Protein AF-0000000081141360 (afdb_homodimer)

Sequence (764 aa):
MAEESLHERLSNPARPVFLLGDVPPGEGTPPHKCSEIANKFVSRSRMLAADGYIVYDIQDEPGRTDEKRPFPFRRVMDSSTHAALLANLSGRECLVYKCVADPNFEGWLENNKTIGHTAINLVGRASSEGKYEGPTISEAMNIVEAKEDVHFGCVCIAERHTLEAAQQRGKTYPTEHVNMVRKIKAGAKWFISQAVYDAEPTIRLLKDYATLCKQKCIIPSKVVLTFAPVSRKKTMTFIKWLGVRVPIETEELILSAEKPIEKSIEYLCDVLREILSECAGVGVPLGISCESVSIFKSEIDGVHELFRRLQTIMLDSSGTPWKVQWVEVMPPAGKIGDDGDDEGALVALDPSEKVRTLLLGIMVGTATVSLGVILGGKGKRAMAEESLHERLSNPARPVFLLGDVPPGEGTPPHKCSEIANKFVSRSRMLAADGYIVYDIQDEPGRTDEKRPFPFRRVMDSSTHAALLANLSGRECLVYKCVADPNFEGWLENNKTIGHTAINLVGRASSEGKYEGPTISEAMNIVEAKEDVHFGCVCIAERHTLEAAQQRGKTYPTEHVNMVRKIKAGAKWFISQAVYDAEPTIRLLKDYATLCKQKCIIPSKVVLTFAPVSRKKTMTFIKWLGVRVPIETEELILSAEKPIEKSIEYLCDVLREILSECAGVGVPLGISCESVSIFKSEIDGVHELFRRLQTIMLDSSGTPWKVQWVEVMPPAGKIGDDGDDEGALVALDPSEKVRTLLLGIMVGTATVSLGVILGGKGKRA

Solvent-accessible surface area (backbone atoms only — not comparable to full-atom values): 42851 Å² total; per-residue (Å²): 118,84,80,78,50,56,54,53,44,48,54,34,67,90,47,70,38,38,34,39,45,46,69,46,58,50,54,86,61,51,68,71,56,49,50,50,53,44,47,52,53,40,69,67,46,40,74,44,56,44,63,26,33,34,24,42,52,71,70,81,57,84,61,58,51,97,59,75,71,93,57,83,81,70,60,42,37,60,17,56,61,46,35,49,52,43,23,71,74,46,68,36,50,42,38,28,29,40,54,34,64,27,75,56,44,66,61,50,51,51,51,34,50,72,76,60,51,39,25,33,32,48,35,65,67,71,42,90,85,56,97,64,52,43,48,51,58,71,52,43,39,50,59,45,57,72,39,88,73,43,45,40,26,31,68,42,57,36,70,50,28,27,64,67,46,11,48,75,71,75,34,93,55,48,50,49,42,57,53,49,53,53,40,40,77,53,54,38,39,28,30,40,39,52,58,59,67,47,45,63,30,44,45,49,32,53,50,51,32,33,53,50,24,57,75,68,73,43,83,60,54,23,39,26,45,22,37,58,52,45,52,45,71,70,53,48,52,47,47,43,70,73,63,36,57,64,50,67,67,55,52,51,54,22,62,70,39,97,52,15,48,59,46,24,38,52,49,49,48,48,39,50,52,49,38,53,61,76,46,57,87,53,72,61,26,48,27,40,29,28,28,54,90,58,88,48,63,67,39,44,54,41,26,57,53,40,43,54,52,46,50,50,52,54,48,59,70,69,70,56,53,51,38,26,36,65,46,76,47,74,74,77,79,69,80,77,70,83,76,75,78,87,76,73,83,76,75,76,75,72,84,78,73,72,74,62,75,79,67,61,80,74,68,68,83,72,73,71,89,61,88,74,79,76,88,84,88,82,71,92,80,134,120,83,81,77,50,54,54,54,45,49,54,35,66,90,46,72,39,39,32,39,45,46,69,48,59,51,55,84,59,50,68,72,55,50,50,48,52,43,48,52,51,40,67,68,47,42,75,43,57,44,64,27,34,34,23,42,51,71,70,82,57,84,63,58,52,98,59,76,70,93,56,83,80,69,60,41,38,59,18,56,62,46,35,50,53,42,24,70,75,45,68,38,50,42,39,29,28,40,56,34,64,28,74,57,44,68,61,50,51,51,50,35,50,72,77,60,53,38,26,35,32,48,35,64,67,72,43,91,88,54,96,65,53,44,49,52,58,70,52,43,40,48,58,45,58,71,38,89,73,44,45,42,24,32,69,41,54,36,72,50,28,28,64,68,46,11,48,75,70,75,34,94,56,49,51,48,42,54,51,49,53,53,39,40,77,52,55,38,39,29,30,40,37,52,58,60,66,46,45,61,32,43,46,50,34,53,48,51,32,33,51,50,23,56,76,67,73,43,82,61,52,23,39,26,44,21,38,57,52,43,52,46,72,70,52,47,51,45,46,43,71,74,62,38,57,64,51,67,67,55,53,51,54,23,65,69,39,96,53,15,46,60,45,24,38,53,49,50,48,50,38,50,51,50,36,53,62,75,49,57,88,54,72,59,27,50,29,40,28,29,28,53,90,57,89,48,62,68,39,46,54,41,25,56,54,39,42,54,51,47,51,49,55,54,48,58,69,70,69,56,53,51,37,27,34,65,47,75,48,73,76,77,80,70,80,77,72,85,76,77,78,85,73,79,80,78,78,77,75,71,83,76,72,72,74,62,75,79,66,60,78,75,66,66,86,71,74,68,93,70,75,76,84,94,85,88,77,92,65,77,87,113

pLDDT: mean 82.21, std 25.28, range [14.51, 98.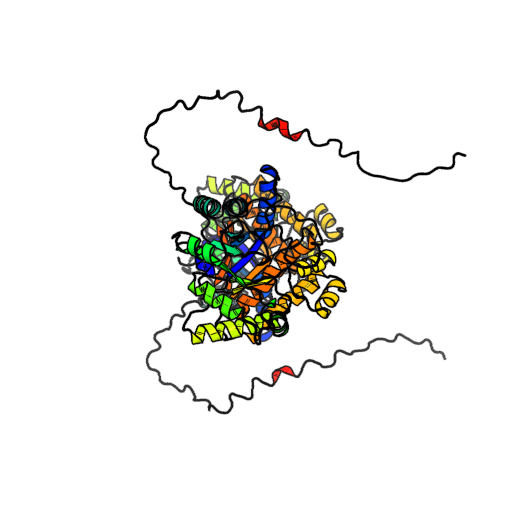81]

Organism: NCBI:txid267567

InterPro domains:
  IPR003171 Methylenetetrahydrofolate reductase-like, catalytic domain [PF02219] (170-255)
  IPR029041 FAD-linked oxidoreductase-like [SSF51730] (27-285)

Structure (mmCIF, N/CA/C/O backbone):
data_AF-0000000081141360-model_v1
#
loop_
_entity.id
_entity.type
_entity.pdbx_description
1 polymer 'Methylenetetrahydrofolate reductase (NAD(P)H)'
#
loop_
_atom_site.group_PDB
_atom_site.id
_atom_site.type_symbol
_atom_site.label_atom_id
_atom_site.label_alt_id
_atom_site.label_comp_id
_atom_site.label_asym_id
_atom_site.label_entity_id
_atom_site.label_seq_id
_atom_site.pdbx_PDB_ins_code
_atom_site.Cartn_x
_atom_site.Cartn_y
_atom_site.Cartn_z
_atom_site.occupancy
_atom_site.B_iso_or_equiv
_atom_site.auth_seq_id
_atom_site.auth_comp_id
_atom_site.auth_asym_id
_atom_site.auth_atom_id
_atom_site.pdbx_PDB_model_num
ATOM 1 N N . MET A 1 1 ? 6.898 -7.035 19.375 1 38.53 1 MET A N 1
ATOM 2 C CA . MET A 1 1 ? 7.121 -5.699 19.922 1 38.53 1 MET A CA 1
ATOM 3 C C . MET A 1 1 ? 5.859 -4.852 19.828 1 38.53 1 MET A C 1
ATOM 5 O O . MET A 1 1 ? 5.066 -5.012 18.891 1 38.53 1 MET A O 1
ATOM 9 N N . ALA A 1 2 ? 5.457 -4.312 20.875 1 50.19 2 ALA A N 1
ATOM 10 C CA . ALA A 1 2 ? 4.223 -3.535 20.969 1 50.19 2 ALA A CA 1
ATOM 11 C C . ALA A 1 2 ? 4.172 -2.463 19.875 1 50.19 2 ALA A C 1
ATOM 13 O O . ALA A 1 2 ? 5.168 -1.789 19.625 1 50.19 2 ALA A O 1
ATOM 14 N N . GLU A 1 3 ? 3.205 -2.506 18.906 1 72.75 3 GLU A N 1
ATOM 15 C CA . GLU A 1 3 ? 3.021 -1.5 17.875 1 72.75 3 GLU A CA 1
ATOM 16 C C . GLU A 1 3 ? 2.998 -0.093 18.469 1 72.75 3 GLU A C 1
ATOM 18 O O . GLU A 1 3 ? 2.328 0.153 19.469 1 72.75 3 GLU A O 1
ATOM 23 N N . GLU A 1 4 ? 3.941 0.771 18.078 1 87.38 4 GLU A N 1
ATOM 24 C CA . GLU A 1 4 ? 4.004 2.168 18.5 1 87.38 4 GLU A CA 1
ATOM 25 C C . GLU A 1 4 ? 2.668 2.873 18.281 1 87.38 4 GLU A C 1
ATOM 27 O O . GLU A 1 4 ? 2.023 2.676 17.25 1 87.38 4 GLU A O 1
ATOM 32 N N . SER A 1 5 ? 2.236 3.561 19.312 1 93.62 5 SER A N 1
ATOM 33 C CA . SER A 1 5 ? 1.01 4.344 19.203 1 93.62 5 SER A CA 1
ATOM 34 C C . SER A 1 5 ? 1.191 5.535 18.266 1 93.62 5 SER A C 1
ATOM 36 O O . SER A 1 5 ? 2.316 5.871 17.891 1 93.62 5 SER A O 1
ATOM 38 N N . LEU A 1 6 ? 0.086 6.105 17.891 1 96.69 6 LEU A N 1
ATOM 39 C CA . LEU A 1 6 ? 0.153 7.227 16.953 1 96.69 6 LEU A CA 1
ATOM 40 C C . LEU A 1 6 ? 0.858 8.422 17.594 1 96.69 6 LEU A C 1
ATOM 42 O O . LEU A 1 6 ? 1.654 9.102 16.938 1 96.69 6 LEU A O 1
ATOM 46 N N . HIS A 1 7 ? 0.558 8.672 18.922 1 97.19 7 HIS A N 1
ATOM 47 C CA . HIS A 1 7 ? 1.205 9.805 19.562 1 97.19 7 HIS A CA 1
ATOM 48 C C . HIS A 1 7 ? 2.711 9.602 19.672 1 97.19 7 HIS A C 1
ATOM 50 O O . HIS A 1 7 ? 3.482 10.555 19.578 1 97.19 7 HIS A O 1
ATOM 56 N N . GLU A 1 8 ? 3.125 8.406 19.797 1 96.56 8 GLU A N 1
ATOM 57 C CA . GLU A 1 8 ? 4.555 8.109 19.828 1 96.56 8 GLU A CA 1
ATOM 58 C C . GLU A 1 8 ? 5.195 8.336 18.469 1 96.56 8 GLU A C 1
ATOM 60 O O . GLU A 1 8 ? 6.301 8.867 18.375 1 96.56 8 GLU A O 1
ATOM 65 N N . ARG A 1 9 ? 4.473 7.953 17.469 1 96.25 9 ARG A N 1
ATOM 66 C CA . ARG A 1 9 ? 4.98 8.172 16.109 1 96.25 9 ARG A CA 1
ATOM 67 C C . ARG A 1 9 ? 5.059 9.656 15.789 1 96.25 9 ARG A C 1
ATOM 69 O O . ARG A 1 9 ? 6.027 10.117 15.18 1 96.25 9 ARG A O 1
ATOM 76 N N . LEU A 1 10 ? 4.094 10.352 16.188 1 98.06 10 LEU A N 1
ATOM 77 C CA . LEU A 1 10 ? 4.035 11.789 15.961 1 98.06 10 LEU A CA 1
ATOM 78 C C . LEU A 1 10 ? 5.141 12.508 16.719 1 98.06 10 LEU A C 1
ATOM 80 O O . LEU A 1 10 ? 5.641 13.539 16.266 1 98.06 10 LEU A O 1
ATOM 84 N N . SER A 1 11 ? 5.566 11.93 17.797 1 96.94 11 SER A N 1
ATOM 85 C CA . SER A 1 11 ? 6.555 12.586 18.656 1 96.94 11 SER A CA 1
ATOM 86 C C . SER A 1 11 ? 7.957 12.047 18.391 1 96.94 11 SER A C 1
ATOM 88 O O . SER A 1 11 ? 8.938 12.555 18.938 1 96.94 11 SER A O 1
ATOM 90 N N . ASN A 1 12 ? 8.047 11.055 17.594 1 95.25 12 ASN A N 1
ATOM 91 C CA . ASN A 1 12 ? 9.336 10.445 17.281 1 95.25 12 ASN A CA 1
ATOM 92 C C . ASN A 1 12 ? 10.039 11.172 16.141 1 95.25 12 ASN A C 1
ATOM 94 O O . ASN A 1 12 ? 9.602 11.102 14.984 1 95.25 12 ASN A O 1
ATOM 98 N N . PRO A 1 13 ? 11.117 11.812 16.438 1 93.94 13 PRO A N 1
ATOM 99 C CA . PRO A 1 13 ? 11.789 12.586 15.398 1 93.94 13 PRO A CA 1
ATOM 100 C C . PRO A 1 13 ? 12.555 11.711 14.406 1 93.94 13 PRO A C 1
ATOM 102 O O . PRO A 1 13 ? 12.977 12.195 13.359 1 93.94 13 PRO A O 1
ATOM 105 N N . ALA A 1 14 ? 12.711 10.492 14.656 1 90.62 14 ALA A N 1
ATOM 106 C CA . ALA A 1 14 ? 13.594 9.625 13.875 1 90.62 14 ALA A CA 1
ATOM 107 C C . ALA A 1 14 ? 12.875 9.094 12.633 1 90.62 14 ALA A C 1
ATOM 109 O O . ALA A 1 14 ? 13.516 8.539 11.734 1 90.62 14 ALA A O 1
ATOM 110 N N . ARG A 1 15 ? 11.586 9.297 12.625 1 91.62 15 ARG A N 1
ATOM 111 C CA . ARG A 1 15 ? 10.852 8.766 11.484 1 91.62 15 ARG A CA 1
ATOM 112 C C . ARG A 1 15 ? 9.75 9.727 11.047 1 91.62 15 ARG A C 1
ATOM 114 O O . ARG A 1 15 ? 9.125 10.383 11.883 1 91.62 15 ARG A O 1
ATOM 121 N N . PRO A 1 16 ? 9.531 9.727 9.742 1 96.69 16 PRO A N 1
ATOM 122 C CA . PRO A 1 16 ? 8.391 10.523 9.297 1 96.69 16 PRO A CA 1
ATOM 123 C C . PRO A 1 16 ? 7.047 9.875 9.641 1 96.69 16 PRO A C 1
ATOM 125 O O . PRO A 1 16 ? 6.996 8.688 9.961 1 96.69 16 PRO A O 1
ATOM 128 N N . VAL A 1 17 ? 6.074 10.68 9.688 1 97.88 17 VAL A N 1
ATOM 129 C CA . VAL A 1 17 ? 4.719 10.203 9.93 1 97.88 17 VAL A CA 1
ATOM 130 C C . VAL A 1 17 ? 3.826 10.547 8.742 1 97.88 17 VAL A C 1
ATOM 132 O O . VAL A 1 17 ? 3.934 11.633 8.172 1 97.88 17 VAL A O 1
ATOM 135 N N . PHE A 1 18 ? 2.951 9.617 8.359 1 98.5 18 PHE A N 1
ATOM 136 C CA . PHE A 1 18 ? 2.045 9.805 7.234 1 98.5 18 PHE A CA 1
ATOM 137 C C . PHE A 1 18 ? 0.594 9.648 7.676 1 98.5 18 PHE A C 1
ATOM 139 O O . PHE A 1 18 ? 0.212 8.602 8.211 1 98.5 18 PHE A O 1
ATOM 146 N N . LEU A 1 19 ? -0.18 10.68 7.422 1 98.69 19 LEU A N 1
ATOM 147 C CA . LEU A 1 19 ? -1.565 10.688 7.879 1 98.69 19 LEU A CA 1
ATOM 148 C C . LEU A 1 19 ? -2.516 10.992 6.727 1 98.69 19 LEU A C 1
ATOM 150 O O . LEU A 1 19 ? -2.123 11.625 5.742 1 98.69 19 LEU A O 1
ATOM 154 N N . LEU A 1 20 ? -3.686 10.469 6.828 1 98.31 20 LEU A N 1
ATOM 155 C CA . LEU A 1 20 ? -4.773 10.766 5.902 1 98.31 20 LEU A CA 1
ATOM 156 C C . LEU A 1 20 ? -5.938 11.438 6.621 1 98.31 20 LEU A C 1
ATOM 158 O O . LEU A 1 20 ? -6.395 10.953 7.66 1 98.31 20 LEU A O 1
ATOM 162 N N . GLY A 1 21 ? -6.406 12.508 6.051 1 97.19 21 GLY A N 1
ATOM 163 C CA . GLY A 1 21 ? -7.434 13.297 6.711 1 97.19 21 GLY A CA 1
ATOM 164 C C . GLY A 1 21 ? -8.836 12.93 6.281 1 97.19 21 GLY A C 1
ATOM 165 O O . GLY A 1 21 ? -9.078 12.617 5.113 1 97.19 21 GLY A O 1
ATOM 166 N N . ASP A 1 22 ? -9.742 13.016 7.281 1 95.12 22 ASP A N 1
ATOM 167 C CA . ASP A 1 22 ? -11.172 12.797 7.066 1 95.12 22 ASP A CA 1
ATOM 168 C C . ASP A 1 22 ? -12 13.812 7.855 1 95.12 22 ASP A C 1
ATOM 170 O O . ASP A 1 22 ? -11.516 14.414 8.812 1 95.12 22 ASP A O 1
ATOM 174 N N . VAL A 1 23 ? -13.203 14.031 7.332 1 92.44 23 VAL A N 1
ATOM 175 C CA . VAL A 1 23 ? -14.156 14.914 7.996 1 92.44 23 VAL A CA 1
ATOM 176 C C . VAL A 1 23 ? -15.406 14.117 8.391 1 92.44 23 VAL A C 1
ATOM 178 O O . VAL A 1 23 ? -15.93 13.344 7.59 1 92.44 23 VAL A O 1
ATOM 181 N N . PRO A 1 24 ? -15.812 14.344 9.57 1 93.94 24 PRO A N 1
ATOM 182 C CA . PRO A 1 24 ? -17.031 13.648 9.984 1 93.94 24 PRO A CA 1
ATOM 183 C C . PRO A 1 24 ? -18.25 14.031 9.141 1 93.94 24 PRO A C 1
ATOM 185 O O . PRO A 1 24 ? -18.281 15.117 8.562 1 93.94 24 PRO A O 1
ATOM 188 N N . PRO A 1 25 ? -19.188 13.078 9.117 1 92.56 25 PRO A N 1
ATOM 189 C CA . PRO A 1 25 ? -20.438 13.438 8.445 1 92.56 25 PRO A CA 1
ATOM 190 C C . PRO A 1 25 ? -21.188 14.547 9.164 1 92.56 25 PRO A C 1
ATOM 192 O O . PRO A 1 25 ? -20.844 14.898 10.297 1 92.56 25 PRO A O 1
ATOM 195 N N . GLY A 1 26 ? -22.188 15.125 8.461 1 89.56 26 GLY A N 1
ATOM 196 C CA . GLY A 1 26 ? -22.984 16.203 9.031 1 89.56 26 GLY A CA 1
ATOM 197 C C . GLY A 1 26 ? -23.703 15.789 10.297 1 89.56 26 GLY A C 1
ATOM 198 O O . GLY A 1 26 ? -24.094 14.625 10.453 1 89.56 26 GLY A O 1
ATOM 199 N N . GLU A 1 27 ? -23.844 16.812 11.078 1 88.19 27 GLU A N 1
ATOM 200 C CA . GLU A 1 27 ? -24.641 16.578 12.273 1 88.19 27 GLU A CA 1
ATOM 201 C C . GLU A 1 27 ? -26.047 16.094 11.914 1 88.19 27 GLU A C 1
ATOM 203 O O . GLU A 1 27 ? -26.656 16.609 10.984 1 88.19 27 GLU A O 1
ATOM 208 N N . GLY A 1 28 ? -26.547 15.102 12.609 1 86.81 28 GLY A N 1
ATOM 209 C CA . GLY A 1 28 ? -27.875 14.578 12.352 1 86.81 28 GLY A CA 1
ATOM 210 C C . GLY A 1 28 ? -27.875 13.367 11.43 1 86.81 28 GLY A C 1
ATOM 211 O O . GLY A 1 28 ? -28.922 12.742 11.219 1 86.81 28 GLY A O 1
ATOM 212 N N . THR A 1 29 ? -26.703 13.086 10.852 1 91.25 29 THR A N 1
ATOM 213 C CA . THR A 1 29 ? -26.609 11.883 10.039 1 91.25 29 THR A CA 1
ATOM 214 C C . THR A 1 29 ? -26.938 10.641 10.875 1 91.25 29 THR A C 1
ATOM 216 O O . THR A 1 29 ? -26.406 10.461 11.969 1 91.25 29 THR A O 1
ATOM 219 N N . PRO A 1 30 ? -27.844 9.844 10.359 1 93.44 30 PRO A N 1
ATOM 220 C CA . PRO A 1 30 ? -28.203 8.641 11.117 1 93.44 30 PRO A CA 1
ATOM 221 C C . PRO A 1 30 ? -27.016 7.688 11.305 1 93.44 30 PRO A C 1
ATOM 223 O O . PRO A 1 30 ? -26.125 7.629 10.453 1 93.44 30 PRO A O 1
ATOM 226 N N . PRO A 1 31 ? -27.078 6.965 12.414 1 90.69 31 PRO A N 1
ATOM 227 C CA . PRO A 1 31 ? -25.953 6.098 12.766 1 90.69 31 PRO A CA 1
ATOM 228 C C . PRO A 1 31 ? -25.578 5.121 11.656 1 90.69 31 PRO A C 1
ATOM 230 O O . PRO A 1 31 ? -24.391 4.898 11.383 1 90.69 31 PRO A O 1
ATOM 233 N N . HIS A 1 32 ? -26.578 4.531 11.031 1 91.94 32 HIS A N 1
ATOM 234 C CA . HIS A 1 32 ? -26.297 3.557 9.984 1 91.94 32 HIS A CA 1
ATOM 235 C C . HIS A 1 32 ? -25.578 4.207 8.812 1 91.94 32 HIS A C 1
ATOM 237 O O . HIS A 1 32 ? -24.688 3.596 8.195 1 91.94 32 HIS A O 1
ATOM 243 N N . LYS A 1 33 ? -25.906 5.43 8.539 1 92.81 33 LYS A N 1
ATOM 244 C CA . LYS A 1 33 ? -25.25 6.16 7.461 1 92.81 33 LYS A CA 1
ATOM 245 C C . LYS A 1 33 ? -23.828 6.574 7.867 1 92.81 33 LYS A C 1
ATOM 247 O O . LYS A 1 33 ? -22.922 6.594 7.035 1 92.81 33 LYS A O 1
ATOM 252 N N . CYS A 1 34 ? -23.688 6.914 9.148 1 92.88 34 CYS A N 1
ATOM 253 C CA . CYS A 1 34 ? -22.359 7.227 9.656 1 92.88 34 CYS A CA 1
ATOM 254 C C . CYS A 1 34 ? -21.422 6.035 9.492 1 92.88 34 CYS A C 1
ATOM 256 O O . CYS A 1 34 ? -20.281 6.195 9.047 1 92.88 34 CYS A O 1
ATOM 258 N N . SER A 1 35 ? -21.938 4.918 9.766 1 93 35 SER A N 1
ATOM 259 C CA . SER A 1 35 ? -21.156 3.691 9.633 1 93 35 SER A CA 1
ATOM 260 C C . SER A 1 35 ? -20.812 3.416 8.172 1 93 35 SER A C 1
ATOM 262 O O . SER A 1 35 ? -19.688 3.002 7.867 1 93 35 SER A O 1
ATOM 264 N N . GLU A 1 36 ? -21.734 3.648 7.359 1 93.88 36 GLU A N 1
ATOM 265 C CA . GLU A 1 36 ? -21.516 3.436 5.934 1 93.88 36 GLU A CA 1
ATOM 266 C C . GLU A 1 36 ? -20.438 4.375 5.395 1 93.88 36 GLU A C 1
ATOM 268 O O . GLU A 1 36 ? -19.562 3.955 4.641 1 93.88 36 GLU A O 1
ATOM 273 N N . ILE A 1 37 ? -20.531 5.59 5.797 1 92.75 37 ILE A N 1
ATOM 274 C CA . ILE A 1 37 ? -19.578 6.602 5.355 1 92.75 37 ILE A CA 1
ATOM 275 C C . ILE A 1 37 ? -18.172 6.254 5.867 1 92.75 37 ILE A C 1
ATOM 277 O O . ILE A 1 37 ? -17.203 6.301 5.109 1 92.75 37 ILE A O 1
ATOM 281 N N . ALA A 1 38 ? -18.125 5.879 7.121 1 93.94 38 ALA A N 1
ATOM 282 C CA . ALA A 1 38 ? -16.859 5.488 7.719 1 93.94 38 ALA A CA 1
ATOM 283 C C . ALA A 1 38 ? -16.266 4.266 7.016 1 93.94 38 ALA A C 1
ATOM 285 O O . ALA A 1 38 ? -15.07 4.215 6.73 1 93.94 38 ALA A O 1
ATOM 286 N N . ASN A 1 39 ? -17.125 3.324 6.691 1 92.31 39 ASN A N 1
ATOM 287 C CA . ASN A 1 39 ? -16.688 2.107 6.008 1 92.31 39 ASN A CA 1
ATOM 288 C C . ASN A 1 39 ? -16.156 2.408 4.609 1 92.31 39 ASN A C 1
ATOM 290 O O . ASN A 1 39 ? -15.18 1.802 4.172 1 92.31 39 ASN A O 1
ATOM 294 N N . LYS A 1 40 ? -16.797 3.252 4 1 91 40 LYS A N 1
ATOM 295 C CA . LYS A 1 40 ? -16.359 3.637 2.664 1 91 40 LYS A CA 1
ATOM 296 C C . LYS A 1 40 ? -14.977 4.293 2.713 1 91 40 LYS A C 1
ATOM 298 O O . LYS A 1 40 ? -14.102 3.973 1.906 1 91 40 LYS A O 1
ATOM 303 N N . PHE A 1 41 ? -14.797 5.148 3.609 1 93.56 41 PHE A N 1
ATOM 304 C CA . PHE A 1 41 ? -13.516 5.812 3.785 1 93.56 41 PHE A CA 1
ATOM 305 C C . PHE A 1 41 ? -12.422 4.797 4.086 1 93.56 41 PHE A C 1
ATOM 307 O O . PHE A 1 41 ? -11.352 4.82 3.465 1 93.56 41 PHE A O 1
ATOM 314 N N . VAL A 1 42 ? -12.719 3.918 4.977 1 92.31 42 VAL A N 1
ATOM 315 C CA . VAL A 1 42 ? -11.734 2.936 5.418 1 92.31 42 VAL A CA 1
ATOM 316 C C . VAL A 1 42 ? -11.43 1.962 4.281 1 92.31 42 VAL A C 1
ATOM 318 O O . VAL A 1 42 ? -10.266 1.627 4.039 1 92.31 42 VAL A O 1
ATOM 321 N N . SER A 1 43 ? -12.43 1.544 3.578 1 88.25 43 SER A N 1
ATOM 322 C CA . SER A 1 43 ? -12.25 0.597 2.48 1 88.25 43 SER A CA 1
ATOM 323 C C . SER A 1 43 ? -11.352 1.174 1.395 1 88.25 43 SER A C 1
ATOM 325 O O . SER A 1 43 ? -10.547 0.453 0.801 1 88.25 43 SER A O 1
ATOM 327 N N . ARG A 1 44 ? -11.438 2.416 1.232 1 87.25 44 ARG A N 1
ATOM 328 C CA . ARG A 1 44 ? -10.648 3.074 0.194 1 87.25 44 ARG A CA 1
ATOM 329 C C . ARG A 1 44 ? -9.227 3.355 0.679 1 87.25 44 ARG A C 1
ATOM 331 O O . ARG A 1 44 ? -8.281 3.334 -0.11 1 87.25 44 ARG A O 1
ATOM 338 N N . SER A 1 45 ? -9.117 3.604 1.915 1 93.19 45 SER A N 1
ATOM 339 C CA . SER A 1 45 ? -7.844 4.098 2.432 1 93.19 45 SER A CA 1
ATOM 340 C C . SER A 1 45 ? -7.004 2.965 3.012 1 93.19 45 SER A C 1
ATOM 342 O O . SER A 1 45 ? -5.812 3.143 3.283 1 93.19 45 SER A O 1
ATOM 344 N N . ARG A 1 46 ? -7.574 1.856 3.189 1 88.56 46 ARG A N 1
ATOM 345 C CA . ARG A 1 46 ? -6.93 0.751 3.891 1 88.56 46 ARG A CA 1
ATOM 346 C C . ARG A 1 46 ? -5.645 0.329 3.184 1 88.56 46 ARG A C 1
ATOM 348 O O . ARG A 1 46 ? -4.707 -0.15 3.822 1 88.56 46 ARG A O 1
ATOM 355 N N . MET A 1 47 ? -5.59 0.53 1.899 1 90.5 47 MET A N 1
ATOM 356 C CA . MET A 1 47 ? -4.441 0.079 1.122 1 90.5 47 MET A CA 1
ATOM 357 C C . MET A 1 47 ? -3.311 1.102 1.181 1 90.5 47 MET A C 1
ATOM 359 O O . MET A 1 47 ? -2.207 0.841 0.699 1 90.5 47 MET A O 1
ATOM 363 N N . LEU A 1 48 ? -3.531 2.248 1.713 1 94.81 48 LEU A N 1
ATOM 364 C CA . LEU A 1 48 ? -2.48 3.24 1.902 1 94.81 48 LEU A CA 1
ATOM 365 C C . LEU A 1 48 ? -1.668 2.941 3.158 1 94.81 48 LEU A C 1
ATOM 367 O O . LEU A 1 48 ? -2.227 2.553 4.188 1 94.81 48 LEU A O 1
ATOM 371 N N . ALA A 1 49 ? -0.399 3.111 3.041 1 96.19 49 ALA A N 1
ATOM 372 C CA . ALA A 1 49 ? 0.478 2.881 4.188 1 96.19 49 ALA A CA 1
ATOM 373 C C . ALA A 1 49 ? 0.494 4.09 5.117 1 96.19 49 ALA A C 1
ATOM 375 O O . ALA A 1 49 ? 1.558 4.641 5.41 1 96.19 49 ALA A O 1
ATOM 376 N N . ALA A 1 50 ? -0.643 4.418 5.621 1 97.12 50 ALA A N 1
ATOM 377 C CA . ALA A 1 50 ? -0.781 5.531 6.559 1 97.12 50 ALA A CA 1
ATOM 378 C C . ALA A 1 50 ? -0.501 5.082 7.988 1 97.12 50 ALA A C 1
ATOM 380 O O . ALA A 1 50 ? -0.797 3.941 8.359 1 97.12 50 ALA A O 1
ATOM 381 N N . ASP A 1 51 ? 0.048 5.973 8.766 1 97.25 51 ASP A N 1
ATOM 382 C CA . ASP A 1 51 ? 0.299 5.703 10.18 1 97.25 51 ASP A CA 1
ATOM 383 C C . ASP A 1 51 ? -0.962 5.918 11.016 1 97.25 51 ASP A C 1
ATOM 385 O O . ASP A 1 51 ? -1.055 5.434 12.141 1 97.25 51 ASP A O 1
ATOM 389 N N . GLY A 1 52 ? -1.87 6.641 10.5 1 97.38 52 GLY A N 1
ATOM 390 C CA . GLY A 1 52 ? -3.127 6.961 11.156 1 97.38 52 GLY A CA 1
ATOM 391 C C . GLY A 1 52 ? -3.982 7.934 10.367 1 97.38 52 GLY A C 1
ATOM 392 O O . GLY A 1 52 ? -3.65 8.281 9.227 1 97.38 52 GLY A O 1
ATOM 393 N N . TYR A 1 53 ? -5.141 8.289 10.977 1 98 53 TYR A N 1
ATOM 394 C CA . TYR A 1 53 ? -6.051 9.234 10.336 1 98 53 TYR A CA 1
ATOM 395 C C . TYR A 1 53 ? -6.16 10.523 11.141 1 98 53 TYR A C 1
ATOM 397 O O . TYR A 1 53 ? -6.062 10.5 12.367 1 98 53 TYR A O 1
ATOM 405 N N . ILE A 1 54 ? -6.285 11.602 10.445 1 98.25 54 ILE A N 1
ATOM 406 C CA . ILE A 1 54 ? -6.715 12.852 11.055 1 98.25 54 ILE A CA 1
ATOM 407 C C . ILE A 1 54 ? -8.227 13 10.922 1 98.25 54 ILE A C 1
ATOM 409 O O . ILE A 1 54 ? -8.781 12.805 9.844 1 98.25 54 ILE A O 1
ATOM 413 N N . VAL A 1 55 ? -8.867 13.312 12.023 1 97.88 55 VAL A N 1
ATOM 414 C CA . VAL A 1 55 ? -10.297 13.625 11.992 1 97.88 55 VAL A CA 1
ATOM 415 C C . VAL A 1 55 ? -10.523 15.078 12.406 1 97.88 55 VAL A C 1
ATOM 417 O O . VAL A 1 55 ? -10.336 15.43 13.578 1 97.88 55 VAL A O 1
ATOM 420 N N . TYR A 1 56 ? -11.008 15.828 11.484 1 94.69 56 TYR A N 1
ATOM 421 C CA . TYR A 1 56 ? -11.062 17.266 11.68 1 94.69 56 TYR A CA 1
ATOM 422 C C . TYR A 1 56 ? -12.32 17.656 12.445 1 94.69 56 TYR A C 1
ATOM 424 O O . TYR A 1 56 ? -13.352 17 12.344 1 94.69 56 TYR A O 1
ATOM 432 N N . ASP A 1 57 ? -12.117 18.734 13.188 1 91.06 57 ASP A N 1
ATOM 433 C CA . ASP A 1 57 ? -13.219 19.438 13.836 1 91.06 57 ASP A CA 1
ATOM 434 C C . ASP A 1 57 ? -13.602 20.703 13.07 1 91.06 57 ASP A C 1
ATOM 436 O O . ASP A 1 57 ? -12.82 21.656 13.016 1 91.06 57 ASP A O 1
ATOM 440 N N . ILE A 1 58 ? -14.68 20.641 12.352 1 76.44 58 ILE A N 1
ATOM 441 C CA . ILE A 1 58 ? -15.062 21.781 11.539 1 76.44 58 ILE A CA 1
ATOM 442 C C . ILE A 1 58 ? -16.078 22.641 12.297 1 76.44 58 ILE A C 1
ATOM 444 O O . ILE A 1 58 ? -17.078 22.141 12.789 1 76.44 58 ILE A O 1
ATOM 448 N N . GLN A 1 59 ? -15.711 23.891 12.555 1 68.38 59 GLN A N 1
ATOM 449 C CA . GLN A 1 59 ? -16.594 24.828 13.227 1 68.38 59 GLN A CA 1
ATOM 450 C C . GLN A 1 59 ? -16.969 26 12.312 1 68.38 59 GLN A C 1
ATOM 452 O O . GLN A 1 59 ? -16.328 26.219 11.281 1 68.38 59 GLN A O 1
ATOM 457 N N . ASP A 1 60 ? -18.109 26.531 12.742 1 63.28 60 ASP A N 1
ATOM 458 C CA . ASP A 1 60 ? -18.516 27.734 12.039 1 63.28 60 ASP A CA 1
ATOM 459 C C . ASP A 1 60 ? -17.547 28.891 12.328 1 63.28 60 ASP A C 1
ATOM 461 O O . ASP A 1 60 ? -17.125 29.078 13.469 1 63.28 60 ASP A O 1
ATOM 465 N N . GLU A 1 61 ? -16.875 29.375 11.227 1 58.72 61 GLU A N 1
ATOM 466 C CA . GLU A 1 61 ? -15.914 30.453 11.461 1 58.72 61 GLU A CA 1
ATOM 467 C C . GLU A 1 61 ? -16.422 31.781 10.898 1 58.72 61 GLU A C 1
ATOM 469 O O . GLU A 1 61 ? -15.875 32.312 9.922 1 58.72 61 GLU A O 1
ATOM 474 N N . PRO A 1 62 ? -17.547 32.312 11.469 1 51.88 62 PRO A N 1
ATOM 475 C CA . PRO A 1 62 ? -18.047 33.562 10.906 1 51.88 62 PRO A CA 1
ATOM 476 C C . PRO A 1 62 ? -16.969 34.656 10.859 1 51.88 62 PRO A C 1
ATOM 478 O O . PRO A 1 62 ? -17.047 35.531 10.016 1 51.88 62 PRO A O 1
ATOM 481 N N . GLY A 1 63 ? -15.93 34.656 11.688 1 51.81 63 GLY A N 1
ATOM 482 C CA . GLY A 1 63 ? -14.984 35.75 11.82 1 51.81 63 GLY A CA 1
ATOM 483 C C . GLY A 1 63 ? -13.672 35.5 11.102 1 51.81 63 GLY A C 1
ATOM 484 O O . GLY A 1 63 ? -12.703 36.25 11.281 1 51.81 63 GLY A O 1
ATOM 485 N N . ARG A 1 64 ? -13.539 34.5 10.234 1 51.31 64 ARG A N 1
ATOM 486 C CA . ARG A 1 64 ? -12.227 34.188 9.672 1 51.31 64 ARG A CA 1
ATOM 487 C C . ARG A 1 64 ? -11.805 35.219 8.641 1 51.31 64 ARG A C 1
ATOM 489 O O . ARG A 1 64 ? -10.656 35.656 8.633 1 51.31 64 ARG A O 1
ATOM 496 N N . THR A 1 65 ? -12.68 35.469 7.574 1 55.06 65 THR A N 1
ATOM 497 C CA . THR A 1 65 ? -12.391 36.438 6.535 1 55.06 65 THR A CA 1
ATOM 498 C C . THR A 1 65 ? -13.578 37.375 6.324 1 55.06 65 THR A C 1
ATOM 500 O O . THR A 1 65 ? -14.695 37.062 6.738 1 55.06 65 THR A O 1
ATOM 503 N N . ASP A 1 66 ? -13.258 38.531 5.918 1 54.47 66 ASP A N 1
ATOM 504 C CA . ASP A 1 66 ? -14.289 39.5 5.504 1 54.47 66 ASP A CA 1
ATOM 505 C C . ASP A 1 66 ? -15.148 38.938 4.383 1 54.47 66 ASP A C 1
ATOM 507 O O . ASP A 1 66 ? -16.234 39.438 4.102 1 54.47 66 ASP A O 1
ATOM 511 N N . GLU A 1 67 ? -14.641 37.781 3.846 1 55.97 67 GLU A N 1
ATOM 512 C CA . GLU A 1 67 ? -15.375 37.219 2.727 1 55.97 67 GLU A CA 1
ATOM 513 C C . GLU A 1 67 ? -16.312 36.094 3.197 1 55.97 67 GLU A C 1
ATOM 515 O O . GLU A 1 67 ? -15.977 35.344 4.113 1 55.97 67 GLU A O 1
ATOM 520 N N . LYS A 1 68 ? -17.5 36.188 2.777 1 58.66 68 LYS A N 1
ATOM 521 C CA . LYS A 1 68 ? -18.531 35.219 3.121 1 58.66 68 LYS A CA 1
ATOM 522 C C . LYS A 1 68 ? -18.109 33.781 2.744 1 58.66 68 LYS A C 1
ATOM 524 O O . LYS A 1 68 ? -17.438 33.594 1.73 1 58.66 68 LYS A O 1
ATOM 529 N N . ARG A 1 69 ? -18.297 32.906 3.582 1 62 69 ARG A N 1
ATOM 530 C CA . ARG A 1 69 ? -18.094 31.5 3.26 1 62 69 ARG A CA 1
ATOM 531 C C . ARG A 1 69 ? -18.797 31.141 1.96 1 62 69 ARG A C 1
ATOM 533 O O . ARG A 1 69 ? -19.969 31.453 1.768 1 62 69 ARG A O 1
ATOM 540 N N . PRO A 1 70 ? -18 30.609 1.007 1 60.53 70 PRO A N 1
ATOM 541 C CA . PRO A 1 70 ? -18.609 30.312 -0.293 1 60.53 70 PRO A CA 1
ATOM 542 C C . PRO A 1 70 ? -19.75 29.312 -0.195 1 60.53 70 PRO A C 1
ATOM 544 O O . PRO A 1 70 ? -20.641 29.281 -1.059 1 60.53 70 PRO A O 1
ATOM 547 N N . PHE A 1 71 ? -19.625 28.438 0.914 1 63.66 71 PHE A N 1
ATOM 548 C CA . PHE A 1 71 ? -20.719 27.484 1.121 1 63.66 71 PHE A CA 1
ATOM 549 C C . PHE A 1 71 ? -21.203 27.531 2.566 1 63.66 71 PHE A C 1
ATOM 551 O O . PHE A 1 71 ? -20.438 27.844 3.475 1 63.66 71 PHE A O 1
ATOM 558 N N . PRO A 1 72 ? -22.484 27.344 2.672 1 62.97 72 PRO A N 1
ATOM 559 C CA . PRO A 1 72 ? -23.016 27.359 4.035 1 62.97 72 PRO A CA 1
ATOM 560 C C . PRO A 1 72 ? -22.312 26.375 4.965 1 62.97 72 PRO A C 1
ATOM 562 O O . PRO A 1 72 ? -21.938 25.281 4.543 1 62.97 72 PRO A O 1
ATOM 565 N N . PHE A 1 73 ? -21.969 26.922 6.125 1 67.56 73 PHE A N 1
ATOM 566 C CA . PHE A 1 73 ? -21.375 26.078 7.156 1 67.56 73 PHE A CA 1
ATOM 567 C C . PHE A 1 73 ? -22.375 25.016 7.621 1 67.56 73 PHE A C 1
ATOM 569 O O . PHE A 1 73 ? -23.531 25.312 7.883 1 67.56 73 PHE A O 1
ATOM 576 N N . ARG A 1 74 ? -21.891 23.766 7.445 1 68.31 74 ARG A N 1
ATOM 577 C CA . ARG A 1 74 ? -22.672 22.672 8.023 1 68.31 74 ARG A CA 1
ATOM 578 C C . ARG A 1 74 ? -21.953 22.031 9.203 1 68.31 74 ARG A C 1
ATOM 580 O O . ARG A 1 74 ? -20.812 21.578 9.07 1 68.31 74 ARG A O 1
ATOM 587 N N . ARG A 1 75 ? -22.719 22.078 10.273 1 78.75 75 ARG A N 1
ATOM 588 C CA . ARG A 1 75 ? -22.141 21.453 11.461 1 78.75 75 ARG A CA 1
ATOM 589 C C . ARG A 1 75 ? -21.922 19.953 11.25 1 78.75 75 ARG A C 1
ATOM 591 O O . ARG A 1 75 ? -22.766 19.281 10.641 1 78.75 75 ARG A O 1
ATOM 598 N N . VAL A 1 76 ? -20.797 19.469 11.711 1 85.62 76 VAL A N 1
ATOM 599 C CA . VAL A 1 76 ? -20.484 18.062 11.539 1 85.62 76 VAL A CA 1
ATOM 600 C C . VAL A 1 76 ? -20.562 17.344 12.891 1 85.62 76 VAL A C 1
ATOM 602 O O . VAL A 1 76 ? -20.656 18 13.938 1 85.62 76 VAL A O 1
ATOM 605 N N . MET A 1 77 ? -20.562 16.047 12.805 1 88.94 77 MET A N 1
ATOM 606 C CA . MET A 1 77 ? -20.547 15.219 14 1 88.94 77 MET A CA 1
ATOM 607 C C . MET A 1 77 ? -19.25 15.43 14.781 1 88.94 77 MET A C 1
ATOM 609 O O . MET A 1 77 ? -18.266 15.938 14.234 1 88.94 77 MET A O 1
ATOM 613 N N . ASP A 1 78 ? -19.328 15.008 16.016 1 92.56 78 ASP A N 1
ATOM 614 C CA . ASP A 1 78 ? -18.172 15.125 16.891 1 92.56 78 ASP A CA 1
ATOM 615 C C . ASP A 1 78 ? -16.984 14.336 16.344 1 92.56 78 ASP A C 1
ATOM 617 O O . ASP A 1 78 ? -17.141 13.195 15.906 1 92.56 78 ASP A O 1
ATOM 621 N N . SER A 1 79 ? -15.883 15 16.344 1 95.31 79 SER A N 1
ATOM 622 C CA . SER A 1 79 ? -14.672 14.414 15.773 1 95.31 79 SER A CA 1
ATOM 623 C C . SER A 1 79 ? -14.25 13.164 16.531 1 95.31 79 SER A C 1
ATOM 625 O O . SER A 1 79 ? -13.836 12.172 15.93 1 95.31 79 SER A O 1
ATOM 627 N N . SER A 1 80 ? -14.375 13.172 17.844 1 96.62 80 SER A N 1
ATOM 628 C CA . SER A 1 80 ? -13.961 12.047 18.672 1 96.62 80 SER A CA 1
ATOM 629 C C . SER A 1 80 ? -14.797 10.805 18.375 1 96.62 80 SER A C 1
ATOM 631 O O . SER A 1 80 ? -14.258 9.703 18.25 1 96.62 80 SER A O 1
ATOM 633 N N . THR A 1 81 ? -16.047 10.961 18.25 1 94.94 81 THR A N 1
ATOM 634 C CA . THR A 1 81 ? -16.953 9.852 17.984 1 94.94 81 THR A CA 1
ATOM 635 C C . THR A 1 81 ? -16.688 9.266 16.609 1 94.94 81 THR A C 1
ATOM 637 O O . THR A 1 81 ? -16.641 8.047 16.438 1 94.94 81 THR A O 1
ATOM 640 N N . HIS A 1 82 ? -16.578 10.109 15.688 1 96.19 82 HIS A N 1
ATOM 641 C CA . HIS A 1 82 ? -16.281 9.648 14.336 1 96.19 82 HIS A CA 1
ATOM 642 C C . HIS A 1 82 ? -14.93 8.938 14.273 1 96.19 82 HIS A C 1
ATOM 644 O O . HIS A 1 82 ? -14.789 7.91 13.609 1 96.19 82 HIS A O 1
ATOM 650 N N . ALA A 1 83 ? -14 9.5 14.977 1 97.62 83 ALA A N 1
ATOM 651 C CA . ALA A 1 83 ? -12.672 8.891 15.047 1 97.62 83 ALA A CA 1
ATOM 652 C C . ALA A 1 83 ? -12.75 7.484 15.633 1 97.62 83 ALA A C 1
ATOM 654 O O . ALA A 1 83 ? -12.023 6.586 15.203 1 97.62 83 ALA A O 1
ATOM 655 N N . ALA A 1 84 ? -13.539 7.328 16.594 1 96.31 84 ALA A N 1
ATOM 656 C CA . ALA A 1 84 ? -13.711 6.016 17.203 1 96.31 84 ALA A CA 1
ATOM 657 C C . ALA A 1 84 ? -14.211 4.996 16.188 1 96.31 84 ALA A C 1
ATOM 659 O O . ALA A 1 84 ? -13.742 3.854 16.156 1 96.31 84 ALA A O 1
ATOM 660 N N . LEU A 1 85 ? -15.156 5.43 15.406 1 94.62 85 LEU A N 1
ATOM 661 C CA . LEU A 1 85 ? -15.68 4.559 14.359 1 94.62 85 LEU A CA 1
ATOM 662 C C . LEU A 1 85 ? -14.586 4.16 13.383 1 94.62 85 LEU A C 1
ATOM 664 O O . LEU A 1 85 ? -14.438 2.979 13.055 1 94.62 85 LEU A O 1
ATOM 668 N N . LEU A 1 86 ? -13.797 5.121 12.938 1 95.5 86 LEU A N 1
ATOM 669 C CA . LEU A 1 86 ? -12.719 4.852 11.992 1 95.5 86 LEU A CA 1
ATOM 670 C C . LEU A 1 86 ? -11.688 3.908 12.594 1 95.5 86 LEU A C 1
ATOM 672 O O . LEU A 1 86 ? -11.227 2.977 11.93 1 95.5 86 LEU A O 1
ATOM 676 N N . ALA A 1 87 ? -11.336 4.188 13.844 1 94.19 87 ALA A N 1
ATOM 677 C CA . ALA A 1 87 ? -10.336 3.373 14.523 1 94.19 87 ALA A CA 1
ATOM 678 C C . ALA A 1 87 ? -10.805 1.927 14.656 1 94.19 87 ALA A C 1
ATOM 680 O O . ALA A 1 87 ? -10.039 0.993 14.414 1 94.19 87 ALA A O 1
ATOM 681 N N . ASN A 1 88 ? -12.023 1.759 14.969 1 90.88 88 ASN A N 1
ATOM 682 C CA . ASN A 1 88 ? -12.586 0.422 15.141 1 90.88 88 ASN A CA 1
ATOM 683 C C . ASN A 1 88 ? -12.609 -0.344 13.82 1 90.88 88 ASN A C 1
ATOM 685 O O . ASN A 1 88 ? -12.32 -1.541 13.789 1 90.88 88 ASN A O 1
ATOM 689 N N . LEU A 1 89 ? -12.938 0.339 12.773 1 89.12 89 LEU A N 1
ATOM 690 C CA . LEU A 1 89 ? -13.086 -0.29 11.469 1 89.12 89 LEU A CA 1
ATOM 691 C C . LEU A 1 89 ? -11.727 -0.59 10.844 1 89.12 89 LEU A C 1
ATOM 693 O O . LEU A 1 89 ? -11.578 -1.571 10.109 1 89.12 89 LEU A O 1
ATOM 697 N N . SER A 1 90 ? -10.75 0.223 11.094 1 90.88 90 SER A N 1
ATOM 698 C CA . SER A 1 90 ? -9.508 0.158 10.336 1 90.88 90 SER A CA 1
ATOM 699 C C . SER A 1 90 ? -8.383 -0.461 11.172 1 90.88 90 SER A C 1
ATOM 701 O O . SER A 1 90 ? -7.379 -0.918 10.625 1 90.88 90 SER A O 1
ATOM 703 N N . GLY A 1 91 ? -8.484 -0.311 12.531 1 88.75 91 GLY A N 1
ATOM 704 C CA . GLY A 1 91 ? -7.379 -0.69 13.398 1 88.75 91 GLY A CA 1
ATOM 705 C C . GLY A 1 91 ? -6.316 0.387 13.516 1 88.75 91 GLY A C 1
ATOM 706 O O . GLY A 1 91 ? -5.293 0.188 14.172 1 88.75 91 GLY A O 1
ATOM 707 N N . ARG A 1 92 ? -6.535 1.534 12.93 1 93.75 92 ARG A N 1
ATOM 708 C CA . ARG A 1 92 ? -5.598 2.648 13 1 93.75 92 ARG A CA 1
ATOM 709 C C . ARG A 1 92 ? -6.055 3.684 14.023 1 93.75 92 ARG A C 1
ATOM 711 O O . ARG A 1 92 ? -7.25 3.977 14.125 1 93.75 92 ARG A O 1
ATOM 718 N N . GLU A 1 93 ? -5.066 4.184 14.719 1 96.06 93 GLU A N 1
ATOM 719 C CA . GLU A 1 93 ? -5.383 5.277 15.633 1 96.06 93 GLU A CA 1
ATOM 720 C C . GLU A 1 93 ? -5.613 6.582 14.867 1 96.06 93 GLU A C 1
ATOM 722 O O . GLU A 1 93 ? -5.191 6.719 13.719 1 96.06 93 GLU A O 1
ATOM 727 N N . CYS A 1 94 ? -6.332 7.477 15.555 1 97.94 94 CYS A N 1
ATOM 728 C CA . CYS A 1 94 ? -6.672 8.742 14.922 1 97.94 94 CYS A CA 1
ATOM 729 C C . CYS A 1 94 ? -6.109 9.922 15.711 1 97.94 94 CYS A C 1
ATOM 731 O O . CYS A 1 94 ? -6 9.859 16.938 1 97.94 94 CYS A O 1
ATOM 733 N N . LEU A 1 95 ? -5.688 10.891 15 1 98.69 95 LEU A N 1
ATOM 734 C CA . LEU A 1 95 ? -5.457 12.227 15.555 1 98.69 95 LEU A CA 1
ATOM 735 C C . LEU A 1 95 ? -6.734 13.055 15.516 1 98.69 95 LEU A C 1
ATOM 737 O O . LEU A 1 95 ? -7.203 13.43 14.438 1 98.69 95 LEU A O 1
ATOM 741 N N . VAL A 1 96 ? -7.219 13.344 16.703 1 98.44 96 VAL A N 1
ATOM 742 C CA . VAL A 1 96 ? -8.539 13.961 16.781 1 98.44 96 VAL A CA 1
ATOM 743 C C . VAL A 1 96 ? -8.398 15.469 16.938 1 98.44 96 VAL A C 1
ATOM 745 O O . VAL A 1 96 ? -7.785 15.945 17.906 1 98.44 96 VAL A O 1
ATOM 748 N N . TYR A 1 97 ? -9.016 16.188 16.047 1 97.81 97 TYR A N 1
ATOM 749 C CA . TYR A 1 97 ? -9.008 17.656 16.109 1 97.81 97 TYR A CA 1
ATOM 750 C C . TYR A 1 97 ? -10.07 18.156 17.078 1 97.81 97 TYR A C 1
ATOM 752 O O . TYR A 1 97 ? -11.188 17.641 17.109 1 97.81 97 TYR A O 1
ATOM 760 N N . LYS A 1 98 ? -9.742 19.203 17.781 1 96.12 98 LYS A N 1
ATOM 761 C CA . LYS A 1 98 ? -10.719 19.844 18.656 1 96.12 98 LYS A CA 1
ATOM 762 C C . LYS A 1 98 ? -10.5 21.344 18.719 1 96.12 98 LYS A C 1
ATOM 764 O O . LYS A 1 98 ? -9.43 21.812 19.109 1 96.12 98 LYS A O 1
ATOM 769 N N . CYS A 1 99 ? -11.492 22.031 18.297 1 92.81 99 CYS A N 1
ATOM 770 C CA . CYS A 1 99 ? -11.5 23.469 18.516 1 92.81 99 CYS A CA 1
ATOM 771 C C . CYS A 1 99 ? -11.703 23.797 19.984 1 92.81 99 CYS A C 1
ATOM 773 O O . CYS A 1 99 ? -12.625 23.281 20.625 1 92.81 99 CYS A O 1
ATOM 775 N N . VAL A 1 100 ? -10.977 24.703 20.5 1 93 100 VAL A N 1
ATOM 776 C CA . VAL A 1 100 ? -10.969 24.969 21.938 1 93 100 VAL A CA 1
ATOM 777 C C . VAL A 1 100 ? -12.172 25.828 22.297 1 93 100 VAL A C 1
ATOM 779 O O . VAL A 1 100 ? -12.547 25.922 23.469 1 93 100 VAL A O 1
ATOM 782 N N . ALA A 1 101 ? -12.719 26.516 21.25 1 87.31 101 ALA A N 1
ATOM 783 C CA . ALA A 1 101 ? -13.883 27.359 21.484 1 87.31 101 ALA A CA 1
ATOM 784 C C . ALA A 1 101 ? -15.133 26.531 21.75 1 87.31 101 ALA A C 1
ATOM 786 O O . ALA A 1 101 ? -16.109 26.609 21 1 87.31 101 ALA A O 1
ATOM 787 N N . ASP A 1 102 ? -15.109 25.75 22.703 1 88.88 102 ASP A N 1
ATOM 788 C CA . ASP A 1 102 ? -16.172 24.875 23.172 1 88.88 102 ASP A CA 1
ATOM 789 C C . ASP A 1 102 ? -16.391 25 24.672 1 88.88 102 ASP A C 1
ATOM 791 O O . ASP A 1 102 ? -15.5 24.641 25.453 1 88.88 102 ASP A O 1
ATOM 795 N N . PRO A 1 103 ? -17.578 25.547 25.031 1 89.56 103 PRO A N 1
ATOM 796 C CA . PRO A 1 103 ? -17.828 25.703 26.469 1 89.56 103 PRO A CA 1
ATOM 797 C C . PRO A 1 103 ? -17.734 24.391 27.234 1 89.56 103 PRO A C 1
ATOM 799 O O . PRO A 1 103 ? -17.453 24.375 28.438 1 89.56 103 PRO A O 1
ATOM 802 N N . ASN A 1 104 ? -17.922 23.312 26.578 1 93.25 104 ASN A N 1
ATOM 803 C CA . ASN A 1 104 ? -17.828 22 27.203 1 93.25 104 ASN A CA 1
ATOM 804 C C . ASN A 1 104 ? -16.516 21.297 26.859 1 93.25 104 ASN A C 1
ATOM 806 O O . ASN A 1 104 ? -16.469 20.078 26.703 1 93.25 104 ASN A O 1
ATOM 810 N N . PHE A 1 105 ? -15.477 22.047 26.734 1 95 105 PHE A N 1
ATOM 811 C CA . PHE A 1 105 ? -14.18 21.516 26.328 1 95 105 PHE A CA 1
ATOM 812 C C . PHE A 1 105 ? -13.711 20.422 27.281 1 95 105 PHE A C 1
ATOM 814 O O . PHE A 1 105 ? -13.289 19.344 26.828 1 95 105 PHE A O 1
ATOM 821 N N . GLU A 1 106 ? -13.82 20.594 28.516 1 95.25 106 GLU A N 1
ATOM 822 C CA . GLU A 1 106 ? -13.352 19.609 29.5 1 95.25 106 GLU A CA 1
ATOM 823 C C . GLU A 1 106 ? -14.188 18.344 29.438 1 95.25 106 GLU A C 1
ATOM 825 O O . GLU A 1 106 ? -13.656 17.234 29.578 1 95.25 106 GLU A O 1
ATOM 830 N N . GLY A 1 107 ? -15.461 18.516 29.344 1 95.75 107 GLY A N 1
ATOM 831 C CA . GLY A 1 107 ? -16.312 17.344 29.156 1 95.75 107 GLY A CA 1
ATOM 832 C C . GLY A 1 107 ? -15.977 16.547 27.922 1 95.75 107 GLY A C 1
ATOM 833 O O . GLY A 1 107 ? -15.961 15.312 27.953 1 95.75 107 GLY A O 1
ATOM 834 N N . TRP A 1 108 ? -15.719 17.25 26.859 1 96 108 TRP A N 1
ATOM 835 C CA . TRP A 1 108 ? -15.312 16.594 25.625 1 96 108 TRP A CA 1
ATOM 836 C C . TRP A 1 108 ? -14.023 15.805 25.828 1 96 108 TRP A C 1
ATOM 838 O O . TRP A 1 108 ? -13.906 14.672 25.359 1 96 108 TRP A O 1
ATOM 848 N N . LEU A 1 109 ? -13.102 16.438 26.531 1 96.62 109 LEU A N 1
ATOM 849 C CA . LEU A 1 109 ? -11.812 15.812 26.797 1 96.62 109 LEU A CA 1
ATOM 850 C C . LEU A 1 109 ? -11.977 14.523 27.594 1 96.62 109 LEU A C 1
ATOM 852 O O . LEU A 1 109 ? -11.312 13.516 27.297 1 96.62 109 LEU A O 1
ATOM 856 N N . GLU A 1 110 ? -12.828 14.523 28.5 1 95.19 110 GLU A N 1
ATOM 857 C CA . GLU A 1 110 ? -13.102 13.336 29.297 1 95.19 110 GLU A CA 1
ATOM 858 C C . GLU A 1 110 ? -13.703 12.227 28.438 1 95.19 110 GLU A C 1
ATOM 860 O O . GLU A 1 110 ? -13.352 11.055 28.594 1 95.19 110 GLU A O 1
ATOM 865 N N . ASN A 1 111 ? -14.609 12.633 27.656 1 95.06 111 ASN A N 1
ATOM 866 C CA . ASN A 1 111 ? -15.203 11.664 26.734 1 95.06 111 ASN A CA 1
ATOM 867 C C . ASN A 1 111 ? -14.164 11.078 25.781 1 95.06 111 ASN A C 1
ATOM 869 O O . ASN A 1 111 ? -14.156 9.875 25.531 1 95.06 111 ASN A O 1
ATOM 873 N N . ASN A 1 112 ? -13.336 11.953 25.234 1 96.12 112 ASN A N 1
ATOM 874 C CA . ASN A 1 112 ? -12.258 11.531 24.359 1 96.12 112 ASN A CA 1
ATOM 875 C C . ASN A 1 112 ? -11.352 10.508 25.031 1 96.12 112 ASN A C 1
ATOM 877 O O . ASN A 1 112 ? -10.961 9.516 24.406 1 96.12 112 ASN A O 1
ATOM 881 N N . LYS A 1 113 ? -11.078 10.742 26.25 1 92.94 113 LYS A N 1
ATOM 882 C CA . LYS A 1 113 ? -10.25 9.828 27.031 1 92.94 113 LYS A CA 1
ATOM 883 C C . LYS A 1 113 ? -10.953 8.492 27.234 1 92.94 113 LYS A C 1
ATOM 885 O O . LYS A 1 113 ? -10.328 7.434 27.125 1 92.94 113 LYS A O 1
ATOM 890 N N . THR A 1 114 ? -12.188 8.516 27.5 1 93.94 114 THR A N 1
ATOM 891 C CA . THR A 1 114 ? -12.977 7.305 27.719 1 93.94 114 THR A CA 1
ATOM 892 C C . THR A 1 114 ? -12.984 6.434 26.453 1 93.94 114 THR A C 1
ATOM 894 O O . THR A 1 114 ? -12.938 5.207 26.547 1 93.94 114 THR A O 1
ATOM 897 N N . ILE A 1 115 ? -13.078 7.078 25.312 1 94.56 115 ILE A N 1
ATOM 898 C CA . ILE A 1 115 ? -13.07 6.363 24.031 1 94.56 115 ILE A CA 1
ATOM 899 C C . ILE A 1 115 ? -11.703 5.73 23.812 1 94.56 115 ILE A C 1
ATOM 901 O O . ILE A 1 115 ? -11.594 4.664 23.203 1 94.56 115 ILE A O 1
ATOM 905 N N . GLY A 1 116 ? -10.633 6.453 24.281 1 93.25 116 GLY A N 1
ATOM 906 C CA . GLY A 1 116 ? -9.297 5.867 24.203 1 93.25 116 GLY A CA 1
ATOM 907 C C . GLY A 1 116 ? -8.383 6.574 23.234 1 93.25 116 GLY A C 1
ATOM 908 O O . GLY A 1 116 ? -7.32 6.055 22.875 1 93.25 116 GLY A O 1
ATOM 909 N N . HIS A 1 117 ? -8.789 7.742 22.719 1 96.31 117 HIS A N 1
ATOM 910 C CA . HIS A 1 117 ? -7.898 8.508 21.844 1 96.31 117 HIS A CA 1
ATOM 911 C C . HIS A 1 117 ? -6.738 9.109 22.625 1 96.31 117 HIS A C 1
ATOM 913 O O . HIS A 1 117 ? -6.949 9.758 23.656 1 96.31 117 HIS A O 1
ATOM 919 N N . THR A 1 118 ? -5.566 8.977 22.141 1 96.19 118 THR A N 1
ATOM 920 C CA . THR A 1 118 ? -4.406 9.43 22.906 1 96.19 118 THR A CA 1
ATOM 921 C C . THR A 1 118 ? -3.771 10.648 22.234 1 96.19 118 THR A C 1
ATOM 923 O O . THR A 1 118 ? -2.936 11.328 22.844 1 96.19 118 THR A O 1
ATOM 926 N N . ALA A 1 119 ? -4.16 10.914 21.047 1 98.06 119 ALA A N 1
ATOM 927 C CA . ALA A 1 119 ? -3.592 12.039 20.297 1 98.06 119 ALA A CA 1
ATOM 928 C C . ALA A 1 119 ? -4.68 13.023 19.875 1 98.06 119 ALA A C 1
ATOM 930 O O . ALA A 1 119 ? -5.617 12.648 19.172 1 98.06 119 ALA A O 1
ATOM 931 N N . ILE A 1 120 ? -4.516 14.281 20.281 1 98.19 120 ILE A N 1
ATOM 932 C CA . ILE A 1 120 ? -5.473 15.297 19.859 1 98.19 120 ILE A CA 1
ATOM 933 C C . ILE A 1 120 ? -4.727 16.5 19.281 1 98.19 120 ILE A C 1
ATOM 935 O O . ILE A 1 120 ? -3.568 16.75 19.641 1 98.19 120 ILE A O 1
ATOM 939 N N . ASN A 1 121 ? -5.32 17.172 18.422 1 98.31 121 ASN A N 1
ATOM 940 C CA . ASN A 1 121 ? -4.797 18.406 17.859 1 98.31 121 ASN A CA 1
ATOM 941 C C . ASN A 1 121 ? -5.691 19.594 18.203 1 98.31 121 ASN A C 1
ATOM 943 O O . ASN A 1 121 ? -6.859 19.625 17.812 1 98.31 121 ASN A O 1
ATOM 947 N N . LEU A 1 122 ? -5.109 20.547 18.922 1 97.25 122 LEU A N 1
ATOM 948 C CA . LEU A 1 122 ? -5.875 21.703 19.375 1 97.25 122 LEU A CA 1
ATOM 949 C C . LEU A 1 122 ? -5.852 22.812 18.328 1 97.25 122 LEU A C 1
ATOM 951 O O . LEU A 1 122 ? -4.797 23.125 17.766 1 97.25 122 LEU A O 1
ATOM 955 N N . VAL A 1 123 ? -7.016 23.344 18.109 1 93.19 123 VAL A N 1
ATOM 956 C CA . VAL A 1 123 ? -7.152 24.438 17.172 1 93.19 123 VAL A CA 1
ATOM 957 C C . VAL A 1 123 ? -7.75 25.656 17.875 1 93.19 123 VAL A C 1
ATOM 959 O O . VAL A 1 123 ? -8.734 25.531 18.609 1 93.19 123 VAL A O 1
ATOM 962 N N . GLY A 1 124 ? -7.121 26.719 17.672 1 86.19 124 GLY A N 1
ATOM 963 C CA . GLY A 1 124 ? -7.602 27.953 18.266 1 86.19 124 GLY A CA 1
ATOM 964 C C . GLY A 1 124 ? -8.812 28.531 17.562 1 86.19 124 GLY A C 1
ATOM 965 O O . GLY A 1 124 ? -9.312 27.938 16.609 1 86.19 124 GLY A O 1
ATOM 966 N N . ARG A 1 125 ? -9.18 29.672 18.078 1 74.06 125 ARG A N 1
ATOM 967 C CA . ARG A 1 125 ? -10.32 30.406 17.531 1 74.06 125 ARG A CA 1
ATOM 968 C C . ARG A 1 125 ? -9.938 31.125 16.234 1 74.06 125 ARG A C 1
ATOM 970 O O . ARG A 1 125 ? -8.773 31.469 16.031 1 74.06 125 ARG A O 1
ATOM 977 N N . ALA A 1 126 ? -10.891 31.188 15.289 1 61.38 126 ALA A N 1
ATOM 978 C CA . ALA A 1 126 ? -10.617 31.891 14.039 1 61.38 126 ALA A CA 1
ATOM 979 C C . ALA A 1 126 ? -10.305 33.344 14.289 1 61.38 126 ALA A C 1
ATOM 981 O O . ALA A 1 126 ? -9.477 33.938 13.594 1 61.38 126 ALA A O 1
ATOM 982 N N . SER A 1 127 ? -11.156 34.062 15.133 1 56.62 127 SER A N 1
ATOM 983 C CA . SER A 1 127 ? -10.93 35.469 15.391 1 56.62 127 SER A CA 1
ATOM 984 C C . SER A 1 127 ? -10.789 35.75 16.891 1 56.62 127 SER A C 1
ATOM 986 O O . SER A 1 127 ? -11.398 35.062 17.703 1 56.62 127 SER A O 1
ATOM 988 N N . SER A 1 128 ? -9.734 36.594 17.281 1 52.44 128 SER A N 1
ATOM 989 C CA . SER A 1 128 ? -9.539 37.031 18.672 1 52.44 128 SER A CA 1
ATOM 990 C C . SER A 1 128 ? -10.68 37.938 19.125 1 52.44 128 SER A C 1
ATOM 992 O O . SER A 1 128 ? -10.859 38.156 20.328 1 52.44 128 SER A O 1
ATOM 994 N N . GLU A 1 129 ? -11.43 38.5 18.188 1 51.47 129 GLU A N 1
ATOM 995 C CA . GLU A 1 129 ? -12.281 39.656 18.516 1 51.47 129 GLU A CA 1
ATOM 996 C C . GLU A 1 129 ? -13.664 39.188 18.953 1 51.47 129 GLU A C 1
ATOM 998 O O . GLU A 1 129 ? -14.414 39.938 19.562 1 51.47 129 GLU A O 1
ATOM 1003 N N . GLY A 1 130 ? -13.906 37.875 19 1 55.31 130 GLY A N 1
ATOM 1004 C CA . GLY A 1 130 ? -15.281 37.531 19.328 1 55.31 130 GLY A CA 1
ATOM 1005 C C . GLY A 1 130 ? -15.422 36.844 20.688 1 55.31 130 GLY A C 1
ATOM 1006 O O . GLY A 1 130 ? -14.422 36.438 21.266 1 55.31 130 GLY A O 1
ATOM 1007 N N . LYS A 1 131 ? -16.609 37.281 21.422 1 59.41 131 LYS A N 1
ATOM 1008 C CA . LYS A 1 131 ? -16.984 36.625 22.688 1 59.41 131 LYS A CA 1
ATOM 1009 C C . LYS A 1 131 ? -17.125 35.125 22.516 1 59.41 131 LYS A C 1
ATOM 1011 O O . LYS A 1 131 ? -18.016 34.656 21.812 1 59.41 131 LYS A O 1
ATOM 1016 N N . TYR A 1 132 ? -15.953 34.344 22.578 1 65 132 TYR A N 1
ATOM 1017 C CA . TYR A 1 132 ? -16.062 32.906 22.453 1 65 132 TYR A CA 1
ATOM 1018 C C . TYR A 1 132 ? -16.25 32.25 23.812 1 65 132 TYR A C 1
ATOM 1020 O O . TYR A 1 132 ? -15.82 32.781 24.828 1 65 132 TYR A O 1
ATOM 1028 N N . GLU A 1 133 ? -17.203 31.391 23.703 1 80 133 GLU A N 1
ATOM 1029 C CA . GLU A 1 133 ? -17.359 30.531 24.875 1 80 133 GLU A CA 1
ATOM 1030 C C . GLU A 1 133 ? -16.328 29.406 24.875 1 80 133 GLU A C 1
ATOM 1032 O O . GLU A 1 133 ? -15.883 28.969 23.812 1 80 133 GLU A O 1
ATOM 1037 N N . GLY A 1 134 ? -15.617 29.188 25.984 1 87.56 134 GLY A N 1
ATOM 1038 C CA . GLY A 1 134 ? -14.609 28.141 26.156 1 87.56 134 GLY A CA 1
ATOM 1039 C C . GLY A 1 134 ? -13.258 28.688 26.547 1 87.56 134 GLY A C 1
ATOM 1040 O O . GLY A 1 134 ? -13.094 29.906 26.719 1 87.56 134 GLY A O 1
ATOM 1041 N N . PRO A 1 135 ? -12.344 27.812 26.656 1 92.94 135 PRO A N 1
ATOM 1042 C CA . PRO A 1 135 ? -11.008 28.25 27.062 1 92.94 135 PRO A CA 1
ATOM 1043 C C . PRO A 1 135 ? -10.211 28.859 25.922 1 92.94 135 PRO A C 1
ATOM 1045 O O . PRO A 1 135 ? -10.547 28.656 24.75 1 92.94 135 PRO A O 1
ATOM 1048 N N . THR A 1 136 ? -9.281 29.688 26.234 1 91.56 136 THR A N 1
ATOM 1049 C CA . THR A 1 136 ? -8.281 30.094 25.266 1 91.56 136 THR A CA 1
ATOM 1050 C C . THR A 1 136 ? -7.359 28.938 24.891 1 91.56 136 THR A C 1
ATOM 1052 O O . THR A 1 136 ? -7.367 27.906 25.562 1 91.56 136 THR A O 1
ATOM 1055 N N . ILE A 1 137 ? -6.605 29.125 23.875 1 93.88 137 ILE A N 1
ATOM 1056 C CA . ILE A 1 137 ? -5.688 28.078 23.453 1 93.88 137 ILE A CA 1
ATOM 1057 C C . ILE A 1 137 ? -4.688 27.781 24.562 1 93.88 137 ILE A C 1
ATOM 1059 O O . ILE A 1 137 ? -4.363 26.609 24.828 1 93.88 137 ILE A O 1
ATOM 1063 N N . SER A 1 138 ? -4.18 28.797 25.25 1 94.56 138 SER A N 1
ATOM 1064 C CA . SER A 1 138 ? -3.242 28.625 26.344 1 94.56 138 SER A CA 1
ATOM 1065 C C . SER A 1 138 ? -3.869 27.828 27.484 1 94.56 138 SER A C 1
ATOM 1067 O O . SER A 1 138 ? -3.244 26.922 28.031 1 94.56 138 SER A O 1
ATOM 1069 N N . GLU A 1 139 ? -5.07 28.172 27.766 1 95.12 139 GLU A N 1
ATOM 1070 C CA . GLU A 1 139 ? -5.785 27.453 28.812 1 95.12 139 GLU A CA 1
ATOM 1071 C C . GLU A 1 139 ? -6.031 26 28.422 1 95.12 139 GLU A C 1
ATOM 1073 O O . GLU A 1 139 ? -5.863 25.094 29.25 1 95.12 139 GLU A O 1
ATOM 1078 N N . ALA A 1 140 ? -6.43 25.844 27.219 1 96.56 140 ALA A N 1
ATOM 1079 C CA . ALA A 1 140 ? -6.707 24.484 26.719 1 96.56 140 ALA A CA 1
ATOM 1080 C C . ALA A 1 140 ? -5.461 23.609 26.781 1 96.56 140 ALA A C 1
ATOM 1082 O O . ALA A 1 140 ? -5.527 22.469 27.219 1 96.56 140 ALA A O 1
ATOM 1083 N N . MET A 1 141 ? -4.352 24.141 26.391 1 97.31 141 MET A N 1
ATOM 1084 C CA . MET A 1 141 ? -3.1 23.406 26.438 1 97.31 141 MET A CA 1
ATOM 1085 C C . MET A 1 141 ? -2.764 23 27.875 1 97.31 141 MET A C 1
ATOM 1087 O O . MET A 1 141 ? -2.348 21.859 28.125 1 97.31 141 MET A O 1
ATOM 1091 N N . ASN A 1 142 ? -3.004 23.875 28.766 1 96.69 142 ASN A N 1
ATOM 1092 C CA . ASN A 1 142 ? -2.748 23.578 30.172 1 96.69 142 ASN A CA 1
ATOM 1093 C C . ASN A 1 142 ? -3.652 22.453 30.688 1 96.69 142 ASN A C 1
ATOM 1095 O O . ASN A 1 142 ? -3.209 21.578 31.438 1 96.69 142 ASN A O 1
ATOM 1099 N N . ILE A 1 143 ? -4.859 22.562 30.281 1 96.56 143 ILE A N 1
ATOM 1100 C CA . ILE A 1 143 ? -5.84 21.562 30.703 1 96.56 143 ILE A CA 1
ATOM 1101 C C . ILE A 1 143 ? -5.426 20.188 30.188 1 96.56 143 ILE A C 1
ATOM 1103 O O . ILE A 1 143 ? -5.445 19.203 30.938 1 96.56 143 ILE A O 1
ATOM 1107 N N . VAL A 1 144 ? -5.051 20.078 28.953 1 97 144 VAL A N 1
ATOM 1108 C CA . VAL A 1 144 ? -4.703 18.797 28.359 1 97 144 VAL A CA 1
ATOM 1109 C C . VAL A 1 144 ? -3.387 18.297 28.953 1 97 144 VAL A C 1
ATOM 1111 O O . VAL A 1 144 ? -3.242 17.109 29.234 1 97 144 VAL A O 1
ATOM 1114 N N . GLU A 1 145 ? -2.418 19.219 29.109 1 95.19 145 GLU A N 1
ATOM 1115 C CA . GLU A 1 145 ? -1.111 18.859 29.656 1 95.19 145 GLU A CA 1
ATOM 1116 C C . GLU A 1 145 ? -1.243 18.25 31.031 1 95.19 145 GLU A C 1
ATOM 1118 O O . GLU A 1 145 ? -0.442 17.391 31.422 1 95.19 145 GLU A O 1
ATOM 1123 N N . ALA A 1 146 ? -2.207 18.625 31.703 1 93.69 146 ALA A N 1
ATOM 1124 C CA . ALA A 1 146 ? -2.428 18.125 33.062 1 93.69 146 ALA A CA 1
ATOM 1125 C C . ALA A 1 146 ? -2.959 16.703 33.031 1 93.69 146 ALA A C 1
ATOM 1127 O O . ALA A 1 146 ? -2.939 16 34.062 1 93.69 146 ALA A O 1
ATOM 1128 N N . LYS A 1 147 ? -3.363 16.328 31.875 1 90.5 147 LYS A N 1
ATOM 1129 C CA . LYS A 1 147 ? -3.875 14.961 31.75 1 90.5 147 LYS A CA 1
ATOM 1130 C C . LYS A 1 147 ? -2.764 13.992 31.359 1 90.5 147 LYS A C 1
ATOM 1132 O O . LYS A 1 147 ? -1.894 14.328 30.547 1 90.5 147 LYS A O 1
ATOM 1137 N N . GLU A 1 148 ? -2.578 12.789 31.906 1 85.12 148 GLU A N 1
ATOM 1138 C CA . GLU A 1 148 ? -1.466 11.867 31.703 1 85.12 148 GLU A CA 1
ATOM 1139 C C . GLU A 1 148 ? -1.688 11 30.469 1 85.12 148 GLU A C 1
ATOM 1141 O O . GLU A 1 148 ? -0.731 10.609 29.797 1 85.12 148 GLU A O 1
ATOM 1146 N N . ASP A 1 149 ? -2.781 10.805 30 1 89.75 149 ASP A N 1
ATOM 1147 C CA . ASP A 1 149 ? -3.002 9.773 29 1 89.75 149 ASP A CA 1
ATOM 1148 C C . ASP A 1 149 ? -3.373 10.383 27.656 1 89.75 149 ASP A C 1
ATOM 1150 O O . ASP A 1 149 ? -3.77 9.672 26.719 1 89.75 149 ASP A O 1
ATOM 1154 N N . VAL A 1 150 ? -3.254 11.711 27.516 1 95.62 150 VAL A N 1
ATOM 1155 C CA . VAL A 1 150 ? -3.594 12.383 26.266 1 95.62 150 VAL A CA 1
ATOM 1156 C C . VAL A 1 150 ? -2.48 13.359 25.891 1 95.62 150 VAL A C 1
ATOM 1158 O O . VAL A 1 150 ? -1.972 14.094 26.75 1 95.62 150 VAL A O 1
ATOM 1161 N N . HIS A 1 151 ? -2.043 13.242 24.688 1 97.69 151 HIS A N 1
ATOM 1162 C CA . HIS A 1 151 ? -1.016 14.117 24.141 1 97.69 151 HIS A CA 1
ATOM 1163 C C . HIS A 1 151 ? -1.581 15.008 23.031 1 97.69 151 HIS A C 1
ATOM 1165 O O . HIS A 1 151 ? -2.514 14.617 22.328 1 97.69 151 HIS A O 1
ATOM 1171 N N . PHE A 1 152 ? -0.977 16.188 22.953 1 98.31 152 PHE A N 1
ATOM 1172 C CA . PHE A 1 152 ? -1.606 17.078 21.984 1 98.31 152 PHE A CA 1
ATOM 1173 C C . PHE A 1 152 ? -0.56 17.75 21.109 1 98.31 152 PHE A C 1
ATOM 1175 O O . PHE A 1 152 ? 0.613 17.828 21.469 1 98.31 152 PHE A O 1
ATOM 1182 N N . GLY A 1 153 ? -0.98 18.047 19.906 1 98.62 153 GLY A N 1
ATOM 1183 C CA . GLY A 1 153 ? -0.302 18.953 18.984 1 98.62 153 GLY A CA 1
ATOM 1184 C C . GLY A 1 153 ? -1.123 20.172 18.641 1 98.62 153 GLY A C 1
ATOM 1185 O O . GLY A 1 153 ? -2.193 20.391 19.219 1 98.62 153 GLY A O 1
ATOM 1186 N N . CYS A 1 154 ? -0.542 20.984 17.891 1 98.12 154 CYS A N 1
ATOM 1187 C CA . CYS A 1 154 ? -1.193 22.219 17.469 1 98.12 154 CYS A CA 1
ATOM 1188 C C . CYS A 1 154 ? -1.022 22.453 15.977 1 98.12 154 CYS A C 1
ATOM 1190 O O . CYS A 1 154 ? -0.425 21.641 15.281 1 98.12 154 CYS A O 1
ATOM 1192 N N . VAL A 1 155 ? -1.662 23.531 15.586 1 96.56 155 VAL A N 1
ATOM 1193 C CA . VAL A 1 155 ? -1.59 23.906 14.18 1 96.56 155 VAL A CA 1
ATOM 1194 C C . VAL A 1 155 ? -0.478 24.922 13.969 1 96.56 155 VAL A C 1
ATOM 1196 O O . VAL A 1 155 ? -0.212 25.75 14.844 1 96.56 155 VAL A O 1
ATOM 1199 N N . CYS A 1 156 ? 0.181 24.844 12.875 1 96.25 156 CYS A N 1
ATOM 1200 C CA . CYS A 1 156 ? 1.067 25.922 12.43 1 96.25 156 CYS A CA 1
ATOM 1201 C C . CYS A 1 156 ? 0.65 26.438 11.062 1 96.25 156 CYS A C 1
ATOM 1203 O O . CYS A 1 156 ? 0.16 25.672 10.227 1 96.25 156 CYS A O 1
ATOM 1205 N N . ILE A 1 157 ? 0.808 27.703 10.883 1 93.62 157 ILE A N 1
ATOM 1206 C CA . ILE A 1 157 ? 0.328 28.359 9.664 1 93.62 157 ILE A CA 1
ATOM 1207 C C . ILE A 1 157 ? 1.476 29.109 8.992 1 93.62 157 ILE A C 1
ATOM 1209 O O . ILE A 1 157 ? 1.761 30.25 9.344 1 93.62 157 ILE A O 1
ATOM 1213 N N . ALA A 1 158 ? 1.99 28.547 7.98 1 94.75 158 ALA A N 1
ATOM 1214 C CA . ALA A 1 158 ? 3.139 29.125 7.281 1 94.75 158 ALA A CA 1
ATOM 1215 C C . ALA A 1 158 ? 2.766 30.438 6.598 1 94.75 158 ALA A C 1
ATOM 1217 O O . ALA A 1 158 ? 3.604 31.328 6.461 1 94.75 158 ALA A O 1
ATOM 1218 N N . GLU A 1 159 ? 1.531 30.578 6.273 1 90.12 159 GLU A N 1
ATOM 1219 C CA . GLU A 1 159 ? 1.046 31.766 5.574 1 90.12 159 GLU A CA 1
ATOM 1220 C C . GLU A 1 159 ? 1.148 33 6.457 1 90.12 159 GLU A C 1
ATOM 1222 O O . GLU A 1 159 ? 1.176 34.125 5.957 1 90.12 159 GLU A O 1
ATOM 1227 N N . ARG A 1 160 ? 1.188 32.781 7.703 1 88.56 160 ARG A N 1
ATOM 1228 C CA . ARG A 1 160 ? 1.334 33.875 8.656 1 88.56 160 ARG A CA 1
ATOM 1229 C C . ARG A 1 160 ? 2.801 34.25 8.844 1 88.56 160 ARG A C 1
ATOM 1231 O O . ARG A 1 160 ? 3.117 35.219 9.5 1 88.56 160 ARG A O 1
ATOM 1238 N N . HIS A 1 161 ? 3.664 33.469 8.234 1 94.25 161 HIS A N 1
ATOM 1239 C CA . HIS A 1 161 ? 5.098 33.656 8.422 1 94.25 161 HIS A CA 1
ATOM 1240 C C . HIS A 1 161 ? 5.742 34.25 7.168 1 94.25 161 HIS A C 1
ATOM 1242 O O . HIS A 1 161 ? 6.766 33.75 6.699 1 94.25 161 HIS A O 1
ATOM 1248 N N . THR A 1 162 ? 5.059 35.188 6.664 1 93.25 162 THR A N 1
ATOM 1249 C CA . THR A 1 162 ? 5.602 35.969 5.555 1 93.25 162 THR A CA 1
ATOM 1250 C C . THR A 1 162 ? 5.867 37.406 5.984 1 93.25 162 THR A C 1
ATOM 1252 O O . THR A 1 162 ? 5.293 37.875 6.965 1 93.25 162 THR A O 1
ATOM 1255 N N . LEU A 1 163 ? 6.738 38.062 5.184 1 92.38 163 LEU A N 1
ATOM 1256 C CA . LEU A 1 163 ? 7.027 39.469 5.469 1 92.38 163 LEU A CA 1
ATOM 1257 C C . LEU A 1 163 ? 5.785 40.344 5.273 1 92.38 163 LEU A C 1
ATOM 1259 O O . LEU A 1 163 ? 5.539 41.25 6.051 1 92.38 163 LEU A O 1
ATOM 1263 N N . GLU A 1 164 ? 5.047 40 4.293 1 90.56 164 GLU A N 1
ATOM 1264 C CA . GLU A 1 164 ? 3.811 40.719 4.012 1 90.56 164 GLU A CA 1
ATOM 1265 C C . GLU A 1 164 ? 2.814 40.562 5.16 1 90.56 164 GLU A C 1
ATOM 1267 O O . GLU A 1 164 ? 2.209 41.562 5.586 1 90.56 164 GLU A O 1
ATOM 1272 N N . ALA A 1 165 ? 2.707 39.344 5.668 1 88.62 165 ALA A N 1
ATOM 1273 C CA . ALA A 1 165 ? 1.786 39.094 6.777 1 88.62 165 ALA A CA 1
ATOM 1274 C C . ALA A 1 165 ? 2.242 39.812 8.039 1 88.62 165 ALA A C 1
ATOM 1276 O O . ALA A 1 165 ? 1.418 40.344 8.797 1 88.62 165 ALA A O 1
ATOM 1277 N N . ALA A 1 166 ? 3.51 39.875 8.25 1 91.81 166 ALA A N 1
ATOM 1278 C CA . ALA A 1 166 ? 4.062 40.562 9.406 1 91.81 166 ALA A CA 1
ATOM 1279 C C . ALA A 1 166 ? 3.762 42.062 9.328 1 91.81 166 ALA A C 1
ATOM 1281 O O . ALA A 1 166 ? 3.299 42.656 10.305 1 91.81 166 ALA A O 1
ATOM 1282 N N . GLN A 1 167 ? 3.926 42.594 8.172 1 91.38 167 GLN A N 1
ATOM 1283 C CA . GLN A 1 167 ? 3.686 44.031 7.965 1 91.38 167 GLN A CA 1
ATOM 1284 C C . GLN A 1 167 ? 2.221 44.375 8.203 1 91.38 167 GLN A C 1
ATOM 1286 O O . GLN A 1 167 ? 1.913 45.406 8.789 1 91.38 167 GLN A O 1
ATOM 1291 N N . GLN A 1 168 ? 1.386 43.562 7.777 1 87.94 168 GLN A N 1
ATOM 1292 C CA . GLN A 1 168 ? -0.049 43.75 7.945 1 87.94 168 GLN A CA 1
ATOM 1293 C C . GLN A 1 168 ? -0.435 43.781 9.422 1 87.94 168 GLN A C 1
ATOM 1295 O O . GLN A 1 168 ? -1.415 44.406 9.805 1 87.94 168 GLN A O 1
ATOM 1300 N N . ARG A 1 169 ? 0.32 43.156 10.234 1 87.25 169 ARG A N 1
ATOM 1301 C CA . ARG A 1 169 ? 0.044 43.062 11.664 1 87.25 169 ARG A CA 1
ATOM 1302 C C . ARG A 1 169 ? 0.906 44.062 12.445 1 87.25 169 ARG A C 1
ATOM 1304 O O . ARG A 1 169 ? 1 43.969 13.672 1 87.25 169 ARG A O 1
ATOM 1311 N N . GLY A 1 170 ? 1.644 44.875 11.688 1 89 170 GLY A N 1
ATOM 1312 C CA . GLY A 1 170 ? 2.461 45.906 12.305 1 89 170 GLY A CA 1
ATOM 1313 C C . GLY A 1 170 ? 3.746 45.344 12.906 1 89 170 GLY A C 1
ATOM 1314 O O . GLY A 1 170 ? 4.285 45.938 13.852 1 89 170 GLY A O 1
ATOM 1315 N N . LYS A 1 171 ? 4.113 44.219 12.422 1 90.62 171 LYS A N 1
ATOM 1316 C CA . LYS A 1 171 ? 5.355 43.625 12.906 1 90.62 171 LYS A CA 1
ATOM 1317 C C . LYS A 1 171 ? 6.465 43.75 11.867 1 90.62 171 LYS A C 1
ATOM 1319 O O . LYS A 1 171 ? 6.195 43.812 10.664 1 90.62 171 LYS A O 1
ATOM 1324 N N . THR A 1 172 ? 7.664 43.781 12.344 1 91.38 172 THR A N 1
ATOM 1325 C CA . THR A 1 172 ? 8.812 43.938 11.453 1 91.38 172 THR A CA 1
ATOM 1326 C C . THR A 1 172 ? 9.203 42.594 10.852 1 91.38 172 THR A C 1
ATOM 1328 O O . THR A 1 172 ? 9.789 42.531 9.766 1 91.38 172 THR A O 1
ATOM 1331 N N . TYR A 1 173 ? 8.922 41.531 11.57 1 93.56 173 TYR A N 1
ATOM 1332 C CA . TYR A 1 173 ? 9.281 40.188 11.117 1 93.56 173 TYR A CA 1
ATOM 1333 C C . TYR A 1 173 ? 8.219 39.188 11.531 1 93.56 173 TYR A C 1
ATOM 1335 O O . TYR A 1 173 ? 7.547 39.344 12.547 1 93.56 173 TYR A O 1
ATOM 1343 N N . PRO A 1 174 ? 8.07 38.125 10.664 1 94.44 174 PRO A N 1
ATOM 1344 C CA . PRO A 1 174 ? 7.078 37.125 11.023 1 94.44 174 PRO A CA 1
ATOM 1345 C C . PRO A 1 174 ? 7.418 36.406 12.328 1 94.44 174 PRO A C 1
ATOM 1347 O O . PRO A 1 174 ? 8.594 36.219 12.656 1 94.44 174 PRO A O 1
ATOM 1350 N N . THR A 1 175 ? 6.32 35.875 13.039 1 94.88 175 THR A N 1
ATOM 1351 C CA . THR A 1 175 ? 6.57 35.406 14.398 1 94.88 175 THR A CA 1
ATOM 1352 C C . THR A 1 175 ? 5.926 34.031 14.609 1 94.88 175 THR A C 1
ATOM 1354 O O . THR A 1 175 ? 5.734 33.594 15.75 1 94.88 175 THR A O 1
ATOM 1357 N N . GLU A 1 176 ? 5.52 33.375 13.547 1 96.31 176 GLU A N 1
ATOM 1358 C CA . GLU A 1 176 ? 4.898 32.062 13.727 1 96.31 176 GLU A CA 1
ATOM 1359 C C . GLU A 1 176 ? 5.852 31.078 14.406 1 96.31 176 GLU A C 1
ATOM 1361 O O . GLU A 1 176 ? 5.426 30.25 15.211 1 96.31 176 GLU A O 1
ATOM 1366 N N . HIS A 1 177 ? 7.16 31.141 14.078 1 97.81 177 HIS A N 1
ATOM 1367 C CA . HIS A 1 177 ? 8.148 30.266 14.711 1 97.81 177 HIS A CA 1
ATOM 1368 C C . HIS A 1 177 ? 8.219 30.531 16.219 1 97.81 177 HIS A C 1
ATOM 1370 O O . HIS A 1 177 ? 8.406 29.594 17 1 97.81 177 HIS A O 1
ATOM 1376 N N . VAL A 1 178 ? 8.008 31.766 16.625 1 97.25 178 VAL A N 1
ATOM 1377 C CA . VAL A 1 178 ? 7.996 32.094 18.047 1 97.25 178 VAL A CA 1
ATOM 1378 C C . VAL A 1 178 ? 6.773 31.5 18.719 1 97.25 178 VAL A C 1
ATOM 1380 O O . VAL A 1 178 ? 6.871 30.953 19.812 1 97.25 178 VAL A O 1
ATOM 1383 N N . ASN A 1 179 ? 5.66 31.594 18 1 96.19 179 ASN A N 1
ATOM 1384 C CA . ASN A 1 179 ? 4.434 30.984 18.5 1 96.19 179 ASN A CA 1
ATOM 1385 C C . ASN A 1 179 ? 4.59 29.469 18.672 1 96.19 179 ASN A C 1
ATOM 1387 O O . ASN A 1 179 ? 4.117 28.906 19.656 1 96.19 179 ASN A O 1
ATOM 1391 N N . MET A 1 180 ? 5.23 28.844 17.781 1 98.06 180 MET A N 1
ATOM 1392 C CA . MET A 1 180 ? 5.449 27.391 17.844 1 98.06 180 MET A CA 1
ATOM 1393 C C . MET A 1 180 ? 6.281 27.016 19.062 1 98.06 180 MET A C 1
ATOM 1395 O O . MET A 1 180 ? 5.926 26.094 19.797 1 98.06 180 MET A O 1
ATOM 1399 N N . VAL A 1 181 ? 7.332 27.75 19.281 1 98.12 181 VAL A N 1
ATOM 1400 C CA . VAL A 1 181 ? 8.203 27.453 20.422 1 98.12 181 VAL A CA 1
ATOM 1401 C C . VAL A 1 181 ? 7.445 27.672 21.719 1 98.12 181 VAL A C 1
ATOM 1403 O O . VAL A 1 181 ? 7.594 26.891 22.672 1 98.12 181 VAL A O 1
ATOM 1406 N N . ARG A 1 182 ? 6.641 28.719 21.781 1 97.31 182 ARG A N 1
ATOM 1407 C CA . ARG A 1 182 ? 5.801 28.953 22.953 1 97.31 182 ARG A CA 1
ATOM 1408 C C . ARG A 1 182 ? 4.883 27.766 23.219 1 97.31 182 ARG A C 1
ATOM 1410 O O . ARG A 1 182 ? 4.719 27.344 24.359 1 97.31 182 ARG A O 1
ATOM 1417 N N . LYS A 1 183 ? 4.332 27.234 22.219 1 97.69 183 LYS A N 1
ATOM 1418 C CA . LYS A 1 183 ? 3.42 26.109 22.344 1 97.69 183 LYS A CA 1
ATOM 1419 C C . LYS A 1 183 ? 4.16 24.859 22.797 1 97.69 183 LYS A C 1
ATOM 1421 O O . LYS A 1 183 ? 3.623 24.047 23.547 1 97.69 183 LYS A O 1
ATOM 1426 N N . ILE A 1 184 ? 5.367 24.641 22.281 1 98.06 184 ILE A N 1
ATOM 1427 C CA . ILE A 1 184 ? 6.18 23.516 22.719 1 98.06 184 ILE A CA 1
ATOM 1428 C C . ILE A 1 184 ? 6.402 23.609 24.234 1 98.06 184 ILE A C 1
ATOM 1430 O O . ILE A 1 184 ? 6.254 22.609 24.938 1 98.06 184 ILE A O 1
ATOM 1434 N N . LYS A 1 185 ? 6.699 24.781 24.688 1 96.88 185 LYS A N 1
ATOM 1435 C CA . LYS A 1 185 ? 6.945 24.984 26.109 1 96.88 185 LYS A CA 1
ATOM 1436 C C . LYS A 1 185 ? 5.684 24.719 26.922 1 96.88 185 LYS A C 1
ATOM 1438 O O . LYS A 1 185 ? 5.77 24.328 28.094 1 96.88 185 LYS A O 1
ATOM 1443 N N . ALA A 1 186 ? 4.559 24.891 26.219 1 96.62 186 ALA A N 1
ATOM 1444 C CA . ALA A 1 186 ? 3.281 24.641 26.891 1 96.62 186 ALA A CA 1
ATOM 1445 C C . ALA A 1 186 ? 2.904 23.172 26.812 1 96.62 186 ALA A C 1
ATOM 1447 O O . ALA A 1 186 ? 1.884 22.75 27.375 1 96.62 186 ALA A O 1
ATOM 1448 N N . GLY A 1 187 ? 3.699 22.344 26.031 1 96.94 187 GLY A N 1
ATOM 1449 C CA . GLY A 1 187 ? 3.471 20.922 26.062 1 96.94 187 GLY A CA 1
ATOM 1450 C C . GLY A 1 187 ? 3.154 20.328 24.703 1 96.94 187 GLY A C 1
ATOM 1451 O O . GLY A 1 187 ? 3 19.109 24.578 1 96.94 187 GLY A O 1
ATOM 1452 N N . ALA A 1 188 ? 3.068 21.109 23.672 1 98.25 188 ALA A N 1
ATOM 1453 C CA . ALA A 1 188 ? 2.732 20.609 22.344 1 98.25 188 ALA A CA 1
ATOM 1454 C C . ALA A 1 188 ? 3.803 19.641 21.828 1 98.25 188 ALA A C 1
ATOM 1456 O O . ALA A 1 188 ? 4.996 19.953 21.891 1 98.25 188 ALA A O 1
ATOM 1457 N N . LYS A 1 189 ? 3.359 18.516 21.234 1 98.12 189 LYS A N 1
ATOM 1458 C CA . LYS A 1 189 ? 4.301 17.453 20.875 1 98.12 189 LYS A CA 1
ATOM 1459 C C . LYS A 1 189 ? 4.543 17.422 19.375 1 98.12 189 LYS A C 1
ATOM 1461 O O . LYS A 1 189 ? 5.52 16.828 18.906 1 98.12 189 LYS A O 1
ATOM 1466 N N . TRP A 1 190 ? 3.67 18 18.609 1 98.75 190 TRP A N 1
ATOM 1467 C CA . TRP A 1 190 ? 3.781 18.062 17.156 1 98.75 190 TRP A CA 1
ATOM 1468 C C . TRP A 1 190 ? 2.994 19.25 16.609 1 98.75 190 TRP A C 1
ATOM 1470 O O . TRP A 1 190 ? 2.264 19.922 17.344 1 98.75 190 TRP A O 1
ATOM 1480 N N . PHE A 1 191 ? 3.242 19.5 15.359 1 98.75 191 PHE A N 1
ATOM 1481 C CA . PHE A 1 191 ? 2.475 20.516 14.656 1 98.75 191 PHE A CA 1
ATOM 1482 C C . PHE A 1 191 ? 1.921 19.969 13.344 1 98.75 191 PHE A C 1
ATOM 1484 O O . PHE A 1 191 ? 2.605 19.219 12.641 1 98.75 191 PHE A O 1
ATOM 1491 N N . ILE A 1 192 ? 0.674 20.281 13.055 1 98.56 192 ILE A N 1
ATOM 1492 C CA . ILE A 1 192 ? 0.067 20.031 11.758 1 98.56 192 ILE A CA 1
ATOM 1493 C C . ILE A 1 192 ? -0.106 21.344 10.992 1 98.56 192 ILE A C 1
ATOM 1495 O O . ILE A 1 192 ? -0.701 22.281 11.508 1 98.56 192 ILE A O 1
ATOM 1499 N N . SER A 1 193 ? 0.381 21.375 9.82 1 97.88 193 SER A N 1
ATOM 1500 C CA . SER A 1 193 ? 0.27 22.609 9.047 1 97.88 193 SER A CA 1
ATOM 1501 C C . SER A 1 193 ? -1.09 22.719 8.367 1 97.88 193 SER A C 1
ATOM 1503 O O . SER A 1 193 ? -1.806 21.719 8.242 1 97.88 193 SER A O 1
ATOM 1505 N N . GLN A 1 194 ? -1.373 23.906 7.969 1 93.62 194 GLN A N 1
ATOM 1506 C CA . GLN A 1 194 ? -2.408 24.062 6.953 1 93.62 194 GLN A CA 1
ATOM 1507 C C . GLN A 1 194 ? -1.943 23.516 5.605 1 93.62 194 GLN A C 1
ATOM 1509 O O . GLN A 1 194 ? -0.787 23.109 5.457 1 93.62 194 GLN A O 1
ATOM 1514 N N . ALA A 1 195 ? -2.92 23.484 4.672 1 96 195 ALA A N 1
ATOM 1515 C CA . ALA A 1 195 ? -2.57 22.984 3.344 1 96 195 ALA A CA 1
ATOM 1516 C C . ALA A 1 195 ? -1.489 23.844 2.699 1 96 195 ALA A C 1
ATOM 1518 O O . ALA A 1 195 ? -1.57 25.078 2.729 1 96 195 ALA A O 1
ATOM 1519 N N . VAL A 1 196 ? -0.511 23.234 2.082 1 97 196 VAL A N 1
ATOM 1520 C CA . VAL A 1 196 ? 0.642 23.938 1.516 1 97 196 VAL A CA 1
ATOM 1521 C C . VAL A 1 196 ? 0.506 24 -0.003 1 97 196 VAL A C 1
ATOM 1523 O O . VAL A 1 196 ? 0.457 22.969 -0.679 1 97 196 VAL A O 1
ATOM 1526 N N . TYR A 1 197 ? 0.52 25.203 -0.521 1 96.25 197 TYR A N 1
ATOM 1527 C CA . TYR A 1 197 ? 0.543 25.422 -1.965 1 96.25 197 TYR A CA 1
ATOM 1528 C C . TYR A 1 197 ? 1.697 26.328 -2.367 1 96.25 197 TYR A C 1
ATOM 1530 O O . TYR A 1 197 ? 2.041 26.422 -3.547 1 96.25 197 TYR A O 1
ATOM 1538 N N . ASP A 1 198 ? 2.189 26.969 -1.43 1 94.69 198 ASP A N 1
ATOM 1539 C CA . ASP A 1 198 ? 3.369 27.812 -1.608 1 94.69 198 ASP A CA 1
ATOM 1540 C C . ASP A 1 198 ? 4.516 27.344 -0.714 1 94.69 198 ASP A C 1
ATOM 1542 O O . ASP A 1 198 ? 4.422 27.422 0.513 1 94.69 198 ASP A O 1
ATOM 1546 N N . ALA A 1 199 ? 5.629 26.984 -1.337 1 96.88 199 ALA A N 1
ATOM 1547 C CA . ALA A 1 199 ? 6.73 26.359 -0.607 1 96.88 199 ALA A CA 1
ATOM 1548 C C . ALA A 1 199 ? 7.477 27.391 0.236 1 96.88 199 ALA A C 1
ATOM 1550 O O . ALA A 1 199 ? 7.996 27.062 1.308 1 96.88 199 ALA A O 1
ATOM 1551 N N . GLU A 1 200 ? 7.516 28.578 -0.219 1 96.06 200 GLU A N 1
ATOM 1552 C CA . GLU A 1 200 ? 8.438 29.578 0.323 1 96.06 200 GLU A CA 1
ATOM 1553 C C . GLU A 1 200 ? 8.102 29.906 1.775 1 96.06 200 GLU A C 1
ATOM 1555 O O . GLU A 1 200 ? 8.984 29.906 2.635 1 96.06 200 GLU A O 1
ATOM 1560 N N . PRO A 1 201 ? 6.859 30.188 2.064 1 96.38 201 PRO A N 1
ATOM 1561 C CA . PRO A 1 201 ? 6.547 30.469 3.469 1 96.38 201 PRO A CA 1
ATOM 1562 C C . PRO A 1 201 ? 6.879 29.297 4.391 1 96.38 201 PRO A C 1
ATOM 1564 O O . PRO A 1 201 ? 7.328 29.5 5.52 1 96.38 201 PRO A O 1
ATOM 1567 N N . THR A 1 202 ? 6.641 28.125 3.9 1 97.81 202 THR A N 1
ATOM 1568 C CA . THR A 1 202 ? 6.926 26.938 4.688 1 97.81 202 THR A CA 1
ATOM 1569 C C . THR A 1 202 ? 8.43 26.781 4.91 1 97.81 202 THR A C 1
ATOM 1571 O O . THR A 1 202 ? 8.867 26.484 6.023 1 97.81 202 THR A O 1
ATOM 1574 N N . ILE A 1 203 ? 9.18 27 3.9 1 98.25 203 ILE A N 1
ATOM 1575 C CA . ILE A 1 203 ? 10.633 26.922 3.98 1 98.25 203 ILE A CA 1
ATOM 1576 C C . ILE A 1 203 ? 11.156 27.938 4.996 1 98.25 203 ILE A C 1
ATOM 1578 O O . ILE A 1 203 ? 11.945 27.594 5.879 1 98.25 203 ILE A O 1
ATOM 1582 N N . ARG A 1 204 ? 10.688 29.141 4.91 1 97.75 204 ARG A N 1
ATOM 1583 C CA . ARG A 1 204 ? 11.109 30.188 5.836 1 97.75 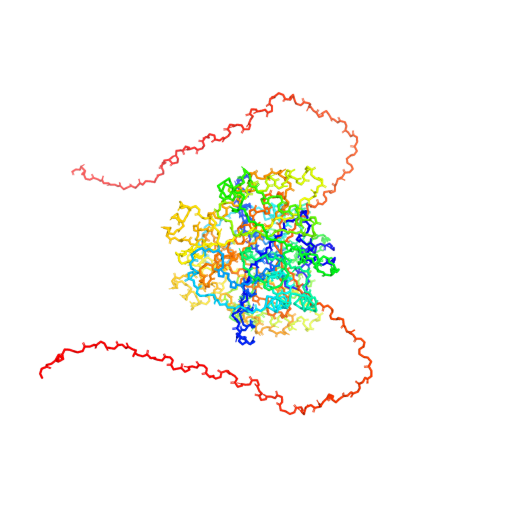204 ARG A CA 1
ATOM 1584 C C . ARG A 1 204 ? 10.742 29.828 7.273 1 97.75 204 ARG A C 1
ATOM 1586 O O . ARG A 1 204 ? 11.555 29.969 8.188 1 97.75 204 ARG A O 1
ATOM 1593 N N . LEU A 1 205 ? 9.547 29.375 7.422 1 98.38 205 LEU A N 1
ATOM 1594 C CA . LEU A 1 205 ? 9.078 29 8.758 1 98.38 205 LEU A CA 1
ATOM 1595 C C . LEU A 1 205 ? 9.945 27.906 9.352 1 98.38 205 LEU A C 1
ATOM 1597 O O . LEU A 1 205 ? 10.375 28 10.5 1 98.38 205 LEU A O 1
ATOM 1601 N N . LEU A 1 206 ? 10.219 26.859 8.594 1 98.56 206 LEU A N 1
ATOM 1602 C CA . LEU A 1 206 ? 10.984 25.719 9.078 1 98.56 206 LEU A CA 1
ATOM 1603 C C . LEU A 1 206 ? 12.398 26.141 9.461 1 98.56 206 LEU A C 1
ATOM 1605 O O . LEU A 1 206 ? 12.922 25.719 10.492 1 98.56 206 LEU A O 1
ATOM 1609 N N . LYS A 1 207 ? 12.992 26.953 8.68 1 98.31 207 LYS A N 1
ATOM 1610 C CA . LYS A 1 207 ? 14.344 27.438 8.953 1 98.31 207 LYS A CA 1
ATOM 1611 C C . LYS A 1 207 ? 14.383 28.297 10.211 1 98.31 207 LYS A C 1
ATOM 1613 O O . LYS A 1 207 ? 15.234 28.109 11.078 1 98.31 207 LYS A O 1
ATOM 1618 N N . ASP A 1 208 ? 13.461 29.234 10.266 1 98.38 208 ASP A N 1
ATOM 1619 C CA . ASP A 1 208 ? 13.383 30.109 11.445 1 98.38 208 ASP A CA 1
ATOM 1620 C C . ASP A 1 208 ? 13.078 29.297 12.703 1 98.38 208 ASP A C 1
ATOM 1622 O O . ASP A 1 208 ? 13.656 29.547 13.758 1 98.38 208 ASP A O 1
ATOM 1626 N N . TYR A 1 209 ? 12.188 28.359 12.578 1 98.56 209 TYR A N 1
ATOM 1627 C CA . TYR A 1 209 ? 11.805 27.484 13.68 1 98.56 209 TYR A CA 1
ATOM 1628 C C . TYR A 1 209 ? 13 26.688 14.18 1 98.56 209 TYR A C 1
ATOM 1630 O O . TYR A 1 209 ? 13.258 26.641 15.383 1 98.56 209 TYR A O 1
ATOM 1638 N N . ALA A 1 210 ? 13.711 26.141 13.305 1 98.31 210 ALA A N 1
ATOM 1639 C CA . ALA A 1 210 ? 14.914 25.375 13.641 1 98.31 210 ALA A CA 1
ATOM 1640 C C . ALA A 1 210 ? 15.945 26.234 14.344 1 98.31 210 ALA A C 1
ATOM 1642 O O . ALA A 1 210 ? 16.516 25.828 15.359 1 98.31 210 ALA A O 1
ATOM 1643 N N . THR A 1 211 ? 16.188 27.406 13.805 1 98.12 211 THR A N 1
ATOM 1644 C CA . THR A 1 211 ? 17.156 28.328 14.359 1 98.12 211 THR A CA 1
ATOM 1645 C C . THR A 1 211 ? 16.781 28.719 15.789 1 98.12 211 THR A C 1
ATOM 1647 O O . THR A 1 211 ? 17.641 28.703 16.672 1 98.12 211 THR A O 1
ATOM 1650 N N . LEU A 1 212 ? 15.547 29.016 15.945 1 98.25 212 LEU A N 1
ATOM 1651 C CA . LEU A 1 212 ? 15.102 29.422 17.266 1 98.25 212 LEU A CA 1
ATOM 1652 C C . LEU A 1 212 ? 15.219 28.266 18.266 1 98.25 212 LEU A C 1
ATOM 1654 O O . LEU A 1 212 ? 15.625 28.469 19.406 1 98.25 212 LEU A O 1
ATOM 1658 N N . CYS A 1 213 ? 14.82 27.094 17.859 1 98 213 CYS A N 1
ATOM 1659 C CA . CYS A 1 213 ? 14.945 25.922 18.719 1 98 213 CYS A CA 1
ATOM 1660 C C . CYS A 1 213 ? 16.391 25.703 19.125 1 98 213 CYS A C 1
ATOM 1662 O O . CYS A 1 213 ? 16.672 25.422 20.297 1 98 213 CYS A O 1
ATOM 1664 N N . LYS A 1 214 ? 17.234 25.859 18.188 1 97.12 214 LYS A N 1
ATOM 1665 C CA . LYS A 1 214 ? 18.656 25.719 18.484 1 97.12 214 LYS A CA 1
ATOM 1666 C C . LYS A 1 214 ? 19.109 26.766 19.5 1 97.12 214 LYS A C 1
ATOM 1668 O O . LYS A 1 214 ? 19.812 26.438 20.469 1 97.12 214 LYS A O 1
ATOM 1673 N N . GLN A 1 215 ? 18.719 27.953 19.328 1 97.69 215 GLN A N 1
ATOM 1674 C CA . GLN A 1 215 ? 19.078 29.047 20.219 1 97.69 215 GLN A CA 1
ATOM 1675 C C . GLN A 1 215 ? 18.578 28.781 21.641 1 97.69 215 GLN A C 1
ATOM 1677 O O . GLN A 1 215 ? 19.25 29.125 22.609 1 97.69 215 GLN A O 1
ATOM 1682 N N . LYS A 1 216 ? 17.469 28.141 21.703 1 97.38 216 LYS A N 1
ATOM 1683 C CA . LYS A 1 216 ? 16.844 27.922 23 1 97.38 216 LYS A CA 1
ATOM 1684 C C . LYS A 1 216 ? 17.156 26.516 23.531 1 97.38 216 LYS A C 1
ATOM 1686 O O . LYS A 1 216 ? 16.656 26.125 24.578 1 97.38 216 LYS A O 1
ATOM 1691 N N . CYS A 1 217 ? 17.828 25.719 22.797 1 96.75 217 CYS A N 1
ATOM 1692 C CA . CYS A 1 217 ? 18.234 24.359 23.156 1 96.75 217 CYS A CA 1
ATOM 1693 C C . CYS A 1 217 ? 17.016 23.453 23.328 1 96.75 217 CYS A C 1
ATOM 1695 O O . CYS A 1 217 ? 16.906 22.734 24.328 1 96.75 217 CYS A O 1
ATOM 1697 N N . ILE A 1 218 ? 16.125 23.641 22.453 1 96.31 218 ILE A N 1
ATOM 1698 C CA . ILE A 1 218 ? 14.93 22.797 22.391 1 96.31 218 ILE A CA 1
ATOM 1699 C C . ILE A 1 218 ? 14.977 21.906 21.156 1 96.31 218 ILE A C 1
ATOM 1701 O O . ILE A 1 218 ? 15.398 22.344 20.078 1 96.31 218 ILE A O 1
ATOM 1705 N N . ILE A 1 219 ? 14.602 20.688 21.297 1 95.38 219 ILE A N 1
ATOM 1706 C CA . ILE A 1 219 ? 14.461 19.797 20.156 1 95.38 219 ILE A CA 1
ATOM 1707 C C . ILE A 1 219 ? 13.18 20.141 19.391 1 95.38 219 ILE A C 1
ATOM 1709 O O . ILE A 1 219 ? 12.094 20.156 19.969 1 95.38 219 ILE A O 1
ATOM 1713 N N . PRO A 1 220 ? 13.312 20.469 18.172 1 97.94 220 PRO A N 1
ATOM 1714 C CA . PRO A 1 220 ? 12.102 20.797 17.422 1 97.94 220 PRO A CA 1
ATOM 1715 C C . PRO A 1 220 ? 11.102 19.656 17.359 1 97.94 220 PRO A C 1
ATOM 1717 O O . PRO A 1 220 ? 11.484 18.516 17.094 1 97.94 220 PRO A O 1
ATOM 1720 N N . SER A 1 221 ? 9.828 19.953 17.641 1 98.44 221 SER A N 1
ATOM 1721 C CA . SER A 1 221 ? 8.75 19 17.438 1 98.44 221 SER A CA 1
ATOM 1722 C C . SER A 1 221 ? 8.453 18.828 15.945 1 98.44 221 SER A C 1
ATOM 1724 O O . SER A 1 221 ? 8.648 19.75 15.156 1 98.44 221 SER A O 1
ATOM 1726 N N . LYS A 1 222 ? 7.961 17.719 15.625 1 98.69 222 LYS A N 1
ATOM 1727 C CA . LYS A 1 222 ? 7.672 17.359 14.242 1 98.69 222 LYS A CA 1
ATOM 1728 C C . LYS A 1 222 ? 6.629 18.297 13.641 1 98.69 222 LYS A C 1
ATOM 1730 O O . LYS A 1 222 ? 5.652 18.656 14.305 1 98.69 222 LYS A O 1
ATOM 1735 N N . VAL A 1 223 ? 6.895 18.609 12.398 1 98.81 223 VAL A N 1
ATOM 1736 C CA . VAL A 1 223 ? 5.91 19.344 11.617 1 98.81 223 VAL A CA 1
ATOM 1737 C C . VAL A 1 223 ? 5.344 18.453 10.516 1 98.81 223 VAL A C 1
ATOM 1739 O O . VAL A 1 223 ? 6.074 18.016 9.625 1 98.81 223 VAL A O 1
ATOM 1742 N N . VAL A 1 224 ? 4.07 18.188 10.578 1 98.81 224 VAL A N 1
ATOM 1743 C CA . VAL A 1 224 ? 3.387 17.422 9.547 1 98.81 224 VAL A CA 1
ATOM 1744 C C . VAL A 1 224 ? 2.799 18.375 8.5 1 98.81 224 VAL A C 1
ATOM 1746 O O . VAL A 1 224 ? 1.886 19.141 8.797 1 98.81 224 VAL A O 1
ATOM 1749 N N . LEU A 1 225 ? 3.355 18.312 7.312 1 98.75 225 LEU A N 1
ATOM 1750 C CA . LEU A 1 225 ? 2.902 19.156 6.219 1 98.75 225 LEU A CA 1
ATOM 1751 C C . LEU A 1 225 ? 1.63 18.609 5.586 1 98.75 225 LEU A C 1
ATOM 1753 O O . LEU A 1 225 ? 1.576 17.438 5.211 1 98.75 225 LEU A O 1
ATOM 1757 N N . THR A 1 226 ? 0.632 19.438 5.422 1 98.56 226 THR A N 1
ATOM 1758 C CA . THR A 1 226 ? -0.654 19.016 4.887 1 98.56 226 THR A CA 1
ATOM 1759 C C . THR A 1 226 ? -0.774 19.375 3.41 1 98.56 226 THR A C 1
ATOM 1761 O O . THR A 1 226 ? -0.421 20.484 3.008 1 98.56 226 THR A O 1
ATOM 1764 N N . PHE A 1 227 ? -1.245 18.406 2.629 1 98.56 227 PHE A N 1
ATOM 1765 C CA . PHE A 1 227 ? -1.466 18.625 1.205 1 98.56 227 PHE A CA 1
ATOM 1766 C C . PHE A 1 227 ? -2.881 18.219 0.808 1 98.56 227 PHE A C 1
ATOM 1768 O O . PHE A 1 227 ? -3.4 17.219 1.292 1 98.56 227 PHE A O 1
ATOM 1775 N N . ALA A 1 228 ? -3.508 19.031 -0.043 1 97.5 228 ALA A N 1
ATOM 1776 C CA . ALA A 1 228 ? -4.852 18.781 -0.562 1 97.5 228 ALA A CA 1
ATOM 1777 C C . ALA A 1 228 ? -4.938 19.141 -2.043 1 97.5 228 ALA A C 1
ATOM 1779 O O . ALA A 1 228 ? -4.91 20.312 -2.406 1 97.5 228 ALA A O 1
ATOM 1780 N N . PRO A 1 229 ? -5.141 18.156 -2.91 1 97.56 229 PRO A N 1
ATOM 1781 C CA . PRO A 1 229 ? -5.207 18.469 -4.34 1 97.56 229 PRO A CA 1
ATOM 1782 C C . PRO A 1 229 ? -6.539 19.094 -4.742 1 97.56 229 PRO A C 1
ATOM 1784 O O . PRO A 1 229 ? -7.574 18.781 -4.148 1 97.56 229 PRO A O 1
ATOM 1787 N N . VAL A 1 230 ? -6.465 19.922 -5.742 1 96.25 230 VAL A N 1
ATOM 1788 C CA . VAL A 1 230 ? -7.648 20.625 -6.238 1 96.25 230 VAL A CA 1
ATOM 1789 C C . VAL A 1 230 ? -7.746 20.469 -7.754 1 96.25 230 VAL A C 1
ATOM 1791 O O . VAL A 1 230 ? -6.73 20.453 -8.453 1 96.25 230 VAL A O 1
ATOM 1794 N N . SER A 1 231 ? -8.984 20.328 -8.234 1 95.81 231 SER A N 1
ATOM 1795 C CA . SER A 1 231 ? -9.156 20.203 -9.68 1 95.81 231 SER A CA 1
ATOM 1796 C C . SER A 1 231 ? -10.258 21.125 -10.195 1 95.81 231 SER A C 1
ATOM 1798 O O . SER A 1 231 ? -10.391 21.328 -11.406 1 95.81 231 SER A O 1
ATOM 1800 N N . ARG A 1 232 ? -11.062 21.672 -9.305 1 95 232 ARG A N 1
ATOM 1801 C CA . ARG A 1 232 ? -12.195 22.5 -9.711 1 95 232 ARG A CA 1
ATOM 1802 C C . ARG A 1 232 ? -12.078 23.922 -9.156 1 95 232 ARG A C 1
ATOM 1804 O O . ARG A 1 232 ? -11.477 24.125 -8.102 1 95 232 ARG A O 1
ATOM 1811 N N . LYS A 1 233 ? -12.758 24.828 -9.867 1 94.56 233 LYS A N 1
ATOM 1812 C CA . LYS A 1 233 ? -12.75 26.219 -9.453 1 94.56 233 LYS A CA 1
ATOM 1813 C C . LYS A 1 233 ? -13.406 26.391 -8.086 1 94.56 233 LYS A C 1
ATOM 1815 O O . LYS A 1 233 ? -12.922 27.156 -7.246 1 94.56 233 LYS A O 1
ATOM 1820 N N . LYS A 1 234 ? -14.492 25.672 -7.887 1 91.69 234 LYS A N 1
ATOM 1821 C CA . LYS A 1 234 ? -15.203 25.766 -6.617 1 91.69 234 LYS A CA 1
ATOM 1822 C C . LYS A 1 234 ? -14.312 25.328 -5.453 1 91.69 234 LYS A C 1
ATOM 1824 O O . LYS A 1 234 ? -14.281 25.984 -4.41 1 91.69 234 LYS A O 1
ATOM 1829 N N . THR A 1 235 ? -13.57 24.266 -5.629 1 92.94 235 THR A N 1
ATOM 1830 C CA . THR A 1 235 ? -12.672 23.781 -4.59 1 92.94 235 THR A CA 1
ATOM 1831 C C . THR A 1 235 ? -11.523 24.75 -4.355 1 92.94 235 THR A C 1
ATOM 1833 O O . THR A 1 235 ? -11.133 24.984 -3.215 1 92.94 235 THR A O 1
ATOM 1836 N N . MET A 1 236 ? -11.086 25.328 -5.422 1 94.12 236 MET A N 1
ATOM 1837 C CA . MET A 1 236 ? -10.016 26.312 -5.34 1 94.12 236 MET A CA 1
ATOM 1838 C C . MET A 1 236 ? -10.453 27.531 -4.527 1 94.12 236 MET A C 1
ATOM 1840 O O . MET A 1 236 ? -9.719 28 -3.656 1 94.12 236 MET A O 1
ATOM 1844 N N . THR A 1 237 ? -11.617 27.953 -4.781 1 90.94 237 THR A N 1
ATOM 1845 C CA . THR A 1 237 ? -12.18 29.078 -4.043 1 90.94 237 THR A CA 1
ATOM 1846 C C . THR A 1 237 ? -12.305 28.75 -2.559 1 90.94 237 THR A C 1
ATOM 1848 O O . THR A 1 237 ? -12.008 29.578 -1.703 1 90.94 237 THR A O 1
ATOM 1851 N N . PHE A 1 238 ? -12.625 27.578 -2.344 1 88.31 238 PHE A N 1
ATOM 1852 C CA . PHE A 1 238 ? -12.812 27.125 -0.967 1 88.31 238 PHE A CA 1
ATOM 1853 C C . PHE A 1 238 ? -11.477 27.078 -0.23 1 88.31 238 PHE A C 1
ATOM 1855 O O . PHE A 1 238 ? -11.383 27.516 0.92 1 88.31 238 PHE A O 1
ATOM 1862 N N . ILE A 1 239 ? -10.477 26.484 -0.818 1 90 239 ILE A N 1
ATOM 1863 C CA . ILE A 1 239 ? -9.195 26.359 -0.135 1 90 239 ILE A CA 1
ATOM 1864 C C . ILE A 1 239 ? -8.617 27.75 0.149 1 90 239 ILE A C 1
ATOM 1866 O O . ILE A 1 239 ? -7.988 27.969 1.188 1 90 239 ILE A O 1
ATOM 1870 N N . LYS A 1 240 ? -8.867 28.688 -0.736 1 88 240 LYS A N 1
ATOM 1871 C CA . LYS A 1 240 ? -8.422 30.062 -0.516 1 88 240 LYS A CA 1
ATOM 1872 C C . LYS A 1 240 ? -9.211 30.719 0.613 1 88 240 LYS A C 1
ATOM 1874 O O . LYS A 1 240 ? -8.648 31.453 1.42 1 88 240 LYS A O 1
ATOM 1879 N N . TRP A 1 241 ? -10.438 30.375 0.648 1 83.75 241 TRP A N 1
ATOM 1880 C CA . TRP A 1 241 ? -11.289 30.875 1.724 1 83.75 241 TRP A CA 1
ATOM 1881 C C . TRP A 1 241 ? -10.812 30.359 3.078 1 83.75 241 TRP A C 1
ATOM 1883 O O . TRP A 1 241 ? -10.906 31.062 4.086 1 83.75 241 TRP A O 1
ATOM 1893 N N . LEU A 1 242 ? -10.281 29.172 3.053 1 81 242 LEU A N 1
ATOM 1894 C CA . LEU A 1 242 ? -9.766 28.547 4.273 1 81 242 LEU A CA 1
ATOM 1895 C C . LEU A 1 242 ? -8.461 29.219 4.707 1 81 242 LEU A C 1
ATOM 1897 O O . LEU A 1 242 ? -7.949 28.938 5.793 1 81 242 LEU A O 1
ATOM 1901 N N . GLY A 1 243 ? -7.906 30.031 3.906 1 81 243 GLY A N 1
ATOM 1902 C CA . GLY A 1 243 ? -6.711 30.781 4.27 1 81 243 GLY A CA 1
ATOM 1903 C C . GLY A 1 243 ? -5.453 30.25 3.605 1 81 243 GLY A C 1
ATOM 1904 O O . GLY A 1 243 ? -4.344 30.672 3.932 1 81 243 GLY A O 1
ATOM 1905 N N . VAL A 1 244 ? -5.641 29.328 2.727 1 89.12 244 VAL A N 1
ATOM 1906 C CA . VAL A 1 244 ? -4.492 28.766 2.025 1 89.12 244 VAL A CA 1
ATOM 1907 C C . VAL A 1 244 ? -4.023 29.719 0.937 1 89.12 244 VAL A C 1
ATOM 1909 O O . VAL A 1 244 ? -4.836 30.25 0.173 1 89.12 244 VAL A O 1
ATOM 1912 N N . ARG A 1 245 ? -2.738 29.969 0.899 1 89.12 245 ARG A N 1
ATOM 1913 C CA . ARG A 1 245 ? -2.156 30.828 -0.122 1 89.12 245 ARG A CA 1
ATOM 1914 C C . ARG A 1 245 ? -1.807 30.031 -1.377 1 89.12 245 ARG A C 1
ATOM 1916 O O . ARG A 1 245 ? -0.892 29.203 -1.36 1 89.12 245 ARG A O 1
ATOM 1923 N N . VAL A 1 246 ? -2.504 30.375 -2.43 1 93.5 246 VAL A N 1
ATOM 1924 C CA . VAL A 1 246 ? -2.227 29.75 -3.721 1 93.5 246 VAL A CA 1
ATOM 1925 C C . VAL A 1 246 ? -1.765 30.812 -4.715 1 93.5 246 VAL A C 1
ATOM 1927 O O . VAL A 1 246 ? -2.539 31.703 -5.094 1 93.5 246 VAL A O 1
ATOM 1930 N N . PRO A 1 247 ? -0.521 30.688 -5.117 1 93.5 247 PRO A N 1
ATOM 1931 C CA . PRO A 1 247 ? -0.076 31.656 -6.133 1 93.5 247 PRO A CA 1
ATOM 1932 C C . PRO A 1 247 ? -0.974 31.656 -7.367 1 93.5 247 PRO A C 1
ATOM 1934 O O . PRO A 1 247 ? -1.455 30.609 -7.797 1 93.5 247 PRO A O 1
ATOM 1937 N N . ILE A 1 248 ? -1.128 32.844 -7.91 1 93.94 248 ILE A N 1
ATOM 1938 C CA . ILE A 1 248 ? -2.043 33.062 -9.031 1 93.94 248 ILE A CA 1
ATOM 1939 C C . ILE A 1 248 ? -1.61 32.188 -10.211 1 93.94 248 ILE A C 1
ATOM 1941 O O . ILE A 1 248 ? -2.447 31.578 -10.875 1 93.94 248 ILE A O 1
ATOM 1945 N N . GLU A 1 249 ? -0.383 32.188 -10.398 1 95.31 249 GLU A N 1
ATOM 1946 C CA . GLU A 1 249 ? 0.146 31.406 -11.516 1 95.31 249 GLU A CA 1
ATOM 1947 C C . GLU A 1 249 ? -0.149 29.922 -11.336 1 95.31 249 GLU A C 1
ATOM 1949 O O . GLU A 1 249 ? -0.434 29.203 -12.305 1 95.31 249 GLU A O 1
ATOM 1954 N N . THR A 1 250 ? -0.09 29.484 -10.133 1 96.06 250 THR A N 1
ATOM 1955 C CA . THR A 1 250 ? -0.354 28.078 -9.812 1 96.06 250 THR A CA 1
ATOM 1956 C C . THR A 1 250 ? -1.825 27.75 -10.039 1 96.06 250 THR A C 1
ATOM 1958 O O . THR A 1 250 ? -2.148 26.703 -10.602 1 96.06 250 THR A O 1
ATOM 1961 N N . GLU A 1 251 ? -2.635 28.609 -9.586 1 96.56 251 GLU A N 1
ATOM 1962 C CA . GLU A 1 251 ? -4.066 28.422 -9.789 1 96.56 251 GLU A CA 1
ATOM 1963 C C . GLU A 1 251 ? -4.402 28.281 -11.266 1 96.56 251 GLU A C 1
ATOM 1965 O O . GLU A 1 251 ? -5.133 27.359 -11.656 1 96.56 251 GLU A O 1
ATOM 1970 N N . GLU A 1 252 ? -3.877 29.172 -12.031 1 96.75 252 GLU A N 1
ATOM 1971 C CA . GLU A 1 252 ? -4.125 29.156 -13.477 1 96.75 252 GLU A CA 1
ATOM 1972 C C . GLU A 1 252 ? -3.57 27.891 -14.109 1 96.75 252 GLU A C 1
ATOM 1974 O O . GLU A 1 252 ? -4.223 27.266 -14.961 1 96.75 252 GLU A O 1
ATOM 1979 N N . LEU A 1 253 ? -2.436 27.562 -13.703 1 96.56 253 LEU A N 1
ATOM 1980 C CA . LEU A 1 253 ? -1.771 26.359 -14.219 1 96.56 253 LEU A CA 1
ATOM 1981 C C . LEU A 1 253 ? -2.621 25.125 -13.984 1 96.56 253 LEU A C 1
ATOM 1983 O O . LEU A 1 253 ? -2.799 24.312 -14.891 1 96.56 253 LEU A O 1
ATOM 1987 N N . ILE A 1 254 ? -3.148 24.922 -12.82 1 97.19 254 ILE A N 1
ATOM 1988 C CA . ILE A 1 254 ? -3.91 23.75 -12.438 1 97.19 254 ILE A CA 1
ATOM 1989 C C . ILE A 1 254 ? -5.262 23.75 -13.148 1 97.19 254 ILE A C 1
ATOM 1991 O O . ILE A 1 254 ? -5.633 22.766 -13.789 1 97.19 254 ILE A O 1
ATOM 1995 N N . LEU A 1 255 ? -5.973 24.891 -13.141 1 96.38 255 LEU A N 1
ATOM 1996 C CA . LEU A 1 255 ? -7.352 24.938 -13.609 1 96.38 255 LEU A CA 1
ATOM 1997 C C . LEU A 1 255 ? -7.414 24.938 -15.133 1 96.38 255 LEU A C 1
ATOM 1999 O O . LEU A 1 255 ? -8.445 24.594 -15.719 1 96.38 255 LEU A O 1
ATOM 2003 N N . SER A 1 256 ? -6.355 25.328 -15.805 1 97.06 256 SER A N 1
ATOM 2004 C CA . SER A 1 256 ? -6.344 25.375 -17.266 1 97.06 256 SER A CA 1
ATOM 2005 C C . SER A 1 256 ? -5.844 24.047 -17.844 1 97.06 256 SER A C 1
ATOM 2007 O O . SER A 1 256 ? -5.902 23.844 -19.062 1 97.06 256 SER A O 1
ATOM 2009 N N . ALA A 1 257 ? -5.398 23.172 -17.031 1 97 257 ALA A N 1
ATOM 2010 C CA . ALA A 1 257 ? -4.832 21.922 -17.516 1 97 257 ALA A CA 1
ATOM 2011 C C . ALA A 1 257 ? -5.914 21.016 -18.078 1 97 257 ALA A C 1
ATOM 2013 O O . ALA A 1 257 ? -7.078 21.094 -17.672 1 97 257 ALA A O 1
ATOM 2014 N N . GLU A 1 258 ? -5.574 20.078 -19 1 96.12 258 GLU A N 1
ATOM 2015 C CA . GLU A 1 258 ? -6.484 19.078 -19.531 1 96.12 258 GLU A CA 1
ATOM 2016 C C . GLU A 1 258 ? -6.973 18.125 -18.438 1 96.12 258 GLU A C 1
ATOM 2018 O O . GLU A 1 258 ? -8.148 17.75 -18.406 1 96.12 258 GLU A O 1
ATOM 2023 N N . LYS A 1 259 ? -6.074 17.766 -17.594 1 95.69 259 LYS A N 1
ATOM 2024 C CA . LYS A 1 259 ? -6.367 16.953 -16.406 1 95.69 259 LYS A CA 1
ATOM 2025 C C . LYS A 1 259 ? -5.977 17.688 -15.133 1 95.69 259 LYS A C 1
ATOM 2027 O O . LYS A 1 259 ? -4.902 17.453 -14.57 1 95.69 259 LYS A O 1
ATOM 2032 N N . PRO A 1 260 ? -6.848 18.469 -14.633 1 97.06 260 PRO A N 1
ATOM 2033 C CA . PRO A 1 260 ? -6.508 19.391 -13.539 1 97.06 260 PRO A CA 1
ATOM 2034 C C . PRO A 1 260 ? -6.039 18.656 -12.281 1 97.06 260 PRO A C 1
ATOM 2036 O O . PRO A 1 260 ? -5.129 19.125 -11.594 1 97.06 260 PRO A O 1
ATOM 2039 N N . ILE A 1 261 ? -6.652 17.531 -11.992 1 97.31 261 ILE A N 1
ATOM 2040 C CA . ILE A 1 261 ? -6.289 16.797 -10.781 1 97.31 261 ILE A CA 1
ATOM 2041 C C . ILE A 1 261 ? -4.848 16.297 -10.891 1 97.31 261 ILE A C 1
ATOM 2043 O O . ILE A 1 261 ? -4.078 16.391 -9.938 1 97.31 261 ILE A O 1
ATOM 2047 N N . GLU A 1 262 ? -4.465 15.812 -12.047 1 96.62 262 GLU A N 1
ATOM 2048 C CA . GLU A 1 262 ? -3.098 15.336 -12.25 1 96.62 262 GLU A CA 1
ATOM 2049 C C . GLU A 1 262 ? -2.094 16.484 -12.133 1 96.62 262 GLU A C 1
ATOM 2051 O O . GLU A 1 262 ? -1.022 16.312 -11.539 1 96.62 262 GLU A O 1
ATOM 2056 N N . LYS A 1 263 ? -2.465 17.562 -12.711 1 97.81 263 LYS A N 1
ATOM 2057 C CA . LYS A 1 263 ? -1.583 18.734 -12.641 1 97.81 263 LYS A CA 1
ATOM 2058 C C . LYS A 1 263 ? -1.424 19.203 -11.195 1 97.81 263 LYS A C 1
ATOM 2060 O O . LYS A 1 263 ? -0.33 19.594 -10.789 1 97.81 263 LYS A O 1
ATOM 2065 N N . SER A 1 264 ? -2.527 19.219 -10.461 1 98.25 264 SER A N 1
ATOM 2066 C CA . SER A 1 264 ? -2.486 19.594 -9.055 1 98.25 264 SER A CA 1
ATOM 2067 C C . SER A 1 264 ? -1.558 18.672 -8.266 1 98.25 264 SER A C 1
ATOM 2069 O O . SER A 1 264 ? -0.723 19.141 -7.492 1 98.25 264 SER A O 1
ATOM 2071 N N . ILE A 1 265 ? -1.645 17.406 -8.5 1 98.25 265 ILE A N 1
ATOM 2072 C CA . ILE A 1 265 ? -0.829 16.406 -7.82 1 98.25 265 ILE A CA 1
ATOM 2073 C C . ILE A 1 265 ? 0.644 16.625 -8.164 1 98.25 265 ILE A C 1
ATOM 2075 O O . ILE A 1 265 ? 1.5 16.625 -7.277 1 98.25 265 ILE A O 1
ATOM 2079 N N . GLU A 1 266 ? 0.899 16.797 -9.406 1 98.06 266 GLU A N 1
ATOM 2080 C CA . GLU A 1 266 ? 2.268 17.047 -9.852 1 98.06 266 GLU A CA 1
ATOM 2081 C C . GLU A 1 266 ? 2.859 18.266 -9.172 1 98.06 266 GLU A C 1
ATOM 2083 O O . GLU A 1 266 ? 4 18.234 -8.703 1 98.06 266 GLU A O 1
ATOM 2088 N N . TYR A 1 267 ? 2.088 19.266 -9.18 1 98.31 267 TYR A N 1
ATOM 2089 C CA . TYR A 1 267 ? 2.541 20.516 -8.578 1 98.31 267 TYR A CA 1
ATOM 2090 C C . TYR A 1 267 ? 2.852 20.328 -7.094 1 98.31 267 TYR A C 1
ATOM 2092 O O . TYR A 1 267 ? 3.898 20.766 -6.609 1 98.31 267 TYR A O 1
ATOM 2100 N N . LEU A 1 268 ? 1.986 19.703 -6.387 1 98.5 268 LEU A N 1
ATOM 2101 C CA . LEU A 1 268 ? 2.162 19.516 -4.949 1 98.5 268 LEU A CA 1
ATOM 2102 C C . LEU A 1 268 ? 3.373 18.625 -4.668 1 98.5 268 LEU A C 1
ATOM 2104 O O . LEU A 1 268 ? 4.066 18.812 -3.668 1 98.5 268 LEU A O 1
ATOM 2108 N N . CYS A 1 269 ? 3.578 17.656 -5.504 1 98.62 269 CYS A N 1
ATOM 2109 C CA . CYS A 1 269 ? 4.801 16.859 -5.395 1 98.62 269 CYS A CA 1
ATOM 2110 C C . CYS A 1 269 ? 6.035 17.75 -5.531 1 98.62 269 CYS A C 1
ATOM 2112 O O . CYS A 1 269 ? 7 17.578 -4.785 1 98.62 269 CYS A O 1
ATOM 2114 N N . ASP A 1 270 ? 5.992 18.641 -6.438 1 98.38 270 ASP A N 1
ATOM 2115 C CA . ASP A 1 270 ? 7.113 19.562 -6.645 1 98.38 270 ASP A CA 1
ATOM 2116 C C . ASP A 1 270 ? 7.309 20.469 -5.43 1 98.38 270 ASP A C 1
ATOM 2118 O O . ASP A 1 270 ? 8.445 20.781 -5.062 1 98.38 270 ASP A O 1
ATOM 2122 N N . VAL A 1 271 ? 6.238 20.891 -4.902 1 98.31 271 VAL A N 1
ATOM 2123 C CA . VAL A 1 271 ? 6.297 21.719 -3.707 1 98.31 271 VAL A CA 1
ATOM 2124 C C . VAL A 1 271 ? 7.027 20.969 -2.592 1 98.31 271 VAL A C 1
ATOM 2126 O O . VAL A 1 271 ? 7.926 21.531 -1.953 1 98.31 271 VAL A O 1
ATOM 2129 N N . LEU A 1 272 ? 6.652 19.734 -2.383 1 98.69 272 LEU A N 1
ATOM 2130 C CA . LEU A 1 272 ? 7.312 18.953 -1.346 1 98.69 272 LEU A CA 1
ATOM 2131 C C . LEU A 1 272 ? 8.797 18.781 -1.649 1 98.69 272 LEU A C 1
ATOM 2133 O O . LEU A 1 272 ? 9.641 18.938 -0.757 1 98.69 272 LEU A O 1
ATOM 2137 N N . ARG A 1 273 ? 9.133 18.484 -2.859 1 98.44 273 ARG A N 1
ATOM 2138 C CA . ARG A 1 273 ? 10.531 18.312 -3.232 1 98.44 273 ARG A CA 1
ATOM 2139 C C . ARG A 1 273 ? 11.336 19.578 -2.939 1 98.44 273 ARG A C 1
ATOM 2141 O O . ARG A 1 273 ? 12.461 19.5 -2.453 1 98.44 273 ARG A O 1
ATOM 2148 N N . GLU A 1 274 ? 10.75 20.656 -3.27 1 98.38 274 GLU A N 1
ATOM 2149 C CA . GLU A 1 274 ? 11.406 21.922 -3.008 1 98.38 274 GLU A CA 1
ATOM 2150 C C . GLU A 1 274 ? 11.633 22.125 -1.514 1 98.38 274 GLU A C 1
ATOM 2152 O O . GLU A 1 274 ? 12.727 22.531 -1.097 1 98.38 274 GLU A O 1
ATOM 2157 N N . ILE A 1 275 ? 10.664 21.875 -0.732 1 98.5 275 ILE A N 1
ATOM 2158 C CA . ILE A 1 275 ? 10.773 22.031 0.713 1 98.5 275 ILE A CA 1
ATOM 2159 C C . ILE A 1 275 ? 11.867 21.109 1.256 1 98.5 275 ILE A C 1
ATOM 2161 O O . ILE A 1 275 ? 12.711 21.547 2.043 1 98.5 275 ILE A O 1
ATOM 2165 N N . LEU A 1 276 ? 11.828 19.844 0.833 1 98.06 276 LEU A N 1
ATOM 2166 C CA . LEU A 1 276 ? 12.805 18.875 1.31 1 98.06 276 LEU A CA 1
ATOM 2167 C C . LEU A 1 276 ? 14.219 19.281 0.915 1 98.06 276 LEU A C 1
ATOM 2169 O O . LEU A 1 276 ? 15.156 19.156 1.711 1 98.06 276 LEU A O 1
ATOM 2173 N N . SER A 1 277 ? 14.367 19.812 -0.255 1 97.75 277 SER A N 1
ATOM 2174 C CA . SER A 1 277 ? 15.68 20.219 -0.743 1 97.75 277 SER A CA 1
ATOM 2175 C C . SER A 1 277 ? 16.188 21.438 0.018 1 97.75 277 SER A C 1
ATOM 2177 O O . SER A 1 277 ? 17.328 21.453 0.489 1 97.75 277 SER A O 1
ATOM 2179 N N . GLU A 1 278 ? 15.383 22.422 0.153 1 97.69 278 GLU A N 1
ATOM 2180 C CA . GLU A 1 278 ? 15.781 23.672 0.775 1 97.69 278 GLU A CA 1
ATOM 2181 C C . GLU A 1 278 ? 15.969 23.516 2.279 1 97.69 278 GLU A C 1
ATOM 2183 O O . GLU A 1 278 ? 16.734 24.266 2.9 1 97.69 278 GLU A O 1
ATOM 2188 N N . CYS A 1 279 ? 15.281 22.578 2.836 1 97.25 279 CYS A N 1
ATOM 2189 C CA . CYS A 1 279 ? 15.344 22.406 4.285 1 97.25 279 CYS A CA 1
ATOM 2190 C C . CYS A 1 279 ? 16.188 21.203 4.664 1 97.25 279 CYS A C 1
ATOM 2192 O O . CYS A 1 279 ? 16.125 20.719 5.797 1 97.25 279 CYS A O 1
ATOM 2194 N N . ALA A 1 280 ? 16.891 20.781 3.676 1 93.38 280 ALA A N 1
ATOM 2195 C CA . ALA A 1 280 ? 17.812 19.688 3.965 1 93.38 280 ALA A CA 1
ATOM 2196 C C . ALA A 1 280 ? 18.828 20.078 5.039 1 93.38 280 ALA A C 1
ATOM 2198 O O . ALA A 1 280 ? 19.453 21.141 4.953 1 93.38 280 ALA A O 1
ATOM 2199 N N . GLY A 1 281 ? 18.938 19.344 6.094 1 92.12 281 GLY A N 1
ATOM 2200 C CA . GLY A 1 281 ? 19.938 19.594 7.121 1 92.12 281 GLY A CA 1
ATOM 2201 C C . GLY A 1 281 ? 19.453 20.562 8.188 1 92.12 281 GLY A C 1
ATOM 2202 O O . GLY A 1 281 ? 20.172 20.844 9.156 1 92.12 281 GLY A O 1
ATOM 2203 N N . VAL A 1 282 ? 18.234 21.125 8.031 1 93.44 282 VAL A N 1
ATOM 2204 C CA . VAL A 1 282 ? 17.688 22.109 8.961 1 93.44 282 VAL A CA 1
ATOM 2205 C C . VAL A 1 282 ? 17.406 21.438 10.312 1 93.44 282 VAL A C 1
ATOM 2207 O O . VAL A 1 282 ? 17.453 22.109 11.352 1 93.44 282 VAL A O 1
ATOM 2210 N N . GLY A 1 283 ? 17.062 20.156 10.328 1 94.44 283 GLY A N 1
ATOM 2211 C CA . GLY A 1 283 ? 16.938 19.406 11.578 1 94.44 283 GLY A CA 1
ATOM 2212 C C . GLY A 1 283 ? 15.523 19.359 12.109 1 94.44 283 GLY A C 1
ATOM 2213 O O . GLY A 1 283 ? 15.289 18.953 13.242 1 94.44 283 GLY A O 1
ATOM 2214 N N . VAL A 1 284 ? 14.562 19.844 11.43 1 97.88 284 VAL A N 1
ATOM 2215 C CA . VAL A 1 284 ? 13.164 19.75 11.828 1 97.88 284 VAL A CA 1
ATOM 2216 C C . VAL A 1 284 ? 12.57 18.438 11.297 1 97.88 284 VAL A C 1
ATOM 2218 O O . VAL A 1 284 ? 12.547 18.203 10.086 1 97.88 284 VAL A O 1
ATOM 2221 N N . PRO A 1 285 ? 12.102 17.562 12.227 1 97.88 285 PRO A N 1
ATOM 2222 C CA . PRO A 1 285 ? 11.43 16.359 11.734 1 97.88 285 PRO A CA 1
ATOM 2223 C C . PRO A 1 285 ? 10.141 16.672 10.984 1 97.88 285 PRO A C 1
ATOM 2225 O O . PRO A 1 285 ? 9.406 17.578 11.367 1 97.88 285 PRO A O 1
ATOM 2228 N N . LEU A 1 286 ? 9.906 15.891 9.914 1 98.12 286 LEU A N 1
ATOM 2229 C CA . LEU A 1 286 ? 8.75 16.203 9.078 1 98.12 286 LEU A CA 1
ATOM 2230 C C . LEU A 1 286 ? 7.832 14.984 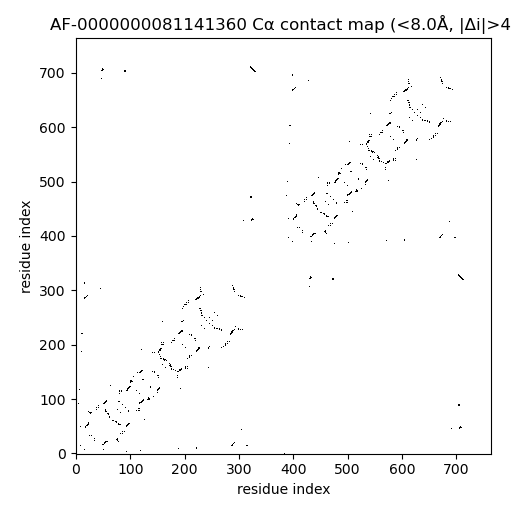8.953 1 98.12 286 LEU A C 1
ATOM 2232 O O . LEU A 1 286 ? 8.25 13.859 9.211 1 98.12 286 LEU A O 1
ATOM 2236 N N . GLY A 1 287 ? 6.605 15.195 8.656 1 98.38 287 GLY A N 1
ATOM 2237 C CA . GLY A 1 287 ? 5.59 14.258 8.219 1 98.38 287 GLY A CA 1
ATOM 2238 C C . GLY A 1 287 ? 4.68 14.82 7.145 1 98.38 287 GLY A C 1
ATOM 2239 O O . GLY A 1 287 ? 4.848 15.961 6.719 1 98.38 287 GLY A O 1
ATOM 2240 N N . ILE A 1 288 ? 3.814 13.945 6.656 1 98.69 288 ILE A N 1
ATOM 2241 C CA . ILE A 1 288 ? 2.906 14.367 5.594 1 98.69 288 ILE A CA 1
ATOM 2242 C C . ILE A 1 288 ? 1.473 13.992 5.965 1 98.69 288 ILE A C 1
ATOM 2244 O O . ILE A 1 288 ? 1.223 12.898 6.48 1 98.69 288 ILE A O 1
ATOM 2248 N N . SER A 1 289 ? 0.599 14.891 5.75 1 98.69 289 SER A N 1
ATOM 2249 C CA . SER A 1 289 ? -0.833 14.609 5.789 1 98.69 289 SER A CA 1
ATOM 2250 C C . SER A 1 289 ? -1.504 14.977 4.469 1 98.69 289 SER A C 1
ATOM 2252 O O . SER A 1 289 ? -1.172 16 3.863 1 98.69 289 SER A O 1
ATOM 2254 N N . CYS A 1 290 ? -2.348 14.109 3.965 1 98.44 290 CYS A N 1
ATOM 2255 C CA . CYS A 1 290 ? -3.141 14.391 2.771 1 98.44 290 CYS A CA 1
ATOM 2256 C C . CYS A 1 290 ? -4.629 14.375 3.092 1 98.44 290 CYS A C 1
ATOM 2258 O O . CYS A 1 290 ? -5.09 13.57 3.904 1 98.44 290 CYS A O 1
ATOM 2260 N N . GLU A 1 291 ? -5.352 15.273 2.461 1 96.06 291 GLU A N 1
ATOM 2261 C CA . GLU A 1 291 ? -6.793 15.328 2.705 1 96.06 291 GLU A CA 1
ATOM 2262 C C . GLU A 1 291 ? -7.539 15.844 1.479 1 96.06 291 GLU A C 1
ATOM 2264 O O . GLU A 1 291 ? -6.949 16.5 0.616 1 96.06 291 GLU A O 1
ATOM 2269 N N . SER A 1 292 ? -8.797 15.461 1.409 1 92.88 292 SER A N 1
ATOM 2270 C CA . SER A 1 292 ? -9.703 16.047 0.427 1 92.88 292 SER A CA 1
ATOM 2271 C C . SER A 1 292 ? -10.578 17.125 1.058 1 92.88 292 SER A C 1
ATOM 2273 O O . SER A 1 292 ? -11.125 16.938 2.146 1 92.88 292 SER A O 1
ATOM 2275 N N . VAL A 1 293 ? -10.688 18.219 0.375 1 87 293 VAL A N 1
ATOM 2276 C CA . VAL A 1 293 ? -11.523 19.297 0.906 1 87 293 VAL A CA 1
ATOM 2277 C C . VAL A 1 293 ? -12.844 19.344 0.143 1 87 293 VAL A C 1
ATOM 2279 O O . VAL A 1 293 ? -13.602 20.312 0.27 1 87 293 VAL A O 1
ATOM 2282 N N . SER A 1 294 ? -13.039 18.328 -0.664 1 86.62 294 SER A N 1
ATOM 2283 C CA . SER A 1 294 ? -14.273 18.266 -1.445 1 86.62 294 SER A CA 1
ATOM 2284 C C . SER A 1 294 ? -14.82 16.844 -1.492 1 86.62 294 SER A C 1
ATOM 2286 O O . SER A 1 294 ? -14.141 15.898 -1.093 1 86.62 294 SER A O 1
ATOM 2288 N N . ILE A 1 295 ? -16.062 16.719 -1.931 1 82.06 295 ILE A N 1
ATOM 2289 C CA . ILE A 1 295 ? -16.719 15.414 -2.037 1 82.06 295 ILE A CA 1
ATOM 2290 C C . ILE A 1 295 ? -16.625 14.914 -3.477 1 82.06 295 ILE A C 1
ATOM 2292 O O . ILE A 1 295 ? -17.203 13.875 -3.816 1 82.06 295 ILE A O 1
ATOM 2296 N N . PHE A 1 296 ? -15.898 15.711 -4.242 1 88.5 296 PHE A N 1
ATOM 2297 C CA . PHE A 1 296 ? -15.797 15.32 -5.641 1 88.5 296 PHE A CA 1
ATOM 2298 C C . PHE A 1 296 ? -14.906 14.086 -5.793 1 88.5 296 PHE A C 1
ATOM 2300 O O . PHE A 1 296 ? -13.781 14.062 -5.293 1 88.5 296 PHE A O 1
ATOM 2307 N N . LYS A 1 297 ? -15.383 13.156 -6.52 1 88.94 297 LYS A N 1
ATOM 2308 C CA . LYS A 1 297 ? -14.758 11.836 -6.609 1 88.94 297 LYS A CA 1
ATOM 2309 C C . LYS A 1 297 ? -13.328 11.945 -7.121 1 88.94 297 LYS A C 1
ATOM 2311 O O . LYS A 1 297 ? -12.422 11.289 -6.594 1 88.94 297 LYS A O 1
ATOM 2316 N N . SER A 1 298 ? -13.109 12.719 -8.148 1 90.62 298 SER A N 1
ATOM 2317 C CA . SER A 1 298 ? -11.781 12.844 -8.742 1 90.62 298 SER A CA 1
ATOM 2318 C C . SER A 1 298 ? -10.781 13.383 -7.727 1 90.62 298 SER A C 1
ATOM 2320 O O . SER A 1 298 ? -9.609 12.977 -7.723 1 90.62 298 SER A O 1
ATOM 2322 N N . GLU A 1 299 ? -11.203 14.32 -6.918 1 93.25 299 GLU A N 1
ATOM 2323 C CA . GLU A 1 299 ? -10.32 14.891 -5.906 1 93.25 299 GLU A CA 1
ATOM 2324 C C . GLU A 1 299 ? -10.086 13.906 -4.762 1 93.25 299 GLU A C 1
ATOM 2326 O O . GLU A 1 299 ? -8.969 13.812 -4.238 1 93.25 299 GLU A O 1
ATOM 2331 N N . ILE A 1 300 ? -11.078 13.156 -4.453 1 91.56 300 ILE A N 1
ATOM 2332 C CA . ILE A 1 300 ? -10.93 12.125 -3.438 1 91.56 300 ILE A CA 1
ATOM 2333 C C . ILE A 1 300 ? -9.938 11.07 -3.92 1 91.56 300 ILE A C 1
ATOM 2335 O O . ILE A 1 300 ? -9.016 10.688 -3.189 1 91.56 300 ILE A O 1
ATOM 2339 N N . ASP A 1 301 ? -10.086 10.648 -5.141 1 91.06 301 ASP A N 1
ATOM 2340 C CA . ASP A 1 301 ? -9.141 9.695 -5.727 1 91.06 301 ASP A CA 1
ATOM 2341 C C . ASP A 1 301 ? -7.742 10.305 -5.828 1 91.06 301 ASP A C 1
ATOM 2343 O O . ASP A 1 301 ? -6.746 9.617 -5.613 1 91.06 301 ASP A O 1
ATOM 2347 N N . GLY A 1 302 ? -7.754 11.547 -6.164 1 95.69 302 GLY A N 1
ATOM 2348 C CA . GLY A 1 302 ? -6.488 12.258 -6.277 1 95.69 302 GLY A CA 1
ATOM 2349 C C . GLY A 1 302 ? -5.711 12.305 -4.977 1 95.69 302 GLY A C 1
ATOM 2350 O O . GLY A 1 302 ? -4.48 12.289 -4.98 1 95.69 302 GLY A O 1
ATOM 2351 N N . VAL A 1 303 ? -6.402 12.312 -3.902 1 97.44 303 VAL A N 1
ATOM 2352 C CA . VAL A 1 303 ? -5.766 12.367 -2.59 1 97.44 303 VAL A CA 1
ATOM 2353 C C . VAL A 1 303 ? -4.977 11.078 -2.352 1 97.44 303 VAL A C 1
ATOM 2355 O O . VAL A 1 303 ? -3.859 11.117 -1.827 1 97.44 303 VAL A O 1
ATOM 2358 N N . HIS A 1 304 ? -5.523 9.992 -2.73 1 95.19 304 HIS A N 1
ATOM 2359 C CA . HIS A 1 304 ? -4.848 8.711 -2.539 1 95.19 304 HIS A CA 1
ATOM 2360 C C . HIS A 1 304 ? -3.588 8.625 -3.391 1 95.19 304 HIS A C 1
ATOM 2362 O O . HIS A 1 304 ? -2.545 8.164 -2.918 1 95.19 304 HIS A O 1
ATOM 2368 N N . GLU A 1 305 ? -3.74 9.055 -4.574 1 94 305 GLU A N 1
ATOM 2369 C CA . GLU A 1 305 ? -2.57 9.102 -5.445 1 94 305 GLU A CA 1
ATOM 2370 C C . GLU A 1 305 ? -1.514 10.062 -4.906 1 94 305 GLU A C 1
ATOM 2372 O O . GLU A 1 305 ? -0.326 9.734 -4.879 1 94 305 GLU A O 1
ATOM 2377 N N . LEU A 1 306 ? -1.964 11.195 -4.516 1 98.06 306 LEU A N 1
ATOM 2378 C CA . LEU A 1 306 ? -1.064 12.18 -3.93 1 98.06 306 LEU A CA 1
ATOM 2379 C C . LEU A 1 306 ? -0.344 11.602 -2.715 1 98.06 306 LEU A C 1
ATOM 2381 O O . LEU A 1 306 ? 0.871 11.766 -2.576 1 98.06 306 LEU A O 1
ATOM 2385 N N . PHE A 1 307 ? -1.084 10.914 -1.879 1 98.12 307 PHE A N 1
ATOM 2386 C CA . PHE A 1 307 ? -0.53 10.297 -0.676 1 98.12 307 PHE A CA 1
ATOM 2387 C C . PHE A 1 307 ? 0.614 9.359 -1.026 1 98.12 307 PHE A C 1
ATOM 2389 O O . PHE A 1 307 ? 1.702 9.453 -0.454 1 98.12 307 PHE A O 1
ATOM 2396 N N . ARG A 1 308 ? 0.375 8.508 -1.964 1 94.88 308 ARG A N 1
ATOM 2397 C CA . ARG A 1 308 ? 1.388 7.539 -2.363 1 94.88 308 ARG A CA 1
ATOM 2398 C C . ARG A 1 308 ? 2.631 8.234 -2.906 1 94.88 308 ARG A C 1
ATOM 2400 O O . ARG A 1 308 ? 3.756 7.867 -2.561 1 94.88 308 ARG A O 1
ATOM 2407 N N . ARG A 1 309 ? 2.465 9.211 -3.682 1 96.38 309 ARG A N 1
ATOM 2408 C CA . ARG A 1 309 ? 3.586 9.906 -4.305 1 96.38 309 ARG A CA 1
ATOM 2409 C C . ARG A 1 309 ? 4.387 10.688 -3.271 1 96.38 309 ARG A C 1
ATOM 2411 O O . ARG A 1 309 ? 5.621 10.641 -3.266 1 96.38 309 ARG A O 1
ATOM 2418 N N . LEU A 1 310 ? 3.682 11.383 -2.432 1 98.38 310 LEU A N 1
ATOM 2419 C CA . LEU A 1 310 ? 4.375 12.172 -1.422 1 98.38 310 LEU A CA 1
ATOM 2420 C C . LEU A 1 310 ? 5.121 11.273 -0.443 1 98.38 310 LEU A C 1
ATOM 2422 O O . LEU A 1 310 ? 6.227 11.602 -0.01 1 98.38 310 LEU A O 1
ATOM 2426 N N . GLN A 1 311 ? 4.469 10.211 -0.088 1 97.5 311 GLN A N 1
ATOM 2427 C CA . GLN A 1 311 ? 5.125 9.25 0.797 1 97.5 311 GLN A CA 1
ATOM 2428 C C . GLN A 1 311 ? 6.418 8.727 0.179 1 97.5 311 GLN A C 1
ATOM 2430 O O . GLN A 1 311 ? 7.449 8.656 0.851 1 97.5 311 GLN A O 1
ATOM 2435 N N . THR A 1 312 ? 6.371 8.438 -1.072 1 95.25 312 THR A N 1
ATOM 2436 C CA . THR A 1 312 ? 7.551 7.957 -1.786 1 95.25 312 THR A CA 1
ATOM 2437 C C . THR A 1 312 ? 8.648 9.023 -1.8 1 95.25 312 THR A C 1
ATOM 2439 O O . THR A 1 312 ? 9.805 8.727 -1.507 1 95.25 312 THR A O 1
ATOM 2442 N N . ILE A 1 313 ? 8.258 10.211 -2.098 1 96.75 313 ILE A N 1
ATOM 2443 C CA . ILE A 1 313 ? 9.211 11.312 -2.174 1 96.75 313 ILE A CA 1
ATOM 2444 C C . ILE A 1 313 ? 9.891 11.5 -0.821 1 96.75 313 ILE A C 1
ATOM 2446 O O . ILE A 1 313 ? 11.117 11.602 -0.748 1 96.75 313 ILE A O 1
ATOM 2450 N N . MET A 1 314 ? 9.133 11.492 0.181 1 97 314 MET A N 1
ATOM 2451 C CA . MET A 1 314 ? 9.68 11.742 1.51 1 97 314 MET A CA 1
ATOM 2452 C C . MET A 1 314 ? 10.57 10.586 1.957 1 97 314 MET A C 1
ATOM 2454 O O . MET A 1 314 ? 11.688 10.797 2.432 1 97 314 MET A O 1
ATOM 2458 N N . LEU A 1 315 ? 10.109 9.383 1.803 1 94.56 315 LEU A N 1
ATOM 2459 C CA . LEU A 1 315 ? 10.867 8.219 2.246 1 94.56 315 LEU A CA 1
ATOM 2460 C C . LEU A 1 315 ? 12.148 8.062 1.434 1 94.56 315 LEU A C 1
ATOM 2462 O O . LEU A 1 315 ? 13.188 7.688 1.975 1 94.56 315 LEU A O 1
ATOM 2466 N N . ASP A 1 316 ? 12.086 8.375 0.189 1 91.31 316 ASP A N 1
ATOM 2467 C CA . ASP A 1 316 ? 13.273 8.289 -0.652 1 91.31 316 ASP A CA 1
ATOM 2468 C C . ASP A 1 316 ? 14.297 9.359 -0.268 1 91.31 316 ASP A C 1
ATOM 2470 O O . ASP A 1 316 ? 15.5 9.156 -0.405 1 91.31 316 ASP A O 1
ATOM 2474 N N . SER A 1 317 ? 13.781 10.438 0.16 1 91.81 317 SER A N 1
ATOM 2475 C CA . SER A 1 317 ? 14.672 11.531 0.531 1 91.81 317 SER A CA 1
ATOM 2476 C C . SER A 1 317 ? 15.492 11.188 1.77 1 91.81 317 SER A C 1
ATOM 2478 O O . SER A 1 317 ? 16.562 11.758 1.996 1 91.81 317 SER A O 1
ATOM 2480 N N . SER A 1 318 ? 15.055 10.312 2.6 1 85.88 318 SER A N 1
ATOM 2481 C CA . SER A 1 318 ? 15.758 9.922 3.816 1 85.88 318 SER A CA 1
ATOM 2482 C C . SER A 1 318 ? 16.969 9.039 3.498 1 85.88 318 SER A C 1
ATOM 2484 O O . SER A 1 318 ? 17.891 8.93 4.309 1 85.88 318 SER A O 1
ATOM 2486 N N . GLY A 1 319 ? 16.906 8.359 2.395 1 79.62 319 GLY A N 1
ATOM 2487 C CA . GLY A 1 319 ? 18.031 7.547 1.96 1 79.62 319 GLY A CA 1
ATOM 2488 C C . GLY A 1 319 ? 18.016 6.148 2.545 1 79.62 319 GLY A C 1
ATOM 2489 O O . GLY A 1 319 ? 18.875 5.328 2.23 1 79.62 319 GLY A O 1
ATOM 2490 N N . THR A 1 320 ? 17.172 5.891 3.436 1 82.81 320 THR A N 1
ATOM 2491 C CA . THR A 1 320 ? 17.062 4.566 4.035 1 82.81 320 THR A CA 1
ATOM 2492 C C . THR A 1 320 ? 16.078 3.699 3.256 1 82.81 320 THR A C 1
ATOM 2494 O O . THR A 1 320 ? 14.977 4.148 2.92 1 82.81 320 THR A O 1
ATOM 2497 N N . PRO A 1 321 ? 16.5 2.477 3.014 1 85.88 321 PRO A N 1
ATOM 2498 C CA . PRO A 1 321 ? 15.562 1.602 2.295 1 85.88 321 PRO A CA 1
ATOM 2499 C C . PRO A 1 321 ? 14.273 1.352 3.068 1 85.88 321 PRO A C 1
ATOM 2501 O O . PRO A 1 321 ? 14.297 1.247 4.297 1 85.88 321 PRO A O 1
ATOM 2504 N N . TRP A 1 322 ? 13.242 1.313 2.328 1 91.31 322 TRP A N 1
ATOM 2505 C CA . TRP A 1 322 ? 11.93 1.11 2.936 1 91.31 322 TRP A CA 1
ATOM 2506 C C . TRP A 1 322 ? 11.047 0.234 2.049 1 91.31 322 TRP A C 1
ATOM 2508 O O . TRP A 1 322 ? 11.359 0.024 0.874 1 91.31 322 TRP A O 1
ATOM 2518 N N . LYS A 1 323 ? 10.031 -0.399 2.67 1 90.94 323 LYS A N 1
ATOM 2519 C CA . LYS A 1 323 ? 9.055 -1.186 1.926 1 90.94 323 LYS A CA 1
ATOM 2520 C C . LYS A 1 323 ? 7.668 -1.082 2.561 1 90.94 323 LYS A C 1
ATOM 2522 O O . LYS A 1 323 ? 7.535 -0.649 3.707 1 90.94 323 LYS A O 1
ATOM 2527 N N . VAL A 1 324 ? 6.699 -1.437 1.775 1 94.06 324 VAL A N 1
ATOM 2528 C CA . VAL A 1 324 ? 5.316 -1.508 2.246 1 94.06 324 VAL A CA 1
ATOM 2529 C C . VAL A 1 324 ? 4.922 -2.965 2.465 1 94.06 324 VAL A C 1
ATOM 2531 O O . VAL A 1 324 ? 5.293 -3.842 1.682 1 94.06 324 VAL A O 1
ATOM 2534 N N . GLN A 1 325 ? 4.195 -3.178 3.568 1 93.12 325 GLN A N 1
ATOM 2535 C CA . GLN A 1 325 ? 3.729 -4.523 3.893 1 93.12 325 GLN A CA 1
ATOM 2536 C C . GLN A 1 325 ? 2.322 -4.488 4.484 1 93.12 325 GLN A C 1
ATOM 2538 O O . GLN A 1 325 ? 1.849 -3.438 4.914 1 93.12 325 GLN A O 1
ATOM 2543 N N . TRP A 1 326 ? 1.618 -5.656 4.391 1 92.38 326 TRP A N 1
ATOM 2544 C CA . TRP A 1 326 ? 0.338 -5.805 5.074 1 92.38 326 TRP A CA 1
ATOM 2545 C C . TRP A 1 326 ? 0.501 -6.586 6.375 1 92.38 326 TRP A C 1
ATOM 2547 O O . TRP A 1 326 ? 1.422 -7.398 6.508 1 92.38 326 TRP A O 1
ATOM 2557 N N . VAL A 1 327 ? -0.304 -6.27 7.422 1 90.31 327 VAL A N 1
ATOM 2558 C CA . VAL A 1 327 ? -0.278 -6.973 8.703 1 90.31 327 VAL A CA 1
ATOM 2559 C C . VAL A 1 327 ? -1.705 -7.199 9.195 1 90.31 327 VAL A C 1
ATOM 2561 O O . VAL A 1 327 ? -2.615 -6.441 8.852 1 90.31 327 VAL A O 1
ATOM 2564 N N . GLU A 1 328 ? -1.893 -8.219 9.914 1 88.06 328 GLU A N 1
ATOM 2565 C CA . GLU A 1 328 ? -3.154 -8.43 10.617 1 88.06 328 GLU A CA 1
ATOM 2566 C C . GLU A 1 328 ? -3.258 -7.535 11.852 1 88.06 328 GLU A C 1
ATOM 2568 O O . GLU A 1 328 ? -2.268 -7.324 12.555 1 88.06 328 GLU A O 1
ATOM 2573 N N . VAL A 1 329 ? -4.473 -6.965 11.977 1 81.62 329 VAL A N 1
ATOM 2574 C CA . VAL A 1 329 ? -4.727 -6.105 13.133 1 81.62 329 VAL A CA 1
ATOM 2575 C C . VAL A 1 329 ? -5.34 -6.93 14.266 1 81.62 329 VAL A C 1
ATOM 2577 O O . VAL A 1 329 ? -6.332 -7.637 14.062 1 81.62 329 VAL A O 1
ATOM 2580 N N . MET A 1 330 ? -4.602 -7.293 15.281 1 67.31 330 MET A N 1
ATOM 2581 C CA . MET A 1 330 ? -5.152 -8.031 16.422 1 67.31 330 MET A CA 1
ATOM 2582 C C . MET A 1 330 ? -6.105 -7.152 17.219 1 67.31 330 MET A C 1
ATOM 2584 O O . MET A 1 330 ? -5.797 -5.992 17.5 1 67.31 330 MET A O 1
ATOM 2588 N N . PRO A 1 331 ? -7.379 -7.582 17.359 1 57.75 331 PRO A N 1
ATOM 2589 C CA . PRO A 1 331 ? -8.258 -6.766 18.203 1 57.75 331 PRO A CA 1
ATOM 2590 C C . PRO A 1 331 ? -7.656 -6.453 19.562 1 57.75 331 PRO A C 1
ATOM 2592 O O . PRO A 1 331 ? -6.84 -7.23 20.078 1 57.75 331 PRO A O 1
ATOM 2595 N N . PRO A 1 332 ? -7.793 -5.152 20.078 1 43.75 332 PRO A N 1
ATOM 2596 C CA . PRO A 1 332 ? -7.293 -4.902 21.422 1 43.75 332 PRO A CA 1
ATOM 2597 C C . PRO A 1 332 ? -7.754 -5.961 22.438 1 43.75 332 PRO A C 1
ATOM 2599 O O . PRO A 1 332 ? -8.852 -6.496 22.312 1 43.75 332 PRO A O 1
ATOM 2602 N N . ALA A 1 333 ? -6.863 -6.676 23.094 1 37.06 333 ALA A N 1
ATOM 2603 C CA . ALA A 1 333 ? -7.227 -7.555 24.203 1 37.06 333 ALA A CA 1
ATOM 2604 C C . ALA A 1 333 ? -8.258 -6.891 25.109 1 37.06 333 ALA A C 1
ATOM 2606 O O . ALA A 1 333 ? -8 -5.824 25.672 1 37.06 333 ALA A O 1
ATOM 2607 N N . GLY A 1 334 ? -9.469 -6.879 24.922 1 34.94 334 GLY A N 1
ATOM 2608 C CA . GLY A 1 334 ? -10.43 -6.375 25.891 1 34.94 334 GLY A CA 1
ATOM 2609 C C . GLY A 1 334 ? -10.07 -6.73 27.328 1 34.94 334 GLY A C 1
ATOM 2610 O O . GLY A 1 334 ? -9.648 -7.852 27.609 1 34.94 334 GLY A O 1
ATOM 2611 N N . LYS A 1 335 ? -9.805 -5.738 28.172 1 33.91 335 LYS A N 1
ATOM 2612 C CA . LYS A 1 335 ? -9.828 -6.004 29.594 1 33.91 335 LYS A CA 1
ATOM 2613 C C . LYS A 1 335 ? -11.062 -6.816 29.984 1 33.91 335 LYS A C 1
ATOM 2615 O O . LYS A 1 335 ? -12.195 -6.363 29.812 1 33.91 335 LYS A O 1
ATOM 2620 N N . ILE A 1 336 ? -11.18 -8.125 29.922 1 34.53 336 ILE A N 1
ATOM 2621 C CA . ILE A 1 336 ? -12.164 -8.875 30.688 1 34.53 336 ILE A CA 1
ATOM 2622 C C . ILE A 1 336 ? -12.188 -8.359 32.125 1 34.53 336 ILE A C 1
ATOM 2624 O O . ILE A 1 336 ? -11.219 -8.523 32.875 1 34.53 336 ILE A O 1
ATOM 2628 N N . GLY A 1 337 ? -12.734 -7.219 32.406 1 28.75 337 GLY A N 1
ATOM 2629 C CA . GLY A 1 337 ? -13.07 -6.875 33.781 1 28.75 337 GLY A CA 1
ATOM 2630 C C . GLY A 1 337 ? -13.695 -8.023 34.562 1 28.75 337 GLY A C 1
ATOM 2631 O O . GLY A 1 337 ? -14.422 -8.836 33.969 1 28.75 337 GLY A O 1
ATOM 2632 N N . ASP A 1 338 ? -13.148 -8.492 35.656 1 30.25 338 ASP A N 1
ATOM 2633 C CA . ASP A 1 338 ? -13.648 -9.273 36.781 1 30.25 338 ASP A CA 1
ATOM 2634 C C . ASP A 1 338 ? -15.055 -8.836 37.188 1 30.25 338 ASP A C 1
ATOM 2636 O O . ASP A 1 338 ? -15.219 -7.84 37.906 1 30.25 338 ASP A O 1
ATOM 2640 N N . ASP A 1 339 ? -16.094 -8.883 36.312 1 28.36 339 ASP A N 1
ATOM 2641 C CA . ASP A 1 339 ? -17.438 -8.805 36.906 1 28.36 339 ASP A CA 1
ATOM 2642 C C . ASP A 1 339 ? -17.625 -9.844 38 1 28.36 339 ASP A C 1
ATOM 2644 O O . ASP A 1 339 ? -17.453 -11.047 37.75 1 28.36 339 ASP A O 1
ATOM 2648 N N . GLY A 1 340 ? -17.562 -9.586 39.281 1 27.16 340 GLY A N 1
ATOM 2649 C CA . GLY A 1 340 ? -18.234 -10.203 40.406 1 27.16 340 GLY A CA 1
ATOM 2650 C C . GLY A 1 340 ? -19.641 -10.688 40.062 1 27.16 340 GLY A C 1
ATOM 2651 O O . GLY A 1 340 ? -20.172 -10.352 39 1 27.16 340 GLY A O 1
ATOM 2652 N N . ASP A 1 341 ? -20.5 -11.453 40.969 1 27.33 341 ASP A N 1
ATOM 2653 C CA . ASP A 1 341 ? -21.703 -12.281 41.156 1 27.33 341 ASP A CA 1
ATOM 2654 C C . ASP A 1 341 ? -22.953 -11.531 40.719 1 27.33 341 ASP A C 1
ATOM 2656 O O . ASP A 1 341 ? -24.078 -11.977 40.969 1 27.33 341 ASP A O 1
ATOM 2660 N N . ASP A 1 342 ? -23.141 -10.297 40.469 1 24.53 342 ASP A N 1
ATOM 2661 C CA . ASP A 1 342 ? -24.578 -10.062 40.406 1 24.53 342 ASP A CA 1
ATOM 2662 C C . ASP A 1 342 ? -25.188 -10.797 39.188 1 24.53 342 ASP A C 1
ATOM 2664 O O . ASP A 1 342 ? -24.812 -10.555 38.062 1 24.53 342 ASP A O 1
ATOM 2668 N N . GLU A 1 343 ? -25.969 -12.016 39.312 1 26.67 343 GLU A N 1
ATOM 2669 C CA . GLU A 1 343 ? -26.922 -12.93 38.719 1 26.67 343 GLU A CA 1
ATOM 2670 C C . GLU A 1 343 ? -27.969 -12.188 37.906 1 26.67 343 GLU A C 1
ATOM 2672 O O . GLU A 1 343 ? -28.969 -12.766 37.469 1 26.67 343 GLU A O 1
ATOM 2677 N N . GLY A 1 344 ? -28.078 -10.828 37.906 1 22.73 344 GLY A N 1
ATOM 2678 C CA . GLY A 1 344 ? -29.391 -10.477 37.375 1 22.73 344 GLY A CA 1
ATOM 2679 C C . GLY A 1 344 ? -29.672 -11.078 36 1 22.73 344 GLY A C 1
ATOM 2680 O O . GLY A 1 344 ? -28.766 -11.609 35.344 1 22.73 344 GLY A O 1
ATOM 2681 N N . ALA A 1 345 ? -30.875 -10.711 35.344 1 23.09 345 ALA A N 1
ATOM 2682 C CA . ALA A 1 345 ? -31.953 -11.195 34.5 1 23.09 345 ALA A CA 1
ATOM 2683 C C . ALA A 1 345 ? -31.484 -11.305 33.031 1 23.09 345 ALA A C 1
ATOM 2685 O O . ALA A 1 345 ? -31.438 -10.312 32.312 1 23.09 345 ALA A O 1
ATOM 2686 N N . LEU A 1 346 ? -30.406 -11.812 32.688 1 22.33 346 LEU A N 1
ATOM 2687 C CA . LEU A 1 346 ? -30.234 -11.992 31.25 1 22.33 346 LEU A CA 1
ATOM 2688 C C . LEU A 1 346 ? -31.359 -12.859 30.672 1 22.33 346 LEU A C 1
ATOM 2690 O O . LEU A 1 346 ? -31.469 -14.039 31.016 1 22.33 346 LEU A O 1
ATOM 2694 N N . VAL A 1 347 ? -32.594 -12.211 30.359 1 22.88 347 VAL A N 1
ATOM 2695 C CA . VAL A 1 347 ? -33.75 -12.852 29.734 1 22.88 347 VAL A CA 1
ATOM 2696 C C . VAL A 1 347 ? -33.281 -13.766 28.609 1 22.88 347 VAL A C 1
ATOM 2698 O O . VAL A 1 347 ? -32.531 -13.344 27.75 1 22.88 347 VAL A O 1
ATOM 2701 N N . ALA A 1 348 ? -33.5 -15.008 28.781 1 25.81 348 ALA A N 1
ATOM 2702 C CA . ALA A 1 348 ? -33.469 -16.188 27.922 1 25.81 348 ALA A CA 1
ATOM 2703 C C . ALA A 1 348 ? -34.281 -15.977 26.656 1 25.81 348 ALA A C 1
ATOM 2705 O O . ALA A 1 348 ? -35.5 -16.141 26.672 1 25.81 348 ALA A O 1
ATOM 2706 N N . LEU A 1 349 ? -34.062 -14.852 25.797 1 23.83 349 LEU A N 1
ATOM 2707 C CA . LEU A 1 349 ? -35.031 -14.812 24.672 1 23.83 349 LEU A CA 1
ATOM 2708 C C . LEU A 1 349 ? -35 -16.141 23.922 1 23.83 349 LEU A C 1
ATOM 2710 O O . LEU A 1 349 ? -33.969 -16.797 23.812 1 23.83 349 LEU A O 1
ATOM 2714 N N . ASP A 1 350 ? -36.125 -16.797 23.719 1 23.62 350 ASP A N 1
ATOM 2715 C CA . ASP A 1 350 ? -36.531 -18.109 23.188 1 23.62 350 ASP A CA 1
ATOM 2716 C C . ASP A 1 350 ? -35.875 -18.375 21.828 1 23.62 350 ASP A C 1
ATOM 2718 O O . ASP A 1 350 ? -35.625 -17.438 21.062 1 23.62 350 ASP A O 1
ATOM 2722 N N . PRO A 1 351 ? -35.25 -19.469 21.625 1 26.38 351 PRO A N 1
ATOM 2723 C CA . PRO A 1 351 ? -34.469 -20.062 20.547 1 26.38 351 PRO A CA 1
ATOM 2724 C C . PRO A 1 351 ? -35.125 -19.953 19.188 1 26.38 351 PRO A C 1
ATOM 2726 O O . PRO A 1 351 ? -34.469 -20.109 18.156 1 26.38 351 PRO A O 1
ATOM 2729 N N . SER A 1 352 ? -36.5 -20 19.125 1 24.89 352 SER A N 1
ATOM 2730 C CA . SER A 1 352 ? -37.312 -20.188 17.922 1 24.89 352 SER A CA 1
ATOM 2731 C C . SER A 1 352 ? -37.188 -19 16.969 1 24.89 352 SER A C 1
ATOM 2733 O O . SER A 1 352 ? -37.188 -19.172 15.75 1 24.89 352 SER A O 1
ATOM 2735 N N . GLU A 1 353 ? -37.406 -17.719 17.484 1 21.97 353 GLU A N 1
ATOM 2736 C CA . GLU A 1 353 ? -37.719 -16.625 16.562 1 21.97 353 GLU A CA 1
ATOM 2737 C C . GLU A 1 353 ? -36.438 -16.109 15.883 1 21.97 353 GLU A C 1
ATOM 2739 O O . GLU A 1 353 ? -36.438 -15.016 15.32 1 21.97 353 GLU A O 1
ATOM 2744 N N . LYS A 1 354 ? -35.406 -16.688 15.961 1 26.66 354 LYS A N 1
ATOM 2745 C CA . LYS A 1 354 ? -34.062 -16.203 15.547 1 26.66 354 LYS A CA 1
ATOM 2746 C C . LYS A 1 354 ? -34 -16.094 14.023 1 26.66 354 LYS A C 1
ATOM 2748 O O . LYS A 1 354 ? -33.094 -15.445 13.5 1 26.66 354 LYS A O 1
ATOM 2753 N N . VAL A 1 355 ? -34.812 -16.938 13.188 1 24.19 355 VAL A N 1
ATOM 2754 C CA . VAL A 1 355 ? -34.656 -17.219 11.766 1 24.19 355 VAL A CA 1
ATOM 2755 C C . VAL A 1 355 ? -35.25 -16.078 10.945 1 24.19 355 VAL A C 1
ATOM 2757 O O . VAL A 1 355 ? -34.969 -15.953 9.75 1 24.19 355 VAL A O 1
ATOM 2760 N N . ARG A 1 356 ? -36.219 -15.336 11.43 1 21.84 356 ARG A N 1
ATOM 2761 C CA . ARG A 1 356 ? -37.031 -14.469 10.562 1 21.84 356 ARG A CA 1
ATOM 2762 C C . ARG A 1 356 ? -36.219 -13.25 10.125 1 21.84 356 ARG A C 1
ATOM 2764 O O . ARG A 1 356 ? -36.406 -12.734 9.023 1 21.84 356 ARG A O 1
ATOM 2771 N N . THR A 1 357 ? -35.562 -12.547 11.047 1 22.84 357 THR A N 1
ATOM 2772 C CA . THR A 1 357 ? -35.375 -11.133 10.758 1 22.84 357 THR A CA 1
ATOM 2773 C C . THR A 1 357 ? -34.281 -10.945 9.688 1 22.84 357 THR A C 1
ATOM 2775 O O . THR A 1 357 ? -34.031 -9.82 9.242 1 22.84 357 THR A O 1
ATOM 2778 N N . LEU A 1 358 ? -33.5 -11.898 9.359 1 23.58 358 LEU A N 1
ATOM 2779 C CA . LEU A 1 358 ? -32.406 -11.68 8.422 1 23.58 358 LEU A CA 1
ATOM 2780 C C . LEU A 1 358 ? -32.938 -11.414 7.016 1 23.58 358 LEU A C 1
ATOM 2782 O O . LEU A 1 358 ? -32.25 -10.797 6.199 1 23.58 358 LEU A O 1
ATOM 2786 N N . LEU A 1 359 ? -34.156 -11.93 6.629 1 22.69 359 LEU A N 1
ATOM 2787 C CA . LEU A 1 359 ? -34.625 -11.977 5.25 1 22.69 359 LEU A CA 1
ATOM 2788 C C . LEU A 1 359 ? -35.031 -10.594 4.766 1 22.69 359 LEU A C 1
ATOM 2790 O O . LEU A 1 359 ? -35.125 -10.352 3.559 1 22.69 359 LEU A O 1
ATOM 2794 N N . LEU A 1 360 ? -35.625 -9.742 5.59 1 22.58 360 LEU A N 1
ATOM 2795 C CA . LEU A 1 360 ? -36.5 -8.75 5.016 1 22.58 360 LEU A CA 1
ATOM 2796 C C . LEU A 1 360 ? -35.75 -7.711 4.219 1 22.58 360 LEU A C 1
ATOM 2798 O O . LEU A 1 360 ? -36.281 -7.098 3.297 1 22.58 360 LEU A O 1
ATOM 2802 N N . GLY A 1 361 ? -34.594 -7.285 4.621 1 22.16 361 GLY A N 1
ATOM 2803 C CA . GLY A 1 361 ? -34.312 -5.918 4.207 1 22.16 361 GLY A CA 1
ATOM 2804 C C . GLY A 1 361 ? -34 -5.797 2.73 1 22.16 361 GLY A C 1
ATOM 2805 O O . GLY A 1 361 ? -33.562 -4.738 2.271 1 22.16 361 GLY A O 1
ATOM 2806 N N . ILE A 1 362 ? -33.938 -6.891 1.985 1 22.12 362 ILE A N 1
ATOM 2807 C CA . ILE A 1 362 ? -33.469 -6.77 0.611 1 22.12 362 ILE A CA 1
ATOM 2808 C C . ILE A 1 362 ? -34.5 -6.02 -0.228 1 22.12 362 ILE A C 1
ATOM 2810 O O . ILE A 1 362 ? -34.25 -5.629 -1.363 1 22.12 362 ILE A O 1
ATOM 2814 N N . MET A 1 363 ? -35.812 -6.008 0.097 1 20.94 363 MET A N 1
ATOM 2815 C CA . MET A 1 363 ? -36.719 -5.766 -1.013 1 20.94 363 MET A CA 1
ATOM 2816 C C . MET A 1 363 ? -36.625 -4.32 -1.487 1 20.94 363 MET A C 1
ATOM 2818 O O . MET A 1 363 ? -36.969 -4.02 -2.637 1 20.94 363 MET A O 1
ATOM 2822 N N . VAL A 1 364 ? -36.625 -3.352 -0.628 1 20.64 364 VAL A N 1
ATOM 2823 C CA . VAL A 1 364 ? -37.5 -2.234 -0.946 1 20.64 364 VAL A CA 1
ATOM 2824 C C . VAL A 1 364 ? -36.906 -1.409 -2.082 1 20.64 364 VAL A C 1
ATOM 2826 O O . VAL A 1 364 ? -37.625 -0.683 -2.775 1 20.64 364 VAL A O 1
ATOM 2829 N N . GLY A 1 365 ? -35.625 -1.146 -2.297 1 19.66 365 GLY A N 1
ATOM 2830 C CA . GLY A 1 365 ? -35.344 0.2 -2.764 1 19.66 365 GLY A CA 1
ATOM 2831 C C . GLY A 1 365 ? -35.625 0.403 -4.234 1 19.66 365 GLY A C 1
ATOM 2832 O O . GLY A 1 365 ? -35.062 1.294 -4.875 1 19.66 365 GLY A O 1
ATOM 2833 N N . THR A 1 366 ? -36.375 -0.383 -4.98 1 20.17 366 THR A N 1
ATOM 2834 C CA . THR A 1 366 ? -36.469 -0.124 -6.41 1 20.17 366 THR A CA 1
ATOM 2835 C C . THR A 1 366 ? -37.25 1.16 -6.68 1 20.17 366 THR A C 1
ATOM 2837 O O . THR A 1 366 ? -37.5 1.514 -7.832 1 20.17 366 THR A O 1
ATOM 2840 N N . ALA A 1 367 ? -38 1.773 -5.691 1 19.53 367 ALA A N 1
ATOM 2841 C CA . ALA A 1 367 ? -39.094 2.553 -6.254 1 19.5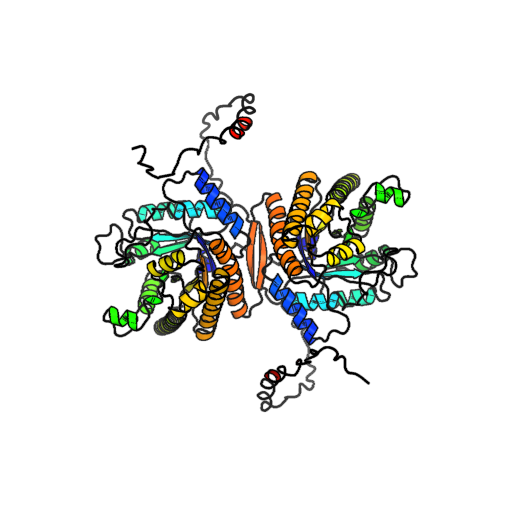3 367 ALA A CA 1
ATOM 2842 C C . ALA A 1 367 ? -38.562 3.549 -7.289 1 19.53 367 ALA A C 1
ATOM 2844 O O . ALA A 1 367 ? -37.375 3.803 -7.379 1 19.53 367 ALA A O 1
ATOM 2845 N N . THR A 1 368 ? -39.219 4.883 -7.305 1 19.47 368 THR A N 1
ATOM 2846 C CA . THR A 1 368 ? -40.062 5.801 -8.062 1 19.47 368 THR A CA 1
ATOM 2847 C C . THR A 1 368 ? -39.219 6.887 -8.727 1 19.47 368 THR A C 1
ATOM 2849 O O . THR A 1 368 ? -39.75 7.758 -9.414 1 19.47 368 THR A O 1
ATOM 2852 N N . VAL A 1 369 ? -37.906 7.016 -8.711 1 18.78 369 VAL A N 1
ATOM 2853 C CA . VAL A 1 369 ? -37.562 8.406 -9.016 1 18.78 369 VAL A CA 1
ATOM 2854 C C . VAL A 1 369 ? -37.938 8.703 -10.477 1 18.78 369 VAL A C 1
ATOM 2856 O O . VAL A 1 369 ? -37.188 8.344 -11.391 1 18.78 369 VAL A O 1
ATOM 2859 N N . SER A 1 370 ? -39.094 8.281 -11.164 1 17.41 370 SER A N 1
ATOM 2860 C CA . SER A 1 370 ? -39.344 8.617 -12.562 1 17.41 370 SER A CA 1
ATOM 2861 C C . SER A 1 370 ? -39.594 10.109 -12.742 1 17.41 370 SER A C 1
ATOM 2863 O O . SER A 1 370 ? -40 10.555 -13.812 1 17.41 370 SER A O 1
ATOM 2865 N N . LEU A 1 371 ? -39.5 11.125 -11.836 1 18.28 371 LEU A N 1
ATOM 2866 C CA . LEU A 1 371 ? -40.188 12.359 -12.234 1 18.28 371 LEU A CA 1
ATOM 2867 C C . LEU A 1 371 ? -39.656 12.844 -13.578 1 18.28 371 LEU A C 1
ATOM 2869 O O . LEU A 1 371 ? -38.469 13.102 -13.734 1 18.28 371 LEU A O 1
ATOM 2873 N N . GLY A 1 372 ? -40.438 12.602 -14.805 1 17.53 372 GLY A N 1
ATOM 2874 C CA . GLY A 1 372 ? -40.562 13 -16.203 1 17.53 372 GLY A CA 1
ATOM 2875 C C . GLY A 1 372 ? -40.625 14.5 -16.391 1 17.53 372 GLY A C 1
ATOM 2876 O O . GLY A 1 372 ? -41.656 15.133 -16.094 1 17.53 372 GLY A O 1
ATOM 2877 N N . VAL A 1 373 ? -39.969 15.438 -15.844 1 17.84 373 VAL A N 1
ATOM 2878 C CA . VAL A 1 373 ? -40.25 16.859 -16.047 1 17.84 373 VAL A CA 1
ATOM 2879 C C . VAL A 1 373 ? -40 17.219 -17.5 1 17.84 373 VAL A C 1
ATOM 2881 O O . VAL A 1 373 ? -39.344 18.219 -17.797 1 17.84 373 VAL A O 1
ATOM 2884 N N . ILE A 1 374 ? -40.344 16.344 -18.609 1 16.88 374 ILE A N 1
ATOM 2885 C CA . ILE A 1 374 ? -39.875 16.906 -19.875 1 16.88 374 ILE A CA 1
ATOM 2886 C C . ILE A 1 374 ? -40.594 18.219 -20.156 1 16.88 374 ILE A C 1
ATOM 2888 O O . ILE A 1 374 ? -39.969 19.219 -20.469 1 16.88 374 ILE A O 1
ATOM 2892 N N . LEU A 1 375 ? -41.875 18.172 -20.844 1 19.59 375 LEU A N 1
ATOM 2893 C CA . LEU A 1 375 ? -42.188 18.75 -22.141 1 19.59 375 LEU A CA 1
ATOM 2894 C C . LEU A 1 375 ? -42.625 20.203 -21.984 1 19.59 375 LEU A C 1
ATOM 2896 O O . LEU A 1 375 ? -43.344 20.547 -21.062 1 19.59 375 LEU A O 1
ATOM 2900 N N . GLY A 1 376 ? -41.875 21.25 -22.547 1 18.22 376 GLY A N 1
ATOM 2901 C CA . GLY A 1 376 ? -42 22.672 -22.859 1 18.22 376 GLY A CA 1
ATOM 2902 C C . GLY A 1 376 ? -43.344 23.047 -23.469 1 18.22 376 GLY A C 1
ATOM 2903 O O . GLY A 1 376 ? -44.094 22.172 -23.922 1 18.22 376 GLY A O 1
ATOM 2904 N N . GLY A 1 377 ? -43.812 24.375 -23.391 1 17.48 377 GLY A N 1
ATOM 2905 C CA . GLY A 1 377 ? -44.781 25.469 -23.562 1 17.48 377 GLY A CA 1
ATOM 2906 C C . GLY A 1 377 ? -45.219 25.641 -25 1 17.48 377 GLY A C 1
ATOM 2907 O O . GLY A 1 377 ? -44.406 25.781 -25.906 1 17.48 377 GLY A O 1
ATOM 2908 N N . LYS A 1 378 ? -46.5 25.188 -25.359 1 18.64 378 LYS A N 1
ATOM 2909 C CA . LYS A 1 378 ? -47.312 25.453 -26.547 1 18.64 378 LYS A CA 1
ATOM 2910 C C . LYS A 1 378 ? -47.625 26.953 -26.688 1 18.64 378 LYS A C 1
ATOM 2912 O O . LYS A 1 378 ? -47.719 27.656 -25.688 1 18.64 378 LYS A O 1
ATOM 2917 N N . GLY A 1 379 ? -47.719 27.641 -27.859 1 18.25 379 GLY A N 1
ATOM 2918 C CA . GLY A 1 379 ? -48.281 28.844 -28.453 1 18.25 379 GLY A CA 1
ATOM 2919 C C . GLY A 1 379 ? -49.812 28.859 -28.469 1 18.25 379 GLY A C 1
ATOM 2920 O O . GLY A 1 379 ? -50.406 29.844 -28.859 1 18.25 379 GLY A O 1
ATOM 2921 N N . LYS A 1 380 ? -50.812 28.234 -28.047 1 17.47 380 LYS A N 1
ATOM 2922 C CA . LYS A 1 380 ? -51.969 28.672 -28.859 1 17.47 380 LYS A CA 1
ATOM 2923 C C . LYS A 1 380 ? -52.156 30.188 -28.75 1 17.47 380 LYS A C 1
ATOM 2925 O O . LYS A 1 380 ? -51.625 30.828 -27.828 1 17.47 380 LYS A O 1
ATOM 2930 N N . ARG A 1 381 ? -53.406 30.594 -29.188 1 18.52 381 ARG A N 1
ATOM 2931 C CA . ARG A 1 381 ? -54.344 31.516 -29.844 1 18.52 381 ARG A CA 1
ATOM 2932 C C . ARG A 1 381 ? -54.938 32.5 -28.844 1 18.52 381 ARG A C 1
ATOM 2934 O O . ARG A 1 381 ? -54.938 32.25 -27.641 1 18.52 381 ARG A O 1
ATOM 2941 N N . ALA A 1 382 ? -56.031 33.344 -29.469 1 17.8 382 ALA A N 1
ATOM 2942 C CA . ALA A 1 382 ? -57.438 33.562 -29.094 1 17.8 382 ALA A CA 1
ATOM 2943 C C . ALA A 1 382 ? -58.156 32.25 -28.906 1 17.8 382 ALA A C 1
ATOM 2945 O O . ALA A 1 382 ? -57.906 31.281 -29.641 1 17.8 382 ALA A O 1
ATOM 2946 N N . MET B 1 1 ? 10.992 -8.758 16.719 1 37.72 1 MET B N 1
ATOM 2947 C CA . MET B 1 1 ? 10.812 -10.125 16.25 1 37.72 1 MET B CA 1
ATOM 2948 C C . MET B 1 1 ? 11.359 -10.305 14.844 1 37.72 1 MET B C 1
ATOM 2950 O O . MET B 1 1 ? 11.328 -9.367 14.039 1 37.72 1 MET B O 1
ATOM 2954 N N . ALA B 1 2 ? 12.148 -11.234 14.633 1 50.5 2 ALA B N 1
ATOM 2955 C CA . ALA B 1 2 ? 12.836 -11.484 13.375 1 50.5 2 ALA B CA 1
ATOM 2956 C C . ALA B 1 2 ? 11.844 -11.578 12.219 1 50.5 2 ALA B C 1
ATOM 2958 O O . ALA B 1 2 ? 10.789 -12.195 12.344 1 50.5 2 ALA B O 1
ATOM 2959 N N . GLU B 1 3 ? 11.891 -10.688 11.172 1 72.94 3 GLU B N 1
ATOM 2960 C CA . GLU B 1 3 ? 11.031 -10.727 9.992 1 72.94 3 GLU B CA 1
ATOM 2961 C C . GLU B 1 3 ? 11.031 -12.109 9.352 1 72.94 3 GLU B C 1
ATOM 2963 O O . GLU B 1 3 ? 12.086 -12.719 9.172 1 72.94 3 GLU B O 1
ATOM 2968 N N . GLU B 1 4 ? 9.875 -12.781 9.281 1 87.38 4 GLU B N 1
ATOM 2969 C CA . GLU B 1 4 ? 9.703 -14.078 8.625 1 87.38 4 GLU B CA 1
ATOM 2970 C C . GLU B 1 4 ? 10.25 -14.055 7.199 1 87.38 4 GLU B C 1
ATOM 2972 O O . GLU B 1 4 ? 10.047 -13.078 6.469 1 87.38 4 GLU B O 1
ATOM 2977 N N . SER B 1 5 ? 11.031 -15.07 6.895 1 93.5 5 SER B N 1
ATOM 2978 C CA . SER B 1 5 ? 11.562 -15.211 5.539 1 93.5 5 SER B CA 1
ATOM 2979 C C . SER B 1 5 ? 10.453 -15.555 4.547 1 93.5 5 SER B C 1
ATOM 2981 O O . SER B 1 5 ? 9.344 -15.898 4.945 1 93.5 5 SER B O 1
ATOM 2983 N N . LEU B 1 6 ? 10.773 -15.398 3.303 1 96.62 6 LEU B N 1
ATOM 2984 C CA . LEU B 1 6 ? 9.766 -15.664 2.279 1 96.62 6 LEU B CA 1
ATOM 2985 C C . LEU B 1 6 ? 9.367 -17.141 2.275 1 96.62 6 LEU B C 1
ATOM 2987 O O . LEU B 1 6 ? 8.188 -17.453 2.131 1 96.62 6 LEU B O 1
ATOM 2991 N N . HIS B 1 7 ? 10.383 -18.047 2.439 1 97.12 7 HIS B N 1
ATOM 2992 C CA . HIS B 1 7 ? 10.039 -19.469 2.432 1 97.12 7 HIS B CA 1
ATOM 2993 C C . HIS B 1 7 ? 9.156 -19.828 3.621 1 97.12 7 HIS B C 1
ATOM 2995 O O . HIS B 1 7 ? 8.289 -20.688 3.514 1 97.12 7 HIS B O 1
ATOM 3001 N N . GLU B 1 8 ? 9.328 -19.156 4.691 1 96.56 8 GLU B N 1
ATOM 3002 C CA . GLU B 1 8 ? 8.469 -19.391 5.855 1 96.56 8 GLU B CA 1
ATOM 3003 C C . GLU B 1 8 ? 7.051 -18.891 5.598 1 96.56 8 GLU B C 1
ATOM 3005 O O . GLU B 1 8 ? 6.082 -19.562 5.98 1 96.56 8 GLU B O 1
ATOM 3010 N N . ARG B 1 9 ? 6.977 -17.781 4.938 1 96.19 9 ARG B N 1
ATOM 3011 C CA . ARG B 1 9 ? 5.66 -17.25 4.602 1 96.19 9 ARG B CA 1
ATOM 3012 C C . ARG B 1 9 ? 4.941 -18.172 3.607 1 96.19 9 ARG B C 1
ATOM 3014 O O . ARG B 1 9 ? 3.74 -18.406 3.732 1 96.19 9 ARG B O 1
ATOM 3021 N N . LEU B 1 10 ? 5.656 -18.625 2.701 1 98.06 10 LEU B N 1
ATOM 3022 C CA . LEU B 1 10 ? 5.109 -19.516 1.681 1 98.06 10 LEU B CA 1
ATOM 3023 C C . LEU B 1 10 ? 4.66 -20.844 2.295 1 98.06 10 LEU B C 1
ATOM 3025 O O . LEU B 1 10 ? 3.709 -21.469 1.812 1 98.06 10 LEU B O 1
ATOM 3029 N N . SER B 1 11 ? 5.273 -21.219 3.363 1 96.94 11 SER B N 1
ATOM 3030 C CA . SER B 1 11 ? 4.988 -22.5 3.971 1 96.94 11 SER B CA 1
ATOM 3031 C C . SER B 1 11 ? 4.02 -22.375 5.141 1 96.94 11 SER B C 1
ATOM 3033 O O . SER B 1 11 ? 3.576 -23.375 5.707 1 96.94 11 SER B O 1
ATOM 3035 N N . ASN B 1 12 ? 3.721 -21.172 5.5 1 95.19 12 ASN B N 1
ATOM 3036 C CA . ASN B 1 12 ? 2.818 -20.922 6.621 1 95.19 12 ASN B CA 1
ATOM 3037 C C . ASN B 1 12 ? 1.357 -20.953 6.184 1 95.19 12 ASN B C 1
ATOM 3039 O O . ASN B 1 12 ? 0.897 -20.062 5.469 1 95.19 12 ASN B O 1
ATOM 3043 N N . PRO B 1 13 ? 0.653 -21.938 6.637 1 93.94 13 PRO B N 1
ATOM 3044 C CA . PRO B 1 13 ? -0.736 -22.062 6.191 1 93.94 13 PRO B CA 1
ATOM 3045 C C . PRO B 1 13 ? -1.661 -21.031 6.848 1 93.94 13 PRO B C 1
ATOM 3047 O O . PRO B 1 13 ? -2.801 -20.859 6.41 1 93.94 13 PRO B O 1
ATOM 3050 N N . ALA B 1 14 ? -1.241 -20.344 7.805 1 90.62 14 ALA B N 1
ATOM 3051 C CA . ALA B 1 14 ? -2.105 -19.484 8.617 1 90.62 14 ALA B CA 1
ATOM 3052 C C . ALA B 1 14 ? -2.305 -18.125 7.957 1 90.62 14 ALA B C 1
ATOM 3054 O O . ALA B 1 14 ? -3.176 -17.344 8.367 1 90.62 14 ALA B O 1
ATOM 3055 N N . ARG B 1 15 ? -1.491 -17.875 6.957 1 91.56 15 ARG B N 1
ATOM 3056 C CA . ARG B 1 15 ? -1.617 -16.578 6.32 1 91.56 15 ARG B CA 1
ATOM 3057 C C . ARG B 1 15 ? -1.452 -16.672 4.809 1 91.56 15 ARG B C 1
ATOM 3059 O O . ARG B 1 15 ? -0.655 -17.484 4.324 1 91.56 15 ARG B O 1
ATOM 3066 N N . PRO B 1 16 ? -2.176 -15.805 4.145 1 96.62 16 PRO B N 1
ATOM 3067 C CA . PRO B 1 16 ? -1.938 -15.781 2.699 1 96.62 16 PRO B CA 1
ATOM 3068 C C . PRO B 1 16 ? -0.609 -15.125 2.332 1 96.62 16 PRO B C 1
ATOM 3070 O O . PRO B 1 16 ? -0.002 -14.445 3.162 1 96.62 16 PRO B O 1
ATOM 3073 N N . VAL B 1 17 ? -0.164 -15.445 1.189 1 97.88 17 VAL B N 1
ATOM 3074 C CA . VAL B 1 17 ? 1.059 -14.844 0.669 1 97.88 17 VAL B CA 1
ATOM 3075 C C . VAL B 1 17 ? 0.755 -14.094 -0.627 1 97.88 17 VAL B C 1
ATOM 3077 O O . VAL B 1 17 ? -0.023 -14.57 -1.458 1 97.88 17 VAL B O 1
ATOM 3080 N N . PHE B 1 18 ? 1.363 -12.93 -0.798 1 98.5 18 PHE B N 1
ATOM 3081 C CA . PHE B 1 18 ? 1.161 -12.102 -1.982 1 98.5 18 PHE B CA 1
ATOM 3082 C C . PHE B 1 18 ? 2.486 -11.836 -2.686 1 98.5 18 PHE B C 1
ATOM 3084 O O . PHE B 1 18 ? 3.416 -11.289 -2.084 1 98.5 18 PHE B O 1
ATOM 3091 N N . LEU B 1 19 ? 2.527 -12.195 -3.951 1 98.69 19 LEU B N 1
ATOM 3092 C CA . LEU B 1 19 ? 3.771 -12.07 -4.707 1 98.69 19 LEU B CA 1
ATOM 3093 C C . LEU B 1 19 ? 3.545 -11.305 -6 1 98.69 19 LEU B C 1
ATOM 3095 O O . LEU B 1 19 ? 2.428 -11.273 -6.523 1 98.69 19 LEU B O 1
ATOM 3099 N N . LEU B 1 20 ? 4.562 -10.633 -6.422 1 98.31 20 LEU B N 1
ATOM 3100 C CA . LEU B 1 20 ? 4.586 -9.945 -7.711 1 98.31 20 LEU B CA 1
ATOM 3101 C C . LEU B 1 20 ? 5.66 -10.539 -8.617 1 98.31 20 LEU B C 1
ATOM 3103 O O . LEU B 1 20 ? 6.812 -10.695 -8.211 1 98.31 20 LEU B O 1
ATOM 3107 N N . GLY B 1 21 ? 5.266 -10.828 -9.82 1 97.25 21 GLY B N 1
ATOM 3108 C CA . GLY B 1 21 ? 6.168 -11.508 -10.742 1 97.25 21 GLY B CA 1
ATOM 3109 C C . GLY B 1 21 ? 6.941 -10.555 -11.633 1 97.25 21 GLY B C 1
ATOM 3110 O O . GLY B 1 21 ? 6.406 -9.539 -12.07 1 97.25 21 GLY B O 1
ATOM 3111 N N . ASP B 1 22 ? 8.195 -10.977 -11.891 1 95.31 22 ASP B N 1
ATOM 3112 C CA . ASP B 1 22 ? 9.078 -10.266 -12.805 1 95.31 22 ASP B CA 1
ATOM 3113 C C . ASP B 1 22 ? 9.875 -11.234 -13.68 1 95.31 22 ASP B C 1
ATOM 3115 O O . ASP B 1 22 ? 10.016 -12.414 -13.328 1 95.31 22 ASP B O 1
ATOM 3119 N N . VAL B 1 23 ? 10.273 -10.719 -14.836 1 92.56 23 VAL B N 1
ATOM 3120 C CA . VAL B 1 23 ? 11.102 -11.484 -15.758 1 92.56 23 VAL B CA 1
ATOM 3121 C C . VAL B 1 23 ? 12.445 -10.781 -15.953 1 92.56 23 VAL B C 1
ATOM 3123 O O . VAL B 1 23 ? 12.492 -9.562 -16.141 1 92.56 23 VAL B O 1
ATOM 3126 N N . PRO B 1 24 ? 13.453 -11.555 -15.891 1 94.19 24 PRO B N 1
ATOM 3127 C CA . PRO B 1 24 ? 14.758 -10.938 -16.125 1 94.19 24 PRO B CA 1
ATOM 3128 C C . PRO B 1 24 ? 14.891 -10.336 -17.516 1 94.19 24 PRO B C 1
ATOM 3130 O O . PRO B 1 24 ? 14.195 -10.758 -18.438 1 94.19 24 PRO B O 1
ATOM 3133 N N . PRO B 1 25 ? 15.805 -9.352 -17.547 1 92.88 25 PRO B N 1
ATOM 3134 C CA . PRO B 1 25 ? 16.094 -8.828 -18.891 1 92.88 25 PRO B CA 1
ATOM 3135 C C . PRO B 1 25 ? 16.75 -9.859 -19.797 1 92.88 25 PRO B C 1
ATOM 3137 O O . PRO B 1 25 ? 17.172 -10.914 -19.328 1 92.88 25 PRO B O 1
ATOM 3140 N N . GLY B 1 26 ? 16.766 -9.539 -21.125 1 89.88 26 GLY B N 1
ATOM 3141 C CA . GLY B 1 26 ? 17.375 -10.438 -22.094 1 89.88 26 GLY B CA 1
ATOM 3142 C C . GLY B 1 26 ? 18.844 -10.703 -21.828 1 89.88 26 GLY B C 1
ATOM 3143 O O . GLY B 1 26 ? 19.562 -9.836 -21.312 1 89.88 26 GLY B O 1
ATOM 3144 N N . GLU B 1 27 ? 19.172 -11.898 -22.234 1 88.44 27 GLU B N 1
ATOM 3145 C CA . GLU B 1 27 ? 20.594 -12.219 -22.141 1 88.44 27 GLU B CA 1
ATOM 3146 C C . GLU B 1 27 ? 21.438 -11.234 -22.938 1 88.44 27 GLU B C 1
ATOM 3148 O O . GLU B 1 27 ? 21.062 -10.852 -24.047 1 88.44 27 GLU B O 1
ATOM 3153 N N . GLY B 1 28 ? 22.531 -10.781 -22.375 1 87.12 28 GLY B N 1
ATOM 3154 C CA . GLY B 1 28 ? 23.406 -9.844 -23.062 1 87.12 28 GLY B CA 1
ATOM 3155 C C . GLY B 1 28 ? 23.141 -8.398 -22.688 1 87.12 28 GLY B C 1
ATOM 3156 O O . GLY B 1 28 ? 23.891 -7.5 -23.094 1 87.12 28 GLY B O 1
ATOM 3157 N N . THR B 1 29 ? 22.047 -8.195 -21.953 1 91.56 29 THR B N 1
ATOM 3158 C CA . THR B 1 29 ? 21.797 -6.84 -21.469 1 91.56 29 THR B CA 1
ATOM 3159 C C . THR B 1 29 ? 22.938 -6.352 -20.594 1 91.56 29 THR B C 1
ATOM 3161 O O . THR B 1 29 ? 23.375 -7.055 -19.672 1 91.56 29 THR B O 1
ATOM 3164 N N . PRO B 1 30 ? 23.438 -5.176 -20.922 1 93.62 30 PRO B N 1
ATOM 3165 C CA . PRO B 1 30 ? 24.547 -4.66 -20.109 1 93.62 30 PRO B CA 1
ATOM 3166 C C . PRO B 1 30 ? 24.156 -4.438 -18.656 1 93.62 30 PRO B C 1
ATOM 3168 O O . PRO B 1 30 ? 23 -4.137 -18.359 1 93.62 30 PRO B O 1
ATOM 3171 N N . PRO B 1 31 ? 25.156 -4.574 -17.797 1 91 31 PRO B N 1
ATOM 3172 C CA . PRO B 1 31 ? 24.906 -4.496 -16.344 1 91 31 PRO B CA 1
ATOM 3173 C C . PRO B 1 31 ? 24.188 -3.207 -15.945 1 91 31 PRO B C 1
ATOM 3175 O O . PRO B 1 31 ? 23.281 -3.234 -15.117 1 91 31 PRO B O 1
ATOM 3178 N N . HIS B 1 32 ? 24.625 -2.098 -16.516 1 92.12 32 HIS B N 1
ATOM 3179 C CA . HIS B 1 32 ? 24.016 -0.83 -16.125 1 92.12 32 HIS B CA 1
ATOM 3180 C C . HIS B 1 32 ? 22.531 -0.792 -16.516 1 92.12 32 HIS B C 1
ATOM 3182 O O . HIS B 1 32 ? 21.719 -0.233 -15.797 1 92.12 32 HIS B O 1
ATOM 3188 N N . LYS B 1 33 ? 22.219 -1.413 -17.609 1 93 33 LYS B N 1
ATOM 3189 C CA . LYS B 1 33 ? 20.828 -1.479 -18.047 1 93 33 LYS B CA 1
ATOM 3190 C C . LYS B 1 33 ? 20.031 -2.449 -17.188 1 93 33 LYS B C 1
ATOM 3192 O O . LYS B 1 33 ? 18.844 -2.221 -16.922 1 93 33 LYS B O 1
ATOM 3197 N N . CYS B 1 34 ? 20.703 -3.533 -16.781 1 93.06 34 CYS B N 1
ATOM 3198 C CA . CYS B 1 34 ? 20.047 -4.469 -15.875 1 93.06 34 CYS B CA 1
ATOM 3199 C C . CYS B 1 34 ? 19.656 -3.779 -14.57 1 93.06 34 CYS B C 1
ATOM 3201 O O . CYS B 1 34 ? 18.531 -3.953 -14.086 1 93.06 34 CYS B O 1
ATOM 3203 N N . SER B 1 35 ? 20.531 -2.98 -14.117 1 93.12 35 SER B N 1
ATOM 3204 C CA . SER B 1 35 ? 20.266 -2.236 -12.883 1 93.12 35 SER B CA 1
ATOM 3205 C C . SER B 1 35 ? 19.125 -1.241 -13.07 1 93.12 35 SER B C 1
ATOM 3207 O O . SER B 1 35 ? 18.281 -1.086 -12.18 1 93.12 35 SER B O 1
ATOM 3209 N N . GLU B 1 36 ? 19.141 -0.635 -14.172 1 94 36 GLU B N 1
ATOM 3210 C CA . GLU B 1 36 ? 18.094 0.333 -14.469 1 94 36 GLU B CA 1
ATOM 3211 C C . GLU B 1 36 ? 16.719 -0.341 -14.539 1 94 36 GLU B C 1
ATOM 3213 O O . GLU B 1 36 ? 15.742 0.17 -13.992 1 94 36 GLU B O 1
ATOM 3218 N N . ILE B 1 37 ? 16.688 -1.446 -15.18 1 92.88 37 ILE B N 1
ATOM 3219 C CA . ILE B 1 37 ? 15.453 -2.197 -15.336 1 92.88 37 ILE B CA 1
ATOM 3220 C C . ILE B 1 37 ? 14.953 -2.672 -13.977 1 92.88 37 ILE B C 1
ATOM 3222 O O . ILE B 1 37 ? 13.773 -2.529 -13.648 1 92.88 37 ILE B O 1
ATOM 3226 N N . ALA B 1 38 ? 15.875 -3.188 -13.211 1 94.06 38 ALA B N 1
ATOM 3227 C CA . ALA B 1 38 ? 15.531 -3.648 -11.867 1 94.06 38 ALA B CA 1
ATOM 3228 C C . ALA B 1 38 ? 15.023 -2.498 -11 1 94.06 38 ALA B C 1
ATOM 3230 O O . ALA B 1 38 ? 14.039 -2.643 -10.273 1 94.06 38 ALA B O 1
ATOM 3231 N N . ASN B 1 39 ? 15.664 -1.354 -11.117 1 92.44 39 ASN B N 1
ATOM 3232 C CA . ASN B 1 39 ? 15.273 -0.177 -10.352 1 92.44 39 ASN B CA 1
ATOM 3233 C C . ASN B 1 39 ? 13.883 0.308 -10.742 1 92.44 39 ASN B C 1
ATOM 3235 O O . ASN B 1 39 ? 13.102 0.726 -9.883 1 92.44 39 ASN B O 1
ATOM 3239 N N . LYS B 1 40 ? 13.648 0.27 -11.945 1 91.12 40 LYS B N 1
ATOM 3240 C CA . LYS B 1 40 ? 12.328 0.679 -12.422 1 91.12 40 LYS B CA 1
ATOM 3241 C C . LYS B 1 40 ? 11.242 -0.238 -11.875 1 91.12 40 LYS B C 1
ATOM 3243 O O . LYS B 1 40 ? 10.195 0.233 -11.414 1 91.12 40 LYS B O 1
ATOM 3248 N N . PHE B 1 41 ? 11.477 -1.468 -11.922 1 93.75 41 PHE B N 1
ATOM 3249 C CA . PHE B 1 41 ? 10.531 -2.441 -11.391 1 93.75 41 PHE B CA 1
ATOM 3250 C C . PHE B 1 41 ? 10.289 -2.215 -9.906 1 93.75 41 PHE B C 1
ATOM 3252 O O . PHE B 1 41 ? 9.148 -2.164 -9.453 1 93.75 41 PHE B O 1
ATOM 3259 N N . VAL B 1 42 ? 11.359 -2.047 -9.203 1 92.5 42 VAL B N 1
ATOM 3260 C CA . VAL B 1 42 ? 11.281 -1.897 -7.758 1 92.5 42 VAL B CA 1
ATOM 3261 C C . VAL B 1 42 ? 10.602 -0.577 -7.406 1 92.5 42 VAL B C 1
ATOM 3263 O O . VAL B 1 42 ? 9.75 -0.527 -6.516 1 92.5 42 VAL B O 1
ATOM 3266 N N . SER B 1 43 ? 10.922 0.468 -8.109 1 88.44 43 SER B N 1
ATOM 3267 C CA . SER B 1 43 ? 10.344 1.782 -7.844 1 88.44 43 SER B CA 1
ATOM 3268 C C . SER B 1 43 ? 8.828 1.768 -8.031 1 88.44 43 SER B C 1
ATOM 3270 O O . SER B 1 43 ? 8.102 2.42 -7.277 1 88.44 43 SER B O 1
ATOM 3272 N N . ARG B 1 44 ? 8.414 0.985 -8.922 1 87.44 44 ARG B N 1
ATOM 3273 C CA . ARG B 1 44 ? 6.984 0.913 -9.211 1 87.44 44 ARG B CA 1
ATOM 3274 C C . ARG B 1 44 ? 6.273 -0.014 -8.234 1 87.44 44 ARG B C 1
ATOM 3276 O O . ARG B 1 44 ? 5.105 0.207 -7.898 1 87.44 44 ARG B O 1
ATOM 3283 N N . SER B 1 45 ? 6.953 -0.986 -7.812 1 93.25 45 SER B N 1
ATOM 3284 C CA . SER B 1 45 ? 6.297 -2.041 -7.051 1 93.25 45 SER B CA 1
ATOM 3285 C C . SER B 1 45 ? 6.461 -1.825 -5.551 1 93.25 45 SER B C 1
ATOM 3287 O O . SER B 1 45 ? 5.793 -2.477 -4.746 1 93.25 45 SER B O 1
ATOM 3289 N N . ARG B 1 46 ? 7.305 -0.963 -5.176 1 88.62 46 ARG B N 1
ATOM 3290 C CA . ARG B 1 46 ? 7.664 -0.78 -3.775 1 88.62 46 ARG B CA 1
ATOM 3291 C C . ARG B 1 46 ? 6.445 -0.416 -2.938 1 88.62 46 ARG B C 1
ATOM 3293 O O . ARG B 1 46 ? 6.383 -0.735 -1.749 1 88.62 46 ARG B O 1
ATOM 3300 N N . MET B 1 47 ? 5.48 0.219 -3.551 1 90.38 47 MET B N 1
ATOM 3301 C CA . MET B 1 47 ? 4.312 0.686 -2.812 1 90.38 47 MET B CA 1
ATOM 3302 C C . MET B 1 47 ? 3.283 -0.43 -2.66 1 90.38 47 MET B C 1
ATOM 3304 O O . MET B 1 47 ? 2.285 -0.268 -1.955 1 90.38 47 MET B O 1
ATOM 3308 N N . LEU B 1 48 ? 3.453 -1.527 -3.297 1 94.81 48 LEU B N 1
ATOM 3309 C CA . LEU B 1 48 ? 2.574 -2.68 -3.125 1 94.81 48 LEU B CA 1
ATOM 3310 C C . LEU B 1 48 ? 2.961 -3.477 -1.883 1 94.81 48 LEU B C 1
ATOM 3312 O O . LEU B 1 48 ? 4.148 -3.664 -1.604 1 94.81 48 LEU B O 1
ATOM 3316 N N . ALA B 1 49 ? 1.964 -3.912 -1.185 1 96.19 49 ALA B N 1
ATOM 3317 C CA . ALA B 1 49 ? 2.211 -4.715 0.009 1 96.19 49 ALA B CA 1
ATOM 3318 C C . ALA B 1 49 ? 2.467 -6.176 -0.355 1 96.19 49 ALA B C 1
ATOM 3320 O O . ALA B 1 49 ? 1.777 -7.074 0.134 1 96.19 49 ALA B O 1
ATOM 3321 N N . ALA B 1 50 ? 3.479 -6.387 -1.117 1 97.12 50 ALA B N 1
ATOM 3322 C CA . ALA B 1 50 ? 3.873 -7.734 -1.52 1 97.12 50 ALA B CA 1
ATOM 3323 C C . ALA B 1 50 ? 4.785 -8.375 -0.476 1 97.12 50 ALA B C 1
ATOM 3325 O O . ALA B 1 50 ? 5.566 -7.684 0.179 1 97.12 50 ALA B O 1
ATOM 3326 N N . ASP B 1 51 ? 4.68 -9.672 -0.34 1 97.25 51 ASP B N 1
ATOM 3327 C CA . ASP B 1 51 ? 5.543 -10.422 0.566 1 97.25 51 ASP B CA 1
ATOM 3328 C C . ASP B 1 51 ? 6.895 -10.711 -0.081 1 97.25 51 ASP B C 1
ATOM 3330 O O . ASP B 1 51 ? 7.867 -11.031 0.611 1 97.25 51 ASP B O 1
ATOM 3334 N N . GLY B 1 52 ? 6.941 -10.656 -1.356 1 97.38 52 GLY B N 1
ATOM 3335 C CA . GLY B 1 52 ? 8.141 -10.922 -2.137 1 97.38 52 GLY B CA 1
ATOM 3336 C C . GLY B 1 52 ? 7.898 -10.883 -3.635 1 97.38 52 GLY B C 1
ATOM 3337 O O . GLY B 1 52 ? 6.805 -10.539 -4.082 1 97.38 52 GLY B O 1
ATOM 3338 N N . TYR B 1 53 ? 8.992 -11.172 -4.375 1 98 53 TYR B N 1
ATOM 3339 C CA . TYR B 1 53 ? 8.891 -11.188 -5.832 1 98 53 TYR B CA 1
ATOM 3340 C C . TYR B 1 53 ? 9.125 -12.594 -6.375 1 98 53 TYR B C 1
ATOM 3342 O O . TYR B 1 53 ? 9.906 -13.367 -5.805 1 98 53 TYR B O 1
ATOM 3350 N N . ILE B 1 54 ? 8.414 -12.922 -7.406 1 98.31 54 ILE B N 1
ATOM 3351 C CA . ILE B 1 54 ? 8.742 -14.078 -8.219 1 98.31 54 ILE B CA 1
ATOM 3352 C C . ILE B 1 54 ? 9.633 -13.656 -9.391 1 98.31 54 ILE B C 1
ATOM 3354 O O . ILE B 1 54 ? 9.336 -12.68 -10.078 1 98.31 54 ILE B O 1
ATOM 3358 N N . VAL B 1 55 ? 10.719 -14.375 -9.578 1 97.88 55 VAL B N 1
ATOM 3359 C CA . VAL B 1 55 ? 11.57 -14.156 -10.742 1 97.88 55 VAL B CA 1
ATOM 3360 C C . VAL B 1 55 ? 11.57 -15.398 -11.617 1 97.88 55 VAL B C 1
ATOM 3362 O O . VAL B 1 55 ? 12.125 -16.438 -11.242 1 97.88 55 VAL B O 1
ATOM 3365 N N . TYR B 1 56 ? 11.062 -15.234 -12.781 1 94.81 56 TYR B N 1
ATOM 3366 C CA . TYR B 1 56 ? 10.805 -16.391 -13.633 1 94.81 56 TYR B CA 1
ATOM 3367 C C . TYR B 1 56 ? 12.055 -16.781 -14.422 1 94.81 56 TYR B C 1
ATOM 3369 O O . TYR B 1 56 ? 12.875 -15.93 -14.75 1 94.81 56 TYR B O 1
ATOM 3377 N N . ASP B 1 57 ? 12.094 -18.078 -14.641 1 91.19 57 ASP B N 1
ATOM 3378 C CA . ASP B 1 57 ? 13.07 -18.656 -15.562 1 91.19 57 ASP B CA 1
ATOM 3379 C C . ASP B 1 57 ? 12.422 -19 -16.906 1 91.19 57 ASP B C 1
ATOM 3381 O O . ASP B 1 57 ? 11.578 -19.891 -16.984 1 91.19 57 ASP B O 1
ATOM 3385 N N . ILE B 1 58 ? 12.703 -18.188 -17.891 1 76.69 58 ILE B N 1
ATOM 3386 C CA . ILE B 1 58 ? 12.062 -18.406 -19.188 1 76.69 58 ILE B CA 1
ATOM 3387 C C . ILE B 1 58 ? 13 -19.203 -20.078 1 76.69 58 ILE B C 1
ATOM 3389 O O . ILE B 1 58 ? 14.164 -18.844 -20.25 1 76.69 58 ILE B O 1
ATOM 3393 N N . GLN B 1 59 ? 12.562 -20.391 -20.516 1 68.31 59 GLN B N 1
ATOM 3394 C CA . GLN B 1 59 ? 13.336 -21.234 -21.422 1 68.31 59 GLN B CA 1
ATOM 3395 C C . GLN B 1 59 ? 12.633 -21.391 -22.766 1 68.31 59 GLN B C 1
ATOM 3397 O O . GLN B 1 59 ? 11.438 -21.094 -22.891 1 68.31 59 GLN B O 1
ATOM 3402 N N . ASP B 1 60 ? 13.523 -21.719 -23.672 1 63.28 60 ASP B N 1
ATOM 3403 C CA . ASP B 1 60 ? 12.961 -22.047 -24.984 1 63.28 60 ASP B CA 1
ATOM 3404 C C . ASP B 1 60 ? 12.164 -23.344 -24.922 1 63.28 60 ASP B C 1
ATOM 3406 O O . ASP B 1 60 ? 12.594 -24.312 -24.297 1 63.28 60 ASP B O 1
ATOM 3410 N N . GLU B 1 61 ? 10.805 -23.203 -25.203 1 58.81 61 GLU B N 1
ATOM 3411 C CA . GLU B 1 61 ? 9.984 -24.406 -25.125 1 58.81 61 GLU B CA 1
ATOM 3412 C C . GLU B 1 61 ? 9.555 -24.875 -26.516 1 58.81 61 GLU B C 1
ATOM 3414 O O . GLU B 1 61 ? 8.367 -24.812 -26.859 1 58.81 61 GLU B O 1
ATOM 3419 N N . PRO B 1 62 ? 10.555 -25.281 -27.375 1 52.03 62 PRO B N 1
ATOM 3420 C CA . PRO B 1 62 ? 10.133 -25.719 -28.719 1 52.03 62 PRO B CA 1
ATOM 3421 C C . PRO B 1 62 ? 9.055 -26.797 -28.672 1 52.03 62 PRO B C 1
ATOM 3423 O O . PRO B 1 62 ? 8.258 -26.906 -29.609 1 52.03 62 PRO B O 1
ATOM 3426 N N . GLY B 1 63 ? 8.906 -27.625 -27.641 1 52.06 63 GLY B N 1
ATOM 3427 C CA . GLY B 1 63 ? 8.023 -28.797 -27.625 1 52.06 63 GLY B CA 1
ATOM 3428 C C . GLY B 1 63 ? 6.734 -28.547 -26.875 1 52.06 63 GLY B C 1
ATOM 3429 O O . GLY B 1 63 ? 5.984 -29.484 -26.594 1 52.06 63 GLY B O 1
ATOM 3430 N N . ARG B 1 64 ? 6.359 -27.312 -26.531 1 51.41 64 ARG B N 1
ATOM 3431 C CA . ARG B 1 64 ? 5.195 -27.125 -25.672 1 51.41 64 ARG B CA 1
ATOM 3432 C C . ARG B 1 64 ? 3.902 -27.359 -26.438 1 51.41 64 ARG B C 1
ATOM 3434 O O . ARG B 1 64 ? 2.988 -28.031 -25.938 1 51.41 64 ARG B O 1
ATOM 3441 N N . THR B 1 65 ? 3.693 -26.625 -27.609 1 55.22 65 THR B N 1
ATOM 3442 C CA . THR B 1 65 ? 2.502 -26.781 -28.438 1 55.22 65 THR B CA 1
ATOM 3443 C C . THR B 1 65 ? 2.883 -27 -29.906 1 55.22 65 THR B C 1
ATOM 3445 O O . THR B 1 65 ? 4.012 -26.703 -30.312 1 55.22 65 THR B O 1
ATOM 3448 N N . ASP B 1 66 ? 2.041 -27.688 -30.562 1 55 66 ASP B N 1
ATOM 3449 C CA . ASP B 1 66 ? 2.174 -27.828 -32 1 55 66 ASP B CA 1
ATOM 3450 C C . ASP B 1 66 ? 2.178 -26.469 -32.719 1 55 66 ASP B C 1
ATOM 3452 O O . ASP B 1 66 ? 2.568 -26.359 -33.875 1 55 66 ASP B O 1
ATOM 3456 N N . GLU B 1 67 ? 1.812 -25.453 -31.891 1 56.38 67 GLU B N 1
ATOM 3457 C CA . GLU B 1 67 ? 1.733 -24.125 -32.5 1 56.38 67 GLU B CA 1
ATOM 3458 C C . GLU B 1 67 ? 3.016 -23.328 -32.25 1 56.38 67 GLU B C 1
ATOM 3460 O O . GLU B 1 67 ? 3.637 -23.453 -31.188 1 56.38 67 GLU B O 1
ATOM 3465 N N . LYS B 1 68 ? 3.52 -22.781 -33.281 1 59.25 68 LYS B N 1
ATOM 3466 C CA . LYS B 1 68 ? 4.738 -21.984 -33.219 1 59.25 68 LYS B CA 1
ATOM 3467 C C . LYS B 1 68 ? 4.609 -20.844 -32.219 1 59.25 68 LYS B C 1
ATOM 3469 O O . LYS B 1 68 ? 3.525 -20.281 -32.062 1 59.25 68 LYS B O 1
ATOM 3474 N N . ARG B 1 69 ? 5.555 -20.672 -31.453 1 62.34 69 ARG B N 1
ATOM 3475 C CA . ARG B 1 69 ? 5.609 -19.516 -30.562 1 62.34 69 ARG B CA 1
ATOM 3476 C C . ARG B 1 69 ? 5.32 -18.234 -31.344 1 62.34 69 ARG B C 1
ATOM 3478 O O . ARG B 1 69 ? 5.887 -18 -32.406 1 62.34 69 ARG B O 1
ATOM 3485 N N . PRO B 1 70 ? 4.297 -17.484 -30.859 1 60.66 70 PRO B N 1
ATOM 3486 C CA . PRO B 1 70 ? 3.918 -16.281 -31.609 1 60.66 70 PRO B CA 1
ATOM 3487 C C . PRO B 1 70 ? 5.059 -15.281 -31.75 1 60.66 70 PRO B C 1
ATOM 3489 O O . PRO B 1 70 ? 5.07 -14.469 -32.688 1 60.66 70 PRO B O 1
ATOM 3492 N N . PHE B 1 71 ? 5.996 -15.367 -30.672 1 63.62 71 PHE B N 1
ATOM 3493 C CA . PHE B 1 71 ? 7.156 -14.492 -30.75 1 63.62 71 PHE B CA 1
ATOM 3494 C C . PHE B 1 71 ? 8.445 -15.273 -30.516 1 63.62 71 PHE B C 1
ATOM 3496 O O . PHE B 1 71 ? 8.438 -16.297 -29.812 1 63.62 71 PHE B O 1
ATOM 3503 N N . PRO B 1 72 ? 9.438 -14.812 -31.219 1 63.38 72 PRO B N 1
ATOM 3504 C CA . PRO B 1 72 ? 10.711 -15.516 -31.047 1 63.38 72 PRO B CA 1
ATOM 3505 C C . PRO B 1 72 ? 11.148 -15.578 -29.578 1 63.38 72 PRO B C 1
ATOM 3507 O O . PRO B 1 72 ? 10.938 -14.625 -28.828 1 63.38 72 PRO B O 1
ATOM 3510 N N . PHE B 1 73 ? 11.547 -16.797 -29.234 1 67.5 73 PHE B N 1
ATOM 3511 C CA . PHE B 1 73 ? 12.094 -16.984 -27.891 1 67.5 73 PHE B CA 1
ATOM 3512 C C . PHE B 1 73 ? 13.383 -16.203 -27.719 1 67.5 73 PHE B C 1
ATOM 3514 O O . PHE B 1 73 ? 14.266 -16.25 -28.578 1 67.5 73 PHE B O 1
ATOM 3521 N N . ARG B 1 74 ? 13.328 -15.305 -26.688 1 68.69 74 ARG B N 1
ATOM 3522 C CA . ARG B 1 74 ? 14.562 -14.625 -26.312 1 68.69 74 ARG B CA 1
ATOM 3523 C C . ARG B 1 74 ? 15.062 -15.102 -24.953 1 68.69 74 ARG B C 1
ATOM 3525 O O . ARG B 1 74 ? 14.328 -15.031 -23.953 1 68.69 74 ARG B O 1
ATOM 3532 N N . ARG B 1 75 ? 16.281 -15.562 -25.047 1 78.94 75 ARG B N 1
ATOM 3533 C CA . ARG B 1 75 ? 16.875 -16.016 -23.797 1 78.94 75 ARG B CA 1
ATOM 3534 C C . ARG B 1 75 ? 17.031 -14.852 -22.812 1 78.94 75 ARG B C 1
ATOM 3536 O O . ARG B 1 75 ? 17.391 -13.742 -23.219 1 78.94 75 ARG B O 1
ATOM 3543 N N . VAL B 1 76 ? 16.734 -15.125 -21.562 1 86.31 76 VAL B N 1
ATOM 3544 C CA . VAL B 1 76 ? 16.828 -14.078 -20.547 1 86.31 76 VAL B CA 1
ATOM 3545 C C . VAL B 1 76 ? 18 -14.375 -19.609 1 86.31 76 VAL B C 1
ATOM 3547 O O . VAL B 1 76 ? 18.578 -15.461 -19.656 1 86.31 76 VAL B O 1
ATOM 3550 N N . MET B 1 77 ? 18.328 -13.383 -18.859 1 89.38 77 MET B N 1
ATOM 3551 C CA . MET B 1 77 ? 19.375 -13.531 -17.844 1 89.38 77 MET B CA 1
ATOM 3552 C C . MET B 1 77 ? 18.953 -14.539 -16.781 1 89.38 77 MET B C 1
ATOM 3554 O O . MET B 1 77 ? 17.766 -14.859 -16.656 1 89.38 77 MET B O 1
ATOM 3558 N N . ASP B 1 78 ? 19.969 -14.969 -16.078 1 92.75 78 ASP B N 1
ATOM 3559 C CA . ASP B 1 78 ? 19.75 -15.938 -15.016 1 92.75 78 ASP B CA 1
ATOM 3560 C C . ASP B 1 78 ? 18.812 -15.383 -13.945 1 92.75 78 ASP B C 1
ATOM 3562 O O . ASP B 1 78 ? 18.953 -14.234 -13.523 1 92.75 78 ASP B O 1
ATOM 3566 N N . SER B 1 79 ? 17.859 -16.188 -13.609 1 95.5 79 SER B N 1
ATOM 3567 C CA . SER B 1 79 ? 16.828 -15.773 -12.656 1 95.5 79 SER B CA 1
ATOM 3568 C C . SER B 1 79 ? 17.438 -15.453 -11.297 1 95.5 79 SER B C 1
ATOM 3570 O O . SER B 1 79 ? 17.047 -14.484 -10.648 1 95.5 79 SER B O 1
ATOM 3572 N N . SER B 1 80 ? 18.406 -16.234 -10.859 1 96.75 80 SER B N 1
ATOM 3573 C CA . SER B 1 80 ? 19.016 -16.047 -9.547 1 96.75 80 SER B CA 1
ATOM 3574 C C . SER B 1 80 ? 19.75 -14.719 -9.461 1 96.75 80 SER B C 1
ATOM 3576 O O . SER B 1 80 ? 19.641 -13.992 -8.477 1 96.75 80 SER B O 1
ATOM 3578 N N . THR B 1 81 ? 20.469 -14.391 -10.453 1 95.06 81 THR B N 1
ATOM 3579 C CA . THR B 1 81 ? 21.234 -13.148 -10.484 1 95.06 81 THR B CA 1
ATOM 3580 C C . THR B 1 81 ? 20.297 -11.938 -10.516 1 95.06 81 THR B C 1
ATOM 3582 O O . THR B 1 81 ? 20.516 -10.969 -9.789 1 95.06 81 THR B O 1
ATOM 3585 N N . HIS B 1 82 ? 19.344 -12.023 -11.32 1 96.25 82 HIS B N 1
ATOM 3586 C CA . HIS B 1 82 ? 18.391 -10.938 -11.383 1 96.25 82 HIS B CA 1
ATOM 3587 C C . HIS B 1 82 ? 17.641 -10.781 -10.062 1 96.25 82 HIS B C 1
ATOM 3589 O O . HIS B 1 82 ? 17.406 -9.664 -9.602 1 96.25 82 HIS B O 1
ATOM 3595 N N . ALA B 1 83 ? 17.328 -11.898 -9.5 1 97.62 83 ALA B N 1
ATOM 3596 C CA . ALA B 1 83 ? 16.656 -11.891 -8.203 1 97.62 83 ALA B CA 1
ATOM 3597 C C . ALA B 1 83 ? 17.516 -11.211 -7.145 1 97.62 83 ALA B C 1
ATOM 3599 O O . ALA B 1 83 ? 17 -10.5 -6.277 1 97.62 83 ALA B O 1
ATOM 3600 N N . ALA B 1 84 ? 18.734 -11.461 -7.188 1 96.38 84 ALA B N 1
ATOM 3601 C CA . ALA B 1 84 ? 19.656 -10.828 -6.238 1 96.38 84 ALA B CA 1
ATOM 3602 C C . ALA B 1 84 ? 19.609 -9.312 -6.359 1 96.38 84 ALA B C 1
ATOM 3604 O O . ALA B 1 84 ? 19.609 -8.602 -5.348 1 96.38 84 ALA B O 1
ATOM 3605 N N . LEU B 1 85 ? 19.594 -8.852 -7.586 1 94.75 85 LEU B N 1
ATOM 3606 C CA . LEU B 1 85 ? 19.5 -7.418 -7.828 1 94.75 85 LEU B CA 1
ATOM 3607 C C . LEU B 1 85 ? 18.219 -6.848 -7.234 1 94.75 85 LEU B C 1
ATOM 3609 O O . LEU B 1 85 ? 18.25 -5.828 -6.539 1 94.75 85 LEU B O 1
ATOM 3613 N N . LEU B 1 86 ? 17.109 -7.508 -7.473 1 95.56 86 LEU B N 1
ATOM 3614 C CA . LEU B 1 86 ? 15.82 -7.051 -6.965 1 95.56 86 LEU B CA 1
ATOM 3615 C C . LEU B 1 86 ? 15.812 -7.043 -5.438 1 95.56 86 LEU B C 1
ATOM 3617 O O . LEU B 1 86 ? 15.336 -6.09 -4.82 1 95.56 86 LEU B O 1
ATOM 3621 N N . ALA B 1 87 ? 16.328 -8.125 -4.871 1 94.25 87 ALA B N 1
ATOM 3622 C CA . ALA B 1 87 ? 16.344 -8.25 -3.416 1 94.25 87 ALA B CA 1
ATOM 3623 C C . ALA B 1 87 ? 17.188 -7.141 -2.785 1 94.25 87 ALA B C 1
ATOM 3625 O O . ALA B 1 87 ? 16.781 -6.539 -1.788 1 94.25 87 ALA B O 1
ATOM 3626 N N . ASN B 1 88 ? 18.266 -6.844 -3.377 1 90.94 88 ASN B N 1
ATOM 3627 C CA . ASN B 1 88 ? 19.156 -5.805 -2.861 1 90.94 88 ASN B CA 1
ATOM 3628 C C . ASN B 1 88 ? 18.516 -4.426 -2.938 1 90.94 88 ASN B C 1
ATOM 3630 O O . ASN B 1 88 ? 18.641 -3.623 -2.014 1 90.94 88 ASN B O 1
ATOM 3634 N N . LEU B 1 89 ? 17.828 -4.184 -4 1 89.12 89 LEU B N 1
ATOM 3635 C CA . LEU B 1 89 ? 17.234 -2.873 -4.246 1 89.12 89 LEU B CA 1
ATOM 3636 C C . LEU B 1 89 ? 15.984 -2.674 -3.398 1 89.12 89 LEU B C 1
ATOM 3638 O O . LEU B 1 89 ? 15.68 -1.551 -2.992 1 89.12 89 LEU B O 1
ATOM 3642 N N . SER B 1 90 ? 15.25 -3.709 -3.145 1 90.81 90 SER B N 1
ATOM 3643 C CA . SER B 1 90 ? 13.922 -3.564 -2.568 1 90.81 90 SER B CA 1
ATOM 3644 C C . SER B 1 90 ? 13.906 -3.957 -1.095 1 90.81 90 SER B C 1
ATOM 3646 O O . SER B 1 90 ? 13 -3.58 -0.353 1 90.81 90 SER B O 1
ATOM 3648 N N . GLY B 1 91 ? 14.844 -4.875 -0.702 1 88.62 91 GLY B N 1
ATOM 3649 C CA . GLY B 1 91 ? 14.797 -5.461 0.629 1 88.62 91 GLY B CA 1
ATOM 3650 C C . GLY B 1 91 ? 13.844 -6.633 0.73 1 88.62 91 GLY B C 1
ATOM 3651 O O . GLY B 1 91 ? 13.656 -7.199 1.811 1 88.62 91 GLY B O 1
ATOM 3652 N N . ARG B 1 92 ? 13.258 -7.051 -0.359 1 93.75 92 ARG B N 1
ATOM 3653 C CA . ARG B 1 92 ? 12.336 -8.188 -0.382 1 93.75 92 ARG B CA 1
ATOM 3654 C C . ARG B 1 92 ? 13.031 -9.438 -0.918 1 93.75 92 ARG B C 1
ATOM 3656 O O . ARG B 1 92 ? 13.812 -9.359 -1.864 1 93.75 92 ARG B O 1
ATOM 3663 N N . GLU B 1 93 ? 12.68 -10.508 -0.28 1 96.12 93 GLU B N 1
ATOM 3664 C CA . GLU B 1 93 ? 13.188 -11.781 -0.799 1 96.12 93 GLU B CA 1
ATOM 3665 C C . GLU B 1 93 ? 12.438 -12.195 -2.064 1 96.12 93 GLU B C 1
ATOM 3667 O O . GLU B 1 93 ? 11.336 -11.703 -2.33 1 96.12 93 GLU B O 1
ATOM 3672 N N . CYS B 1 94 ? 13.133 -13.07 -2.828 1 97.94 94 CYS B N 1
ATOM 3673 C CA . CYS B 1 94 ? 12.555 -13.492 -4.098 1 97.94 94 CYS B CA 1
ATOM 3674 C C . CYS B 1 94 ? 12.352 -15.008 -4.121 1 97.94 94 CYS B C 1
ATOM 3676 O O . CYS B 1 94 ? 13.117 -15.75 -3.512 1 97.94 94 CYS B O 1
ATOM 3678 N N . LEU B 1 95 ? 11.305 -15.391 -4.73 1 98.69 95 LEU B N 1
ATOM 3679 C CA . LEU B 1 95 ? 11.117 -16.766 -5.176 1 98.69 95 LEU B CA 1
ATOM 3680 C C . LEU B 1 95 ? 11.711 -16.969 -6.566 1 98.69 95 LEU B C 1
ATOM 3682 O O . LEU B 1 95 ? 11.188 -16.438 -7.551 1 98.69 95 LEU B O 1
ATOM 3686 N N . VAL B 1 96 ? 12.742 -17.781 -6.602 1 98.44 96 VAL B N 1
ATOM 3687 C CA . VAL B 1 96 ? 13.516 -17.891 -7.836 1 98.44 96 VAL B CA 1
ATOM 3688 C C . VAL B 1 96 ? 13.07 -19.125 -8.609 1 98.44 96 VAL B C 1
ATOM 3690 O O . VAL B 1 96 ? 13.164 -20.25 -8.102 1 98.44 96 VAL B O 1
ATOM 3693 N N . TYR B 1 97 ? 12.68 -18.906 -9.836 1 97.88 97 TYR B N 1
ATOM 3694 C CA . TYR B 1 97 ? 12.281 -20.016 -10.695 1 97.88 97 TYR B CA 1
ATOM 3695 C C . TYR B 1 97 ? 13.5 -20.672 -11.344 1 97.88 97 TYR B C 1
ATOM 3697 O O . TYR B 1 97 ? 14.43 -19.969 -11.766 1 97.88 97 TYR B O 1
ATOM 3705 N N . LYS B 1 98 ? 13.445 -21.953 -11.469 1 96.19 98 LYS B N 1
ATOM 3706 C CA . LYS B 1 98 ? 14.5 -22.672 -12.172 1 96.19 98 LYS B CA 1
ATOM 3707 C C . LYS B 1 98 ? 13.945 -23.875 -12.93 1 96.19 98 LYS B C 1
ATOM 3709 O O . LYS B 1 98 ? 13.352 -24.781 -12.336 1 96.19 98 LYS B O 1
ATOM 3714 N N . CYS B 1 99 ? 14.141 -23.844 -14.188 1 92.81 99 CYS B N 1
ATOM 3715 C CA . CYS B 1 99 ? 13.867 -25.016 -14.992 1 92.81 99 CYS B CA 1
ATOM 3716 C C . CYS B 1 99 ? 14.898 -26.109 -14.742 1 92.81 99 CYS B C 1
ATOM 3718 O O . CYS B 1 99 ? 16.109 -25.844 -14.781 1 92.81 99 CYS B O 1
ATOM 3720 N N . VAL B 1 100 ? 14.477 -27.297 -14.609 1 93.06 100 VAL B N 1
ATOM 3721 C CA . VAL B 1 100 ? 15.367 -28.375 -14.188 1 93.06 100 VAL B CA 1
ATOM 3722 C C . VAL B 1 100 ? 16.172 -28.875 -15.391 1 93.06 100 VAL B C 1
ATOM 3724 O O . VAL B 1 100 ? 17.172 -29.562 -15.219 1 93.06 100 VAL B O 1
ATOM 3727 N N . ALA B 1 101 ? 15.617 -28.562 -16.594 1 87.38 101 ALA B N 1
ATOM 3728 C CA . ALA B 1 101 ? 16.312 -28.984 -17.812 1 87.38 101 ALA B CA 1
ATOM 3729 C C . ALA B 1 101 ? 17.578 -28.172 -18.031 1 87.38 101 ALA B C 1
ATOM 3731 O O . ALA B 1 101 ? 17.703 -27.469 -19.047 1 87.38 101 ALA B O 1
ATOM 3732 N N . ASP B 1 102 ? 18.453 -28.219 -17.172 1 88.94 102 ASP B N 1
ATOM 3733 C CA . ASP B 1 102 ? 19.734 -27.547 -17.156 1 88.94 102 ASP B CA 1
ATOM 3734 C C . ASP B 1 102 ? 20.859 -28.5 -16.75 1 88.94 102 ASP B C 1
ATOM 3736 O O . ASP B 1 102 ? 20.891 -28.984 -15.625 1 88.94 102 ASP B O 1
ATOM 3740 N N . PRO B 1 103 ? 21.734 -28.766 -17.75 1 89.56 103 PRO B N 1
ATOM 3741 C CA . PRO B 1 103 ? 22.828 -29.703 -17.438 1 89.56 103 PRO B CA 1
ATOM 3742 C C . PRO B 1 103 ? 23.672 -29.234 -16.25 1 89.56 103 PRO B C 1
ATOM 3744 O O . PRO B 1 103 ? 24.297 -30.047 -15.578 1 89.56 103 PRO B O 1
ATOM 3747 N N . ASN B 1 104 ? 23.688 -27.984 -15.984 1 93.38 104 ASN B N 1
ATOM 3748 C CA . ASN B 1 104 ? 24.438 -27.438 -14.859 1 93.38 104 ASN B CA 1
ATOM 3749 C C . ASN B 1 104 ? 23.516 -27.109 -13.68 1 93.38 104 ASN B C 1
ATOM 3751 O O . ASN B 1 104 ? 23.766 -26.141 -12.953 1 93.38 104 ASN B O 1
ATOM 3755 N N . PHE B 1 105 ? 22.531 -27.875 -13.484 1 95.06 105 PHE B N 1
ATOM 3756 C CA . PHE B 1 105 ? 21.531 -27.625 -12.453 1 95.06 105 PHE B CA 1
ATOM 3757 C C . PHE B 1 105 ? 22.172 -27.547 -11.078 1 95.06 105 PHE B C 1
ATOM 3759 O O . PHE B 1 105 ? 21.906 -26.625 -10.305 1 95.06 105 PHE B O 1
ATOM 3766 N N . GLU B 1 106 ? 23.031 -28.422 -10.75 1 95.31 106 GLU B N 1
ATOM 3767 C CA . GLU B 1 106 ? 23.656 -28.438 -9.438 1 95.31 106 GLU B CA 1
ATOM 3768 C C . GLU B 1 106 ? 24.562 -27.234 -9.234 1 95.31 106 GLU B C 1
ATOM 3770 O O . GLU B 1 106 ? 24.625 -26.672 -8.141 1 95.31 106 GLU B O 1
ATOM 3775 N N . GLY B 1 107 ? 25.312 -26.906 -10.242 1 95.81 107 GLY B N 1
ATOM 3776 C CA . GLY B 1 107 ? 26.109 -25.703 -10.164 1 95.81 107 GLY B CA 1
ATOM 3777 C C . GLY B 1 107 ? 25.297 -24.453 -9.945 1 95.81 107 GLY B C 1
ATOM 3778 O O . GLY B 1 107 ? 25.672 -23.578 -9.164 1 95.81 107 GLY B O 1
ATOM 3779 N N . TRP B 1 108 ? 24.203 -24.391 -10.625 1 96.06 108 TRP B N 1
ATOM 3780 C CA . TRP B 1 108 ? 23.281 -23.281 -10.453 1 96.06 108 TRP B CA 1
ATOM 3781 C C . TRP B 1 108 ? 22.781 -23.203 -9.016 1 96.06 108 TRP B C 1
ATOM 3783 O O . TRP B 1 108 ? 22.719 -22.125 -8.43 1 96.06 108 TRP B O 1
ATOM 3793 N N . LEU B 1 109 ? 22.453 -24.359 -8.5 1 96.62 109 LEU B N 1
ATOM 3794 C CA . LEU B 1 109 ? 21.938 -24.438 -7.137 1 96.62 109 LEU B CA 1
ATOM 3795 C C . LEU B 1 109 ? 22.969 -23.953 -6.133 1 96.62 109 LEU B C 1
ATOM 3797 O O . LEU B 1 109 ? 22.625 -23.234 -5.18 1 96.62 109 LEU B O 1
ATOM 3801 N N . GLU B 1 110 ? 24.141 -24.266 -6.344 1 95.19 110 GLU B N 1
ATOM 3802 C CA . GLU B 1 110 ? 25.219 -23.812 -5.469 1 95.19 110 GLU B CA 1
ATOM 3803 C C . GLU B 1 110 ? 25.391 -22.297 -5.543 1 95.19 110 GLU B C 1
ATOM 3805 O O . GLU B 1 110 ? 25.594 -21.641 -4.52 1 95.19 110 GLU B O 1
ATOM 3810 N N . ASN B 1 111 ? 25.359 -21.844 -6.727 1 95.12 111 ASN B N 1
ATOM 3811 C CA . ASN B 1 111 ? 25.422 -20.391 -6.898 1 95.12 111 ASN B CA 1
ATOM 3812 C C . ASN B 1 111 ? 24.25 -19.688 -6.223 1 95.12 111 ASN B C 1
ATOM 3814 O O . ASN B 1 111 ? 24.438 -18.656 -5.574 1 95.12 111 ASN B O 1
ATOM 3818 N N . ASN B 1 112 ? 23.078 -20.234 -6.41 1 96.19 112 ASN B N 1
ATOM 3819 C CA . ASN B 1 112 ? 21.875 -19.688 -5.781 1 96.19 112 ASN B CA 1
ATOM 3820 C C . ASN B 1 112 ? 22.016 -19.641 -4.266 1 96.19 112 ASN B C 1
ATOM 3822 O O . ASN B 1 112 ? 21.641 -18.641 -3.641 1 96.19 112 ASN B O 1
ATOM 3826 N N . LYS B 1 113 ? 22.578 -20.625 -3.729 1 93 113 LYS B N 1
ATOM 3827 C CA . LYS B 1 113 ? 22.828 -20.703 -2.291 1 93 113 LYS B CA 1
ATOM 3828 C C . LYS B 1 113 ? 23.828 -19.641 -1.856 1 93 113 LYS B C 1
ATOM 3830 O O . LYS B 1 113 ? 23.641 -18.984 -0.826 1 93 113 LYS B O 1
ATOM 3835 N N . THR B 1 114 ? 24.828 -19.453 -2.609 1 94 114 THR B N 1
ATOM 3836 C CA . THR B 1 114 ? 25.875 -18.484 -2.305 1 94 114 THR B CA 1
ATOM 3837 C C . THR B 1 114 ? 25.297 -17.062 -2.285 1 94 114 THR B C 1
ATOM 3839 O O . THR B 1 114 ? 25.688 -16.234 -1.46 1 94 114 THR B O 1
ATOM 3842 N N . ILE B 1 115 ? 24.391 -16.797 -3.209 1 94.62 115 ILE B N 1
ATOM 3843 C CA . ILE B 1 115 ? 23.734 -15.492 -3.275 1 94.62 115 ILE B CA 1
ATOM 3844 C C . ILE B 1 115 ? 22.844 -15.305 -2.049 1 94.62 115 ILE B C 1
ATOM 3846 O O . ILE B 1 115 ? 22.656 -14.18 -1.573 1 94.62 115 ILE B O 1
ATOM 3850 N N . GLY B 1 116 ? 22.219 -16.422 -1.584 1 93.31 116 GLY B N 1
ATOM 3851 C CA . GLY B 1 116 ? 21.453 -16.344 -0.351 1 93.31 116 GLY B CA 1
ATOM 3852 C C . GLY B 1 116 ? 19.953 -16.531 -0.565 1 93.31 116 GLY B C 1
ATOM 3853 O O . GLY B 1 116 ? 19.156 -16.25 0.33 1 93.31 116 GLY B O 1
ATOM 3854 N N . HIS B 1 117 ? 19.531 -16.953 -1.76 1 96.31 117 HIS B N 1
ATOM 3855 C CA . HIS B 1 117 ? 18.125 -17.234 -1.983 1 96.31 117 HIS B CA 1
ATOM 3856 C C . HIS B 1 117 ? 17.688 -18.5 -1.254 1 96.31 117 HIS B C 1
ATOM 3858 O O . HIS B 1 117 ? 18.328 -19.547 -1.384 1 96.31 117 HIS B O 1
ATOM 3864 N N . THR B 1 118 ? 16.609 -18.438 -0.57 1 96.19 118 THR B N 1
ATOM 3865 C CA . THR B 1 118 ? 16.203 -19.594 0.236 1 96.19 118 THR B CA 1
ATOM 3866 C C . THR B 1 118 ? 14.961 -20.25 -0.359 1 96.19 118 THR B C 1
ATOM 3868 O O . THR B 1 118 ? 14.602 -21.375 0.03 1 96.19 118 THR B O 1
ATOM 3871 N N . ALA B 1 119 ? 14.344 -19.609 -1.273 1 98.06 119 ALA B N 1
ATOM 3872 C CA . ALA B 1 119 ? 13.125 -20.125 -1.882 1 98.06 119 ALA B CA 1
ATOM 3873 C C . ALA B 1 119 ? 13.273 -20.266 -3.395 1 98.06 119 ALA B C 1
ATOM 3875 O O . ALA B 1 119 ? 13.547 -19.266 -4.082 1 98.06 119 ALA B O 1
ATOM 3876 N N . ILE B 1 120 ? 13.062 -21.469 -3.902 1 98.19 120 ILE B N 1
ATOM 3877 C CA . ILE B 1 120 ? 13.117 -21.672 -5.348 1 98.19 120 ILE B CA 1
ATOM 3878 C C . ILE B 1 120 ? 11.875 -22.422 -5.816 1 98.19 120 ILE B C 1
ATOM 3880 O O . ILE B 1 120 ? 11.258 -23.156 -5.043 1 98.19 120 ILE B O 1
ATOM 3884 N N . ASN B 1 121 ? 11.5 -22.188 -6.977 1 98.38 121 ASN B N 1
ATOM 3885 C CA . ASN B 1 121 ? 10.398 -22.906 -7.613 1 98.38 121 ASN B CA 1
ATOM 3886 C C . ASN B 1 121 ? 10.875 -23.719 -8.812 1 98.38 121 ASN B C 1
ATOM 3888 O O . ASN B 1 121 ? 11.391 -23.156 -9.781 1 98.38 121 ASN B O 1
ATOM 3892 N N . LEU B 1 122 ? 10.672 -25.031 -8.719 1 97.31 122 LEU B N 1
ATOM 3893 C CA . LEU B 1 122 ? 11.156 -25.922 -9.766 1 97.31 122 LEU B CA 1
ATOM 3894 C C . LEU B 1 122 ? 10.102 -26.094 -10.859 1 97.31 122 LEU B C 1
ATOM 3896 O O . LEU B 1 122 ? 8.922 -26.281 -10.562 1 97.31 122 LEU B O 1
ATOM 3900 N N . VAL B 1 123 ? 10.586 -26 -12.055 1 93.19 123 VAL B N 1
ATOM 3901 C CA . VAL B 1 123 ? 9.711 -26.172 -13.211 1 93.19 123 VAL B CA 1
ATOM 3902 C C . VAL B 1 123 ? 10.234 -27.312 -14.078 1 93.19 123 VAL B C 1
ATOM 3904 O O . VAL B 1 123 ? 11.422 -27.375 -14.383 1 93.19 123 VAL B O 1
ATOM 3907 N N . GLY B 1 124 ? 9.359 -28.156 -14.383 1 86.25 124 GLY B N 1
ATOM 3908 C CA . GLY B 1 124 ? 9.719 -29.281 -15.234 1 86.25 124 GLY B CA 1
ATOM 3909 C C . GLY B 1 124 ? 9.883 -28.906 -16.688 1 86.25 124 GLY B C 1
ATOM 3910 O O . GLY B 1 124 ? 9.766 -27.734 -17.047 1 86.25 124 GLY B O 1
ATOM 3911 N N . ARG B 1 125 ? 10.141 -29.953 -17.422 1 74.25 125 ARG B N 1
ATOM 3912 C CA . ARG B 1 125 ? 10.32 -29.797 -18.859 1 74.25 125 ARG B CA 1
ATOM 3913 C C . ARG B 1 125 ? 8.984 -29.641 -19.578 1 74.25 125 ARG B C 1
ATOM 3915 O O . ARG B 1 125 ? 7.957 -30.109 -19.094 1 74.25 125 ARG B O 1
ATOM 3922 N N . ALA B 1 126 ? 8.969 -28.812 -20.656 1 61.34 126 ALA B N 1
ATOM 3923 C CA . ALA B 1 126 ? 7.73 -28.625 -21.406 1 61.34 126 ALA B CA 1
ATOM 3924 C C . ALA B 1 126 ? 7.25 -29.953 -22 1 61.34 126 ALA B C 1
ATOM 3926 O O . ALA B 1 126 ? 6.047 -30.203 -22.078 1 61.34 126 ALA B O 1
ATOM 3927 N N . SER B 1 127 ? 8.18 -30.734 -22.672 1 56.69 127 SER B N 1
ATOM 3928 C CA . SER B 1 127 ? 7.77 -32 -23.281 1 56.69 127 SER B CA 1
ATOM 3929 C C . SER B 1 127 ? 8.609 -33.156 -22.766 1 56.69 127 SER B C 1
ATOM 3931 O O . SER B 1 127 ? 9.781 -33 -22.438 1 56.69 127 SER B O 1
ATOM 3933 N N . SER B 1 128 ? 7.883 -34.312 -22.406 1 52.75 128 SER B N 1
ATOM 3934 C CA . SER B 1 128 ? 8.562 -35.531 -22 1 52.75 128 SER B CA 1
ATOM 3935 C C . SER B 1 128 ? 9.359 -36.125 -23.156 1 52.75 128 SER B C 1
ATOM 3937 O O . SER B 1 128 ? 10.219 -37 -22.938 1 52.75 128 SER B O 1
ATOM 3939 N N . GLU B 1 129 ? 8.992 -35.688 -24.422 1 51.59 129 GLU B N 1
ATOM 3940 C CA . GLU B 1 129 ? 9.438 -36.438 -25.609 1 51.59 129 GLU B CA 1
ATOM 3941 C C . GLU B 1 129 ? 10.742 -35.844 -26.156 1 51.59 129 GLU B C 1
ATOM 3943 O O . GLU B 1 129 ? 11.383 -36.469 -27.016 1 51.59 129 GLU B O 1
ATOM 3948 N N . GLY B 1 130 ? 11.602 -35.281 -25.359 1 55.41 130 GLY B N 1
ATOM 3949 C CA . GLY B 1 130 ? 12.852 -34.812 -25.938 1 55.41 130 GLY B CA 1
ATOM 3950 C C . GLY B 1 130 ? 14.055 -35.094 -25.062 1 55.41 130 GLY B C 1
ATOM 3951 O O . GLY B 1 130 ? 13.906 -35.438 -23.875 1 55.41 130 GLY B O 1
ATOM 3952 N N . LYS B 1 131 ? 15.227 -35.438 -25.812 1 59.44 131 LYS B N 1
ATOM 3953 C CA . LYS B 1 131 ? 16.516 -35.656 -25.172 1 59.44 131 LYS B CA 1
ATOM 3954 C C . LYS B 1 131 ? 16.938 -34.406 -24.391 1 59.44 131 LYS B C 1
ATOM 3956 O O . LYS B 1 131 ? 17.172 -33.344 -25 1 59.44 131 LYS B O 1
ATOM 3961 N N . TYR B 1 132 ? 16.438 -34.219 -23.109 1 65 132 TYR B N 1
ATOM 3962 C CA . TYR B 1 132 ? 16.844 -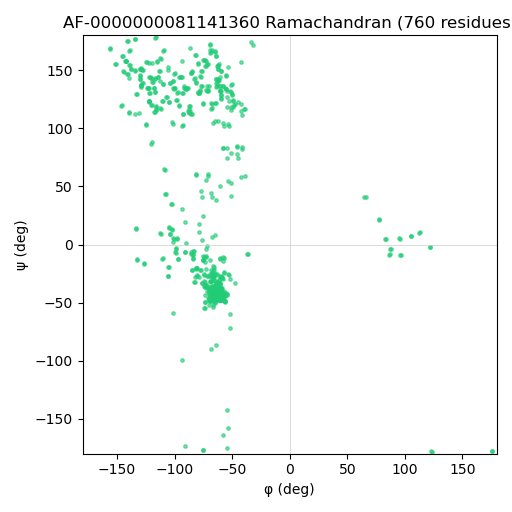33.031 -22.344 1 65 132 TYR B CA 1
ATOM 3963 C C . TYR B 1 132 ? 18.078 -33.312 -21.5 1 65 132 TYR B C 1
ATOM 3965 O O . TYR B 1 132 ? 18.328 -34.469 -21.125 1 65 132 TYR B O 1
ATOM 3973 N N . GLU B 1 133 ? 18.891 -32.344 -21.641 1 80.12 133 GLU B N 1
ATOM 3974 C CA . GLU B 1 133 ? 20.031 -32.375 -20.734 1 80.12 133 GLU B CA 1
ATOM 3975 C C . GLU B 1 133 ? 19.656 -31.875 -19.344 1 80.12 133 GLU B C 1
ATOM 3977 O O . GLU B 1 133 ? 18.766 -31.016 -19.219 1 80.12 133 GLU B O 1
ATOM 3982 N N . GLY B 1 134 ? 19.984 -32.594 -18.281 1 87.69 134 GLY B N 1
ATOM 3983 C CA . GLY B 1 134 ? 19.719 -32.219 -16.891 1 87.69 134 GLY B CA 1
ATOM 3984 C C . GLY B 1 134 ? 18.906 -33.281 -16.156 1 87.69 134 GLY B C 1
ATOM 3985 O O . GLY B 1 134 ? 18.562 -34.312 -16.719 1 87.69 134 GLY B O 1
ATOM 3986 N N . PRO B 1 135 ? 18.625 -32.969 -14.953 1 92.88 135 PRO B N 1
ATOM 3987 C CA . PRO B 1 135 ? 17.875 -33.938 -14.156 1 92.88 135 PRO B CA 1
ATOM 3988 C C . PRO B 1 135 ? 16.375 -33.906 -14.469 1 92.88 135 PRO B C 1
ATOM 3990 O O . PRO B 1 135 ? 15.875 -32.938 -15.031 1 92.88 135 PRO B O 1
ATOM 3993 N N . THR B 1 136 ? 15.711 -34.969 -14.219 1 91.56 136 THR B N 1
ATOM 3994 C CA . THR B 1 136 ? 14.25 -34.969 -14.195 1 91.56 136 THR B CA 1
ATOM 3995 C C . THR B 1 136 ? 13.734 -34.188 -13 1 91.56 136 THR B C 1
ATOM 3997 O O . THR B 1 136 ? 14.492 -33.844 -12.094 1 91.56 136 THR B O 1
ATOM 4000 N N . ILE B 1 137 ? 12.484 -33.906 -13.016 1 93.88 137 ILE B N 1
ATOM 4001 C CA . ILE B 1 137 ? 11.891 -33.156 -11.922 1 93.88 137 ILE B CA 1
ATOM 4002 C C . ILE B 1 137 ? 12.055 -33.906 -10.617 1 93.88 137 ILE B C 1
ATOM 4004 O O . ILE B 1 137 ? 12.352 -33.312 -9.578 1 93.88 137 ILE B O 1
ATOM 4008 N N . SER B 1 138 ? 11.859 -35.219 -10.625 1 94.56 138 SER B N 1
ATOM 4009 C CA . SER B 1 138 ? 12.023 -36.062 -9.43 1 94.56 138 SER B CA 1
ATOM 4010 C C . SER B 1 138 ? 13.453 -36 -8.906 1 94.56 138 SER B C 1
ATOM 4012 O O . SER B 1 138 ? 13.672 -35.844 -7.699 1 94.56 138 SER B O 1
ATOM 4014 N N . GLU B 1 139 ? 14.352 -36.062 -9.812 1 95.12 139 GLU B N 1
ATOM 4015 C CA . GLU B 1 139 ? 15.758 -35.969 -9.43 1 95.12 139 GLU B CA 1
ATOM 4016 C C . GLU B 1 139 ? 16.094 -34.594 -8.852 1 95.12 139 GLU B C 1
ATOM 4018 O O . GLU B 1 139 ? 16.797 -34.5 -7.852 1 95.12 139 GLU B O 1
ATOM 4023 N N . ALA B 1 140 ? 15.594 -33.625 -9.523 1 96.62 140 ALA B N 1
ATOM 4024 C CA . ALA B 1 140 ? 15.844 -32.25 -9.078 1 96.62 140 ALA B CA 1
ATOM 4025 C C . ALA B 1 140 ? 15.312 -32.031 -7.668 1 96.62 140 ALA B C 1
ATOM 4027 O O . ALA B 1 140 ? 15.992 -31.438 -6.828 1 96.62 140 ALA B O 1
ATOM 4028 N N . MET B 1 141 ? 14.133 -32.5 -7.41 1 97.31 141 MET B N 1
ATOM 4029 C CA . MET B 1 141 ? 13.547 -32.344 -6.082 1 97.31 141 MET B CA 1
ATOM 4030 C C . MET B 1 141 ? 14.406 -33.031 -5.027 1 97.31 141 MET B C 1
ATOM 4032 O O . MET B 1 141 ? 14.633 -32.5 -3.947 1 97.31 141 MET B O 1
ATOM 4036 N N . ASN B 1 142 ? 14.906 -34.156 -5.363 1 96.69 142 ASN B N 1
ATOM 4037 C CA . ASN B 1 142 ? 15.773 -34.875 -4.441 1 96.69 142 ASN B CA 1
ATOM 4038 C C . ASN B 1 142 ? 17.062 -34.125 -4.156 1 96.69 142 ASN B C 1
ATOM 4040 O O . ASN B 1 142 ? 17.516 -34.062 -3.016 1 96.69 142 ASN B O 1
ATOM 4044 N N . ILE B 1 143 ? 17.578 -33.594 -5.195 1 96.62 143 ILE B N 1
ATOM 4045 C CA . ILE B 1 143 ? 18.812 -32.844 -5.078 1 96.62 143 ILE B CA 1
ATOM 4046 C C . ILE B 1 143 ? 18.594 -31.641 -4.152 1 96.62 143 ILE B C 1
ATOM 4048 O O . ILE B 1 143 ? 19.406 -31.391 -3.262 1 96.62 143 ILE B O 1
ATOM 4052 N N . VAL B 1 144 ? 17.547 -30.906 -4.332 1 97 144 VAL B N 1
ATOM 4053 C CA . VAL B 1 144 ? 17.297 -29.703 -3.545 1 97 144 VAL B CA 1
ATOM 4054 C C . VAL B 1 144 ? 16.953 -30.094 -2.107 1 97 144 VAL B C 1
ATOM 4056 O O . VAL B 1 144 ? 17.406 -29.438 -1.161 1 97 144 VAL B O 1
ATOM 4059 N N . GLU B 1 145 ? 16.125 -31.156 -1.965 1 95.25 145 GLU B N 1
ATOM 4060 C CA . GLU B 1 145 ? 15.719 -31.609 -0.64 1 95.25 145 GLU B CA 1
ATOM 4061 C C . GLU B 1 145 ? 16.938 -31.984 0.213 1 95.25 145 GLU B C 1
ATOM 4063 O O . GLU B 1 145 ? 16.906 -31.828 1.436 1 95.25 145 GLU B O 1
ATOM 4068 N N . ALA B 1 146 ? 17.906 -32.375 -0.412 1 93.75 146 ALA B N 1
ATOM 4069 C CA . ALA B 1 146 ? 19.109 -32.781 0.291 1 93.75 146 ALA B CA 1
ATOM 4070 C C . ALA B 1 146 ? 19.891 -31.578 0.807 1 93.75 146 ALA B C 1
ATOM 4072 O O . ALA B 1 146 ? 20.766 -31.703 1.659 1 93.75 146 ALA B O 1
ATOM 4073 N N . LYS B 1 147 ? 19.484 -30.484 0.295 1 90.38 147 LYS B N 1
ATOM 4074 C CA . LYS B 1 147 ? 20.156 -29.266 0.737 1 90.38 147 LYS B CA 1
ATOM 4075 C C . LYS B 1 147 ? 19.438 -28.641 1.932 1 90.38 147 LYS B C 1
ATOM 4077 O O . LYS B 1 147 ? 18.203 -28.625 1.979 1 90.38 147 LYS B O 1
ATOM 4082 N N . GLU B 1 148 ? 20.031 -28.172 3.029 1 85.31 148 GLU B N 1
ATOM 4083 C CA . GLU B 1 148 ? 19.406 -27.703 4.266 1 85.31 148 GLU B CA 1
ATOM 4084 C C . GLU B 1 148 ? 18.984 -26.234 4.156 1 85.31 148 GLU B C 1
ATOM 4086 O O . GLU B 1 148 ? 18 -25.828 4.773 1 85.31 148 GLU B O 1
ATOM 4091 N N . ASP B 1 149 ? 19.484 -25.469 3.354 1 89.88 149 ASP B N 1
ATOM 4092 C CA . ASP B 1 149 ? 19.266 -24.031 3.434 1 89.88 149 ASP B CA 1
ATOM 4093 C C . ASP B 1 149 ? 18.422 -23.547 2.26 1 89.88 149 ASP B C 1
ATOM 4095 O O . ASP B 1 149 ? 18.266 -22.328 2.062 1 89.88 149 ASP B O 1
ATOM 4099 N N . VAL B 1 150 ? 17.859 -24.453 1.476 1 95.56 150 VAL B N 1
ATOM 4100 C CA . VAL B 1 150 ? 17.047 -24.078 0.325 1 95.56 150 VAL B CA 1
ATOM 4101 C C . VAL B 1 150 ? 15.758 -24.891 0.323 1 95.56 150 VAL B C 1
ATOM 4103 O O . VAL B 1 150 ? 15.766 -26.094 0.555 1 95.56 150 VAL B O 1
ATOM 4106 N N . HIS B 1 151 ? 14.672 -24.172 0.193 1 97.62 151 HIS B N 1
ATOM 4107 C CA . HIS B 1 151 ? 13.344 -24.781 0.125 1 97.62 151 HIS B CA 1
ATOM 4108 C C . HIS B 1 151 ? 12.719 -24.578 -1.251 1 97.62 151 HIS B C 1
ATOM 4110 O O . HIS B 1 151 ? 12.992 -23.578 -1.921 1 97.62 151 HIS B O 1
ATOM 4116 N N . PHE B 1 152 ? 11.906 -25.562 -1.609 1 98.31 152 PHE B N 1
ATOM 4117 C CA . PHE B 1 152 ? 11.414 -25.438 -2.977 1 98.31 152 PHE B CA 1
ATOM 4118 C C . PHE B 1 152 ? 9.914 -25.688 -3.037 1 98.31 152 PHE B C 1
ATOM 4120 O O . PHE B 1 152 ? 9.344 -26.312 -2.145 1 98.31 152 PHE B O 1
ATOM 4127 N N . GLY B 1 153 ? 9.297 -25.031 -3.984 1 98.62 153 GLY B N 1
ATOM 4128 C CA . GLY B 1 153 ? 7.957 -25.328 -4.453 1 98.62 153 GLY B CA 1
ATOM 4129 C C . GLY B 1 153 ? 7.914 -25.766 -5.906 1 98.62 153 GLY B C 1
ATOM 4130 O O . GLY B 1 153 ? 8.961 -25.953 -6.535 1 98.62 153 GLY B O 1
ATOM 4131 N N . CYS B 1 154 ? 6.758 -26.062 -6.32 1 98.12 154 CYS B N 1
ATOM 4132 C CA . CYS B 1 154 ? 6.551 -26.516 -7.691 1 98.12 154 CYS B CA 1
ATOM 4133 C C . CYS B 1 154 ? 5.359 -25.812 -8.328 1 98.12 154 CYS B C 1
ATOM 4135 O O . CYS B 1 154 ? 4.727 -24.969 -7.695 1 98.12 154 CYS B O 1
ATOM 4137 N N . VAL B 1 155 ? 5.215 -26.172 -9.578 1 96.56 155 VAL B N 1
ATOM 4138 C CA . VAL B 1 155 ? 4.105 -25.578 -10.328 1 96.56 155 VAL B CA 1
ATOM 4139 C C . VAL B 1 155 ? 2.908 -26.531 -10.297 1 96.56 155 VAL B C 1
ATOM 4141 O O . VAL B 1 155 ? 3.076 -27.75 -10.273 1 96.56 155 VAL B O 1
ATOM 4144 N N . CYS B 1 156 ? 1.755 -25.984 -10.242 1 96.31 156 CYS B N 1
ATOM 4145 C CA . CYS B 1 156 ? 0.537 -26.75 -10.484 1 96.31 156 CYS B CA 1
ATOM 4146 C C . CYS B 1 156 ? -0.26 -26.156 -11.641 1 96.31 156 CYS B C 1
ATOM 4148 O O . CYS B 1 156 ? -0.263 -24.938 -11.836 1 96.31 156 CYS B O 1
ATOM 4150 N N . ILE B 1 157 ? -0.861 -27.031 -12.383 1 93.69 157 ILE B N 1
ATOM 4151 C CA . ILE B 1 157 ? -1.551 -26.609 -13.594 1 93.69 157 ILE B CA 1
ATOM 4152 C C . ILE B 1 157 ? -3.004 -27.078 -13.555 1 93.69 157 ILE B C 1
ATOM 4154 O O . ILE B 1 157 ? -3.305 -28.219 -13.93 1 93.69 157 ILE B O 1
ATOM 4158 N N . ALA B 1 158 ? -3.869 -26.188 -13.281 1 94.81 158 ALA B N 1
ATOM 4159 C CA . ALA B 1 158 ? -5.285 -26.516 -13.141 1 94.81 158 ALA B CA 1
ATOM 4160 C C . ALA B 1 158 ? -5.887 -26.953 -14.477 1 94.81 158 ALA B C 1
ATOM 4162 O O . ALA B 1 158 ? -6.809 -27.766 -14.516 1 94.81 158 ALA B O 1
ATOM 4163 N N . GLU B 1 159 ? -5.324 -26.469 -15.523 1 90.12 159 GLU B N 1
ATOM 4164 C CA . GLU B 1 159 ? -5.82 -26.766 -16.859 1 90.12 159 GLU B CA 1
ATOM 4165 C C . GLU B 1 159 ? -5.652 -28.234 -17.203 1 90.12 159 GLU B C 1
ATOM 4167 O O . GLU B 1 159 ? -6.336 -28.75 -18.094 1 90.12 159 GLU B O 1
ATOM 4172 N N . ARG B 1 160 ? -4.766 -28.859 -16.547 1 88.56 160 ARG B N 1
ATOM 4173 C CA . ARG B 1 160 ? -4.547 -30.297 -16.734 1 88.56 160 ARG B CA 1
ATOM 4174 C C . ARG B 1 160 ? -5.523 -31.109 -15.906 1 88.56 160 ARG B C 1
ATOM 4176 O O . ARG B 1 160 ? -5.582 -32.344 -16.031 1 88.56 160 ARG B O 1
ATOM 4183 N N . HIS B 1 161 ? -6.293 -30.438 -15.094 1 94.25 161 HIS B N 1
ATOM 4184 C CA . HIS B 1 161 ? -7.195 -31.125 -14.172 1 94.25 161 HIS B CA 1
ATOM 4185 C C . HIS B 1 161 ? -8.648 -30.969 -14.602 1 94.25 161 HIS B C 1
ATOM 4187 O O . HIS B 1 161 ? -9.508 -30.609 -13.789 1 94.25 161 HIS B O 1
ATOM 4193 N N . THR B 1 162 ? -8.805 -31.125 -15.852 1 93.19 162 THR B N 1
ATOM 4194 C CA . THR B 1 162 ? -10.148 -31.156 -16.422 1 93.19 162 THR B CA 1
ATOM 4195 C C . THR B 1 162 ? -10.469 -32.562 -16.953 1 93.19 162 THR B C 1
ATOM 4197 O O . THR B 1 162 ? -9.562 -33.344 -17.234 1 93.19 162 THR B O 1
ATOM 4200 N N . LEU B 1 163 ? -11.781 -32.812 -17.094 1 92.44 163 LEU B N 1
ATOM 4201 C CA . LEU B 1 163 ? -12.203 -34.094 -17.641 1 92.44 163 LEU B CA 1
ATOM 4202 C C . LEU B 1 163 ? -11.758 -34.219 -19.094 1 92.44 163 LEU B C 1
ATOM 4204 O O . LEU B 1 163 ? -11.336 -35.312 -19.516 1 92.44 163 LEU B O 1
ATOM 4208 N N . GLU B 1 164 ? -11.82 -33.156 -19.781 1 90.5 164 GLU B N 1
ATOM 4209 C CA . GLU B 1 164 ? -11.391 -33.125 -21.172 1 90.5 164 GLU B CA 1
ATOM 4210 C C . GLU B 1 164 ? -9.898 -33.438 -21.297 1 90.5 164 GLU B C 1
ATOM 4212 O O . GLU B 1 164 ? -9.5 -34.25 -22.141 1 90.5 164 GLU B O 1
ATOM 4217 N N . ALA B 1 165 ? -9.125 -32.844 -20.391 1 88.5 165 ALA B N 1
ATOM 4218 C CA . ALA B 1 165 ? -7.68 -33.062 -20.422 1 88.5 165 ALA B CA 1
ATOM 4219 C C . ALA B 1 165 ? -7.352 -34.5 -20.047 1 88.5 165 ALA B C 1
ATOM 4221 O O . ALA B 1 165 ? -6.438 -35.125 -20.625 1 88.5 165 ALA B O 1
ATOM 4222 N N . ALA B 1 166 ? -8.078 -35.062 -19.141 1 91.69 166 ALA B N 1
ATOM 4223 C CA . ALA B 1 166 ? -7.883 -36.438 -18.734 1 91.69 166 ALA B CA 1
ATOM 4224 C C . ALA B 1 166 ? -8.172 -37.406 -19.891 1 91.69 166 ALA B C 1
ATOM 4226 O O . ALA B 1 166 ? -7.387 -38.312 -20.172 1 91.69 166 ALA B O 1
ATOM 4227 N N . GLN B 1 167 ? -9.219 -37.125 -20.578 1 91.25 167 GLN B N 1
ATOM 4228 C CA . GLN B 1 167 ? -9.617 -37.938 -21.703 1 91.25 167 GLN B CA 1
ATOM 4229 C C . GLN B 1 167 ? -8.57 -37.906 -22.812 1 91.25 167 GLN B C 1
ATOM 4231 O O . GLN B 1 167 ? -8.273 -38.938 -23.422 1 91.25 167 GLN B O 1
ATOM 4236 N N . GLN B 1 168 ? -8.055 -36.812 -23.031 1 87.81 168 GLN B N 1
ATOM 4237 C CA . GLN B 1 168 ? -7.031 -36.625 -24.062 1 87.81 168 GLN B CA 1
ATOM 4238 C C . GLN B 1 168 ? -5.777 -37.438 -23.734 1 87.81 168 GLN B C 1
ATOM 4240 O O . GLN B 1 168 ? -5.043 -37.844 -24.641 1 87.81 168 GLN B O 1
ATOM 4245 N N . ARG B 1 169 ? -5.551 -37.719 -22.516 1 87.06 169 ARG B N 1
ATOM 4246 C CA . ARG B 1 169 ? -4.375 -38.469 -22.078 1 87.06 169 ARG B CA 1
ATOM 4247 C C . ARG B 1 169 ? -4.719 -39.906 -21.797 1 87.06 169 ARG B C 1
ATOM 4249 O O . ARG B 1 169 ? -3.926 -40.625 -21.188 1 87.06 169 ARG B O 1
ATOM 4256 N N . GLY B 1 170 ? -5.957 -40.25 -22.094 1 88.88 170 GLY B N 1
ATOM 4257 C CA . GLY B 1 170 ? -6.395 -41.625 -21.922 1 88.88 170 GLY B CA 1
ATOM 4258 C C . GLY B 1 170 ? -6.695 -42 -20.484 1 88.88 170 GLY B C 1
ATOM 4259 O O . GLY B 1 170 ? -6.59 -43.156 -20.094 1 88.88 170 GLY B O 1
ATOM 4260 N N . LYS B 1 171 ? -6.941 -40.969 -19.719 1 90.62 171 LYS B N 1
ATOM 4261 C CA . LYS B 1 171 ? -7.273 -41.188 -18.328 1 90.62 171 LYS B CA 1
ATOM 4262 C C . LYS B 1 171 ? -8.758 -40.969 -18.062 1 90.62 171 LYS B C 1
ATOM 4264 O O . LYS B 1 171 ? -9.406 -40.188 -18.766 1 90.62 171 LYS B O 1
ATOM 4269 N N . THR B 1 172 ? -9.258 -41.688 -17.094 1 91.25 172 THR B N 1
ATOM 4270 C CA . THR B 1 172 ? -10.68 -41.562 -16.781 1 91.25 172 THR B CA 1
ATOM 4271 C C . THR B 1 172 ? -10.961 -40.344 -15.922 1 91.25 172 THR B C 1
ATOM 4273 O O . THR B 1 172 ? -12.07 -39.812 -15.945 1 91.25 172 THR B O 1
ATOM 4276 N N . TYR B 1 173 ? -9.969 -39.938 -15.172 1 93.62 173 TYR B N 1
ATOM 4277 C CA . TYR B 1 173 ? -10.125 -38.781 -14.289 1 93.62 173 TYR B CA 1
ATOM 4278 C C . TYR B 1 173 ? -8.836 -37.969 -14.211 1 93.62 173 TYR B C 1
ATOM 4280 O O . TYR B 1 173 ? -7.738 -38.531 -14.352 1 93.62 173 TYR B O 1
ATOM 4288 N N . PRO B 1 174 ? -9.008 -36.625 -14.016 1 94.44 174 PRO B N 1
ATOM 4289 C CA . PRO B 1 174 ? -7.797 -35.812 -13.914 1 94.44 174 PRO B CA 1
ATOM 4290 C C . PRO B 1 174 ? -6.93 -36.219 -12.711 1 94.44 174 PRO B C 1
ATOM 4292 O O . PRO B 1 174 ? -7.449 -36.656 -11.688 1 94.44 174 PRO B O 1
ATOM 4295 N N . THR B 1 175 ? -5.562 -35.938 -12.844 1 95 175 THR B N 1
ATOM 4296 C CA . THR B 1 175 ? -4.672 -36.5 -11.836 1 95 175 THR B CA 1
ATOM 4297 C C . THR B 1 175 ? -3.686 -35.438 -11.336 1 95 175 THR B C 1
ATOM 4299 O O . THR B 1 175 ? -2.66 -35.781 -10.742 1 95 175 THR B O 1
ATOM 4302 N N . GLU B 1 176 ? -3.932 -34.188 -11.625 1 96.38 176 GLU B N 1
ATOM 4303 C CA . GLU B 1 176 ? -3.006 -33.156 -11.164 1 96.38 176 GLU B CA 1
ATOM 4304 C C . GLU B 1 176 ? -2.898 -33.156 -9.648 1 96.38 176 GLU B C 1
ATOM 4306 O O . GLU B 1 176 ? -1.82 -32.906 -9.094 1 96.38 176 GLU B O 1
ATOM 4311 N N . HIS B 1 177 ? -4.016 -33.375 -8.93 1 97.81 177 HIS B N 1
ATOM 4312 C CA . HIS B 1 177 ? -3.996 -33.438 -7.477 1 97.81 177 HIS B CA 1
ATOM 4313 C C . HIS B 1 177 ? -3.104 -34.562 -6.98 1 97.81 177 HIS B C 1
ATOM 4315 O O . HIS B 1 177 ? -2.426 -34.438 -5.961 1 97.81 177 HIS B O 1
ATOM 4321 N N . VAL B 1 178 ? -3.059 -35.656 -7.715 1 97.31 178 VAL B N 1
ATOM 4322 C CA . VAL B 1 178 ? -2.199 -36.781 -7.367 1 97.31 178 VAL B CA 1
ATOM 4323 C C . VAL B 1 178 ? -0.734 -36.375 -7.539 1 97.31 178 VAL B C 1
ATOM 4325 O O . VAL B 1 178 ? 0.103 -36.688 -6.688 1 97.31 178 VAL B O 1
ATOM 4328 N N . ASN B 1 179 ? -0.494 -35.688 -8.641 1 96.19 179 ASN B N 1
ATOM 4329 C CA . ASN B 1 179 ? 0.853 -35.188 -8.891 1 96.19 179 ASN B CA 1
ATOM 4330 C C . ASN B 1 179 ? 1.309 -34.25 -7.781 1 96.19 179 ASN B C 1
ATOM 4332 O O . ASN B 1 179 ? 2.461 -34.281 -7.352 1 96.19 179 ASN B O 1
ATOM 4336 N N . MET B 1 180 ? 0.459 -33.438 -7.312 1 98.06 180 MET B N 1
ATOM 4337 C CA . MET B 1 180 ? 0.776 -32.469 -6.25 1 98.06 180 MET B CA 1
ATOM 4338 C C . MET B 1 180 ? 1.149 -33.188 -4.961 1 98.06 180 MET B C 1
ATOM 4340 O O . MET B 1 180 ? 2.158 -32.875 -4.332 1 98.06 180 MET B O 1
ATOM 4344 N N . VAL B 1 181 ? 0.385 -34.188 -4.617 1 98.12 181 VAL B N 1
ATOM 4345 C CA . VAL B 1 181 ? 0.646 -34.938 -3.387 1 98.12 181 VAL B CA 1
ATOM 4346 C C . VAL B 1 181 ? 1.976 -35.656 -3.504 1 98.12 181 VAL B C 1
ATOM 4348 O O . VAL B 1 181 ? 2.746 -35.719 -2.543 1 98.12 181 VAL B O 1
ATOM 4351 N N . ARG B 1 182 ? 2.232 -36.219 -4.668 1 97.31 182 ARG B N 1
ATOM 4352 C CA . ARG B 1 182 ? 3.518 -36.875 -4.906 1 97.31 182 ARG B CA 1
ATOM 4353 C C . ARG B 1 182 ? 4.672 -35.906 -4.684 1 97.31 182 ARG B C 1
ATOM 4355 O O . ARG B 1 182 ? 5.68 -36.25 -4.07 1 97.31 182 ARG B O 1
ATOM 4362 N N . LYS B 1 183 ? 4.527 -34.75 -5.137 1 97.69 183 LYS B N 1
ATOM 4363 C CA . LYS B 1 183 ? 5.566 -33.719 -5.004 1 97.69 183 LYS B CA 1
ATOM 4364 C C . LYS B 1 183 ? 5.742 -33.281 -3.547 1 97.69 183 LYS B C 1
ATOM 4366 O O . LYS B 1 183 ? 6.859 -33.031 -3.105 1 97.69 183 LYS B O 1
ATOM 4371 N N . ILE B 1 184 ? 4.645 -33.188 -2.816 1 98.06 184 ILE B N 1
ATOM 4372 C CA . ILE B 1 184 ? 4.73 -32.875 -1.393 1 98.06 184 ILE B CA 1
ATOM 4373 C C . ILE B 1 184 ? 5.574 -33.938 -0.687 1 98.06 184 ILE B C 1
ATOM 4375 O O . ILE B 1 184 ? 6.453 -33.625 0.115 1 98.06 184 ILE B O 1
ATOM 4379 N N . LYS B 1 185 ? 5.332 -35.156 -1.029 1 96.81 185 LYS B N 1
ATOM 4380 C CA . LYS B 1 185 ? 6.066 -36.281 -0.414 1 96.81 185 LYS B CA 1
ATOM 4381 C C . LYS B 1 185 ? 7.547 -36.219 -0.767 1 96.81 185 LYS B C 1
ATOM 4383 O O . LYS B 1 185 ? 8.391 -36.656 -0.001 1 96.81 185 LYS B O 1
ATOM 4388 N N . ALA B 1 186 ? 7.773 -35.562 -1.917 1 96.62 186 ALA B N 1
ATOM 4389 C CA . ALA B 1 186 ? 9.156 -35.406 -2.359 1 96.62 186 ALA B CA 1
ATOM 4390 C C . ALA B 1 186 ? 9.805 -34.188 -1.733 1 96.62 186 ALA B C 1
ATOM 4392 O O . ALA B 1 186 ? 10.992 -33.938 -1.942 1 96.62 186 ALA B O 1
ATOM 4393 N N . GLY B 1 187 ? 8.984 -33.344 -1.015 1 97 187 GLY B N 1
ATOM 4394 C CA . GLY B 1 187 ? 9.586 -32.25 -0.267 1 97 187 GLY B CA 1
ATOM 4395 C C . GLY B 1 187 ? 9.062 -30.875 -0.666 1 97 187 GLY B C 1
ATOM 4396 O O . GLY B 1 187 ? 9.438 -29.859 -0.075 1 97 187 GLY B O 1
ATOM 4397 N N . ALA B 1 188 ? 8.188 -30.797 -1.623 1 98.25 188 ALA B N 1
ATOM 4398 C CA . ALA B 1 188 ? 7.672 -29.516 -2.078 1 98.25 188 ALA B CA 1
ATOM 4399 C C . ALA B 1 188 ? 6.887 -28.812 -0.97 1 98.25 188 ALA B C 1
ATOM 4401 O O . ALA B 1 188 ? 6.023 -29.422 -0.333 1 98.25 188 ALA B O 1
ATOM 4402 N N . LYS B 1 189 ? 7.133 -27.484 -0.801 1 98.12 189 LYS B N 1
ATOM 4403 C CA . LYS B 1 189 ? 6.566 -26.766 0.34 1 98.12 189 LYS B CA 1
ATOM 4404 C C . LYS B 1 189 ? 5.395 -25.891 -0.088 1 98.12 189 LYS B C 1
ATOM 4406 O O . LYS B 1 189 ? 4.594 -25.469 0.748 1 98.12 189 LYS B O 1
ATOM 4411 N N . TRP B 1 190 ? 5.301 -25.578 -1.34 1 98.75 190 TRP B N 1
ATOM 4412 C CA . TRP B 1 190 ? 4.227 -24.766 -1.893 1 98.75 190 TRP B CA 1
ATOM 4413 C C . TRP B 1 190 ? 4.031 -25.047 -3.377 1 98.75 190 TRP B C 1
ATOM 4415 O O . TRP B 1 190 ? 4.824 -25.766 -3.984 1 98.75 190 TRP B O 1
ATOM 4425 N N . PHE B 1 191 ? 2.949 -24.531 -3.869 1 98.75 191 PHE B N 1
ATOM 4426 C CA . PHE B 1 191 ? 2.689 -24.609 -5.301 1 98.75 191 PHE B CA 1
ATOM 4427 C C . PHE B 1 191 ? 2.344 -23.234 -5.863 1 98.75 191 PHE B C 1
ATOM 4429 O O . PHE B 1 191 ? 1.63 -22.469 -5.227 1 98.75 191 PHE B O 1
ATOM 4436 N N . ILE B 1 192 ? 2.896 -22.922 -7.02 1 98.56 192 ILE B N 1
ATOM 4437 C CA . ILE B 1 192 ? 2.508 -21.75 -7.793 1 98.56 192 ILE B CA 1
ATOM 4438 C C . ILE B 1 192 ? 1.72 -22.188 -9.031 1 98.56 192 ILE B C 1
ATOM 4440 O O . ILE B 1 192 ? 2.186 -23.016 -9.805 1 98.56 192 ILE B O 1
ATOM 4444 N N . SER B 1 193 ? 0.593 -21.641 -9.195 1 97.94 193 SER B N 1
ATOM 4445 C CA . SER B 1 193 ? -0.219 -22.016 -10.344 1 97.94 193 SER B CA 1
ATOM 4446 C C . SER B 1 193 ? 0.209 -21.281 -11.602 1 97.94 193 SER B C 1
ATOM 4448 O O . SER B 1 193 ? 0.9 -20.25 -11.523 1 97.94 193 SER B O 1
ATOM 4450 N N . GLN B 1 194 ? -0.229 -21.828 -12.688 1 93.62 194 GLN B N 1
ATOM 4451 C CA . GLN B 1 194 ? -0.263 -21 -13.898 1 93.62 194 GLN B CA 1
ATOM 4452 C C . GLN B 1 194 ? -1.323 -19.906 -13.789 1 93.62 194 GLN B C 1
ATOM 4454 O O . GLN B 1 194 ? -2.096 -19.875 -12.828 1 93.62 194 GLN B O 1
ATOM 4459 N N . ALA B 1 195 ? -1.281 -19 -14.797 1 96.06 195 ALA B N 1
ATOM 4460 C CA . ALA B 1 195 ? -2.266 -17.922 -14.789 1 96.06 195 ALA B CA 1
ATOM 4461 C C . ALA B 1 195 ? -3.686 -18.469 -14.859 1 96.06 195 ALA B C 1
ATOM 4463 O O . ALA B 1 195 ? -3.977 -19.359 -15.656 1 96.06 195 ALA B O 1
ATOM 4464 N N . VAL B 1 196 ? -4.578 -17.938 -14.078 1 97.06 196 VAL B N 1
ATOM 4465 C CA . VAL B 1 196 ? -5.945 -18.438 -13.953 1 97.06 196 VAL B CA 1
ATOM 4466 C C . VAL B 1 196 ? -6.898 -17.5 -14.703 1 97.06 196 VAL B C 1
ATOM 4468 O O . VAL B 1 196 ? -7.016 -16.328 -14.367 1 97.06 196 VAL B O 1
ATOM 4471 N N . TYR B 1 197 ? -7.617 -18.062 -15.648 1 96.25 197 TYR B N 1
ATOM 4472 C CA . TYR B 1 197 ? -8.664 -17.328 -16.344 1 96.25 197 TYR B CA 1
ATOM 4473 C C . TYR B 1 197 ? -9.992 -18.094 -16.297 1 96.25 197 TYR B C 1
ATOM 4475 O O . TYR B 1 197 ? -11.047 -17.531 -16.609 1 96.25 197 TYR B O 1
ATOM 4483 N N . ASP B 1 198 ? -9.883 -19.281 -15.977 1 94.69 198 ASP B N 1
ATOM 4484 C CA . ASP B 1 198 ? -11.055 -20.125 -15.773 1 94.69 198 ASP B CA 1
ATOM 4485 C C . ASP B 1 198 ? -11.086 -20.688 -14.352 1 94.69 198 ASP B C 1
ATOM 4487 O O . ASP B 1 198 ? -10.219 -21.469 -13.969 1 94.69 198 ASP B O 1
ATOM 4491 N N . ALA B 1 199 ? -12.141 -20.359 -13.633 1 96.94 199 ALA B N 1
ATOM 4492 C CA . ALA B 1 199 ? -12.211 -20.688 -12.211 1 96.94 199 ALA B CA 1
ATOM 4493 C C . ALA B 1 199 ? -12.453 -22.188 -12.008 1 96.94 199 ALA B C 1
ATOM 4495 O O . ALA B 1 199 ? -11.984 -22.766 -11.023 1 96.94 199 ALA B O 1
ATOM 4496 N N . GLU B 1 200 ? -13.141 -22.781 -12.891 1 96.12 200 GLU B N 1
ATOM 4497 C CA . GLU B 1 200 ? -13.695 -24.109 -12.672 1 96.12 200 GLU B CA 1
ATOM 4498 C C . GLU B 1 200 ? -12.586 -25.141 -12.516 1 96.12 200 GLU B C 1
ATOM 4500 O O . GLU B 1 200 ? -12.602 -25.953 -11.57 1 96.12 200 GLU B O 1
ATOM 4505 N N . PRO B 1 201 ? -11.633 -25.172 -13.414 1 96.38 201 PRO B N 1
ATOM 4506 C CA . PRO B 1 201 ? -10.562 -26.141 -13.227 1 96.38 201 PRO B CA 1
ATOM 4507 C C . PRO B 1 201 ? -9.812 -25.953 -11.906 1 96.38 201 PRO B C 1
ATOM 4509 O O . PRO B 1 201 ? -9.422 -26.938 -11.273 1 96.38 201 PRO B O 1
ATOM 4512 N N . THR B 1 202 ? -9.633 -24.734 -11.539 1 97.81 202 THR B N 1
ATOM 4513 C CA . THR B 1 202 ? -8.938 -24.438 -10.289 1 97.81 202 THR B CA 1
ATOM 4514 C C . THR B 1 202 ? -9.75 -24.906 -9.094 1 97.81 202 THR B C 1
ATOM 4516 O O . THR B 1 202 ? -9.211 -25.516 -8.164 1 97.81 202 THR B O 1
ATOM 4519 N N . ILE B 1 203 ? -11.016 -24.688 -9.133 1 98.25 203 ILE B N 1
ATOM 4520 C CA . ILE B 1 203 ? -11.914 -25.094 -8.07 1 98.25 203 ILE B CA 1
ATOM 4521 C C . ILE B 1 203 ? -11.883 -26.625 -7.934 1 98.25 203 ILE B C 1
ATOM 4523 O O . ILE B 1 203 ? -11.727 -27.156 -6.832 1 98.25 203 ILE B O 1
ATOM 4527 N N . ARG B 1 204 ? -11.992 -27.297 -9.031 1 97.75 204 ARG B N 1
ATOM 4528 C CA . ARG B 1 204 ? -11.961 -28.766 -9.023 1 97.75 204 ARG B CA 1
ATOM 4529 C C . ARG B 1 204 ? -10.633 -29.281 -8.461 1 97.75 204 ARG B C 1
ATOM 4531 O O . ARG B 1 204 ? -10.617 -30.188 -7.633 1 97.75 204 ARG B O 1
ATOM 4538 N N . LEU B 1 205 ? -9.602 -28.688 -8.922 1 98.38 205 LEU B N 1
ATOM 4539 C CA . LEU B 1 205 ? -8.273 -29.109 -8.469 1 98.38 205 LEU B CA 1
ATOM 4540 C C . LEU B 1 205 ? -8.133 -28.922 -6.965 1 98.38 205 LEU B C 1
ATOM 4542 O O . LEU B 1 205 ? -7.68 -29.844 -6.27 1 98.38 205 LEU B O 1
ATOM 4546 N N . LEU B 1 206 ? -8.508 -27.781 -6.445 1 98.56 206 LEU B N 1
ATOM 4547 C CA . LEU B 1 206 ? -8.359 -27.469 -5.023 1 98.56 206 LEU B CA 1
ATOM 4548 C C . LEU B 1 206 ? -9.188 -28.438 -4.18 1 98.56 206 LEU B C 1
ATOM 4550 O O . LEU B 1 206 ? -8.719 -28.922 -3.145 1 98.56 206 LEU B O 1
ATOM 4554 N N . LYS B 1 207 ? -10.352 -28.734 -4.605 1 98.31 207 LYS B N 1
ATOM 4555 C CA . LYS B 1 207 ? -11.227 -29.656 -3.871 1 98.31 207 LYS B CA 1
ATOM 4556 C C . LYS B 1 207 ? -10.664 -31.062 -3.877 1 98.31 207 LYS B C 1
ATOM 4558 O O . LYS B 1 207 ? -10.594 -31.719 -2.832 1 98.31 207 LYS B O 1
ATOM 4563 N N . ASP B 1 208 ? -10.281 -31.516 -5.055 1 98.38 208 ASP B N 1
ATOM 4564 C CA . ASP B 1 208 ? -9.695 -32.844 -5.16 1 98.38 208 ASP B CA 1
ATOM 4565 C C . ASP B 1 208 ? -8.398 -32.938 -4.359 1 98.38 208 ASP B C 1
ATOM 4567 O O . ASP B 1 208 ? -8.148 -33.938 -3.695 1 98.38 208 ASP B O 1
ATOM 4571 N N . TYR B 1 209 ? -7.602 -31.922 -4.43 1 98.56 209 TYR B N 1
ATOM 4572 C CA . TYR B 1 209 ? -6.336 -31.844 -3.703 1 98.56 209 TYR B CA 1
ATOM 4573 C C . TYR B 1 209 ? -6.57 -31.938 -2.199 1 98.56 209 TYR B C 1
ATOM 4575 O O . TYR B 1 209 ? -5.922 -32.719 -1.509 1 98.56 209 TYR B O 1
ATOM 4583 N N . ALA B 1 210 ? -7.477 -31.203 -1.734 1 98.31 210 ALA B N 1
ATOM 4584 C CA . ALA B 1 210 ? -7.828 -31.203 -0.317 1 98.31 210 ALA B CA 1
ATOM 4585 C C . ALA B 1 210 ? -8.312 -32.594 0.127 1 98.31 210 ALA B C 1
ATOM 4587 O O . ALA B 1 210 ? -7.895 -33.094 1.176 1 98.31 210 ALA B O 1
ATOM 4588 N N . THR B 1 211 ? -9.18 -33.156 -0.656 1 98.12 211 THR B N 1
ATOM 4589 C CA . THR B 1 211 ? -9.742 -34.469 -0.345 1 98.12 211 THR B CA 1
ATOM 4590 C C . THR B 1 211 ? -8.641 -35.531 -0.255 1 98.12 211 THR B C 1
ATOM 4592 O O . THR B 1 211 ? -8.602 -36.312 0.692 1 98.12 211 THR B O 1
ATOM 4595 N N . LEU B 1 212 ? -7.797 -35.5 -1.215 1 98.25 212 LEU B N 1
ATOM 4596 C CA . LEU B 1 212 ? -6.719 -36.469 -1.23 1 98.25 212 LEU B CA 1
ATOM 4597 C C . LEU B 1 212 ? -5.789 -36.281 -0.037 1 98.25 212 LEU B C 1
ATOM 4599 O O . LEU B 1 212 ? -5.355 -37.25 0.585 1 98.25 212 LEU B O 1
ATOM 4603 N N . CYS B 1 213 ? -5.441 -35.062 0.249 1 98 213 CYS B N 1
ATOM 4604 C CA . CYS B 1 213 ? -4.598 -34.75 1.404 1 98 213 CYS B CA 1
ATOM 4605 C C . CYS B 1 213 ? -5.23 -35.281 2.688 1 98 213 CYS B C 1
ATOM 4607 O O . CYS B 1 213 ? -4.551 -35.875 3.521 1 98 213 CYS B O 1
ATOM 4609 N N . LYS B 1 214 ? -6.48 -35.062 2.779 1 97.12 214 LYS B N 1
ATOM 4610 C CA . LYS B 1 214 ? -7.199 -35.562 3.949 1 97.12 214 LYS B CA 1
ATOM 4611 C C . LYS B 1 214 ? -7.129 -37.094 4.023 1 97.12 214 LYS B C 1
ATOM 4613 O O . LYS B 1 214 ? -6.855 -37.656 5.09 1 97.12 214 LYS B O 1
ATOM 4618 N N . GLN B 1 215 ? -7.34 -37.719 2.949 1 97.62 215 GLN B N 1
ATOM 4619 C CA . GLN B 1 215 ? -7.305 -39.188 2.879 1 97.62 215 GLN B CA 1
ATOM 4620 C C . GLN B 1 215 ? -5.93 -39.719 3.275 1 97.62 215 GLN B C 1
ATOM 4622 O O . GLN B 1 215 ? -5.828 -40.781 3.91 1 97.62 215 GLN B O 1
ATOM 4627 N N . LYS B 1 216 ? -4.957 -38.969 2.957 1 97.38 216 LYS B N 1
ATOM 4628 C CA . LYS B 1 216 ? -3.59 -39.438 3.195 1 97.38 216 LYS B CA 1
ATOM 4629 C C . LYS B 1 216 ? -3.027 -38.844 4.48 1 97.38 216 LYS B C 1
ATOM 4631 O O . LYS B 1 216 ? -1.857 -39.031 4.809 1 97.38 216 LYS B O 1
ATOM 4636 N N . CYS B 1 217 ? -3.738 -37.969 5.152 1 96.75 217 CYS B N 1
ATOM 4637 C CA . CYS B 1 217 ? -3.363 -37.344 6.402 1 96.75 217 CYS B CA 1
ATOM 4638 C C . CYS B 1 217 ? -2.16 -36.438 6.211 1 96.75 217 CYS B C 1
ATOM 4640 O O . CYS B 1 217 ? -1.199 -36.469 6.98 1 96.75 217 CYS B O 1
ATOM 4642 N N . ILE B 1 218 ? -2.205 -35.75 5.133 1 96.31 218 ILE B N 1
ATOM 4643 C CA . ILE B 1 218 ? -1.188 -34.75 4.809 1 96.31 218 ILE B CA 1
ATOM 4644 C C . ILE B 1 218 ? -1.789 -33.344 4.898 1 96.31 218 ILE B C 1
ATOM 4646 O O . ILE B 1 218 ? -2.93 -33.125 4.484 1 96.31 218 ILE B O 1
ATOM 4650 N N . ILE B 1 219 ? -1.066 -32.438 5.457 1 95.38 219 ILE B N 1
ATOM 4651 C CA . ILE B 1 219 ? -1.479 -31.047 5.449 1 95.38 219 ILE B CA 1
ATOM 4652 C C . ILE B 1 219 ? -1.233 -30.453 4.066 1 95.38 219 ILE B C 1
ATOM 4654 O O . ILE B 1 219 ? -0.113 -30.5 3.555 1 95.38 219 ILE B O 1
ATOM 4658 N N . PRO B 1 220 ? -2.238 -29.969 3.479 1 97.94 220 PRO B N 1
ATOM 4659 C CA . PRO B 1 220 ? -2.031 -29.391 2.148 1 97.94 220 PRO B CA 1
ATOM 4660 C C . PRO B 1 220 ? -1.052 -28.219 2.158 1 97.94 220 PRO B C 1
ATOM 4662 O O . PRO B 1 220 ? -1.151 -27.344 3.012 1 97.94 220 PRO B O 1
ATOM 4665 N N . SER B 1 221 ? -0.099 -28.25 1.214 1 98.44 221 SER B N 1
ATOM 4666 C CA . SER B 1 221 ? 0.771 -27.094 0.994 1 98.44 221 SER B CA 1
ATOM 4667 C C . SER B 1 221 ? 0.025 -25.953 0.299 1 98.44 221 SER B C 1
ATOM 4669 O O . SER B 1 221 ? -0.915 -26.203 -0.461 1 98.44 221 SER B O 1
ATOM 4671 N N . LYS B 1 222 ? 0.468 -24.797 0.525 1 98.69 222 LYS B N 1
ATOM 4672 C CA . LYS B 1 222 ? -0.165 -23.594 -0.013 1 98.69 222 LYS B CA 1
ATOM 4673 C C . LYS B 1 222 ? -0.143 -23.609 -1.538 1 98.69 222 LYS B C 1
ATOM 4675 O O . LYS B 1 222 ? 0.857 -23.984 -2.148 1 98.69 222 LYS B O 1
ATOM 4680 N N . VAL B 1 223 ? -1.246 -23.125 -2.049 1 98.81 223 VAL B N 1
ATOM 4681 C CA . VAL B 1 223 ? -1.326 -22.891 -3.486 1 98.81 223 VAL B CA 1
ATOM 4682 C C . VAL B 1 223 ? -1.424 -21.406 -3.762 1 98.81 223 VAL B C 1
ATOM 4684 O O . VAL B 1 223 ? -2.393 -20.75 -3.363 1 98.81 223 VAL B O 1
ATOM 4687 N N . VAL B 1 224 ? -0.445 -20.875 -4.438 1 98.81 224 VAL B N 1
ATOM 4688 C CA . VAL B 1 224 ? -0.458 -19.469 -4.844 1 98.81 224 VAL B CA 1
ATOM 4689 C C . VAL B 1 224 ? -1.045 -19.344 -6.246 1 98.81 224 VAL B C 1
ATOM 4691 O O . VAL B 1 224 ? -0.454 -19.828 -7.219 1 98.81 224 VAL B O 1
ATOM 4694 N N . LEU B 1 225 ? -2.199 -18.734 -6.312 1 98.75 225 LEU B N 1
ATOM 4695 C CA . LEU B 1 225 ? -2.885 -18.547 -7.586 1 98.75 225 LEU B CA 1
ATOM 4696 C C . LEU B 1 225 ? -2.287 -17.375 -8.359 1 98.75 225 LEU B C 1
ATOM 4698 O O . LEU B 1 225 ? -2.154 -16.281 -7.82 1 98.75 225 LEU B O 1
ATOM 4702 N N . THR B 1 226 ? -1.984 -17.578 -9.609 1 98.62 226 THR B N 1
ATOM 4703 C CA . THR B 1 226 ? -1.346 -16.547 -10.43 1 98.62 226 THR B CA 1
ATOM 4704 C C . THR B 1 226 ? -2.367 -15.867 -11.336 1 98.62 226 THR B C 1
ATOM 4706 O O . THR B 1 226 ? -3.207 -16.531 -11.945 1 98.62 226 THR B O 1
ATOM 4709 N N . PHE B 1 227 ? -2.277 -14.547 -11.375 1 98.62 227 PHE B N 1
ATOM 4710 C CA . PHE B 1 227 ? -3.152 -13.758 -12.234 1 98.62 227 PHE B CA 1
ATOM 4711 C C . PHE B 1 227 ? -2.342 -12.797 -13.094 1 98.62 227 PHE B C 1
ATOM 4713 O O . PHE B 1 227 ? -1.362 -12.211 -12.633 1 98.62 227 PHE B O 1
ATOM 4720 N N . ALA B 1 228 ? -2.734 -12.672 -14.359 1 97.62 228 ALA B N 1
ATOM 4721 C CA . ALA B 1 228 ? -2.104 -11.773 -15.32 1 97.62 228 ALA B CA 1
ATOM 4722 C C . ALA B 1 228 ? -3.148 -11.094 -16.203 1 97.62 228 ALA B C 1
ATOM 4724 O O . ALA B 1 228 ? -3.764 -11.734 -17.062 1 97.62 228 ALA B O 1
ATOM 4725 N N . PRO B 1 229 ? -3.303 -9.773 -16.078 1 97.62 229 PRO B N 1
ATOM 4726 C CA . PRO B 1 229 ? -4.312 -9.102 -16.891 1 97.62 229 PRO B CA 1
ATOM 4727 C C . PRO B 1 229 ? -3.871 -8.914 -18.344 1 97.62 229 PRO B C 1
ATOM 4729 O O . PRO B 1 229 ? -2.676 -8.758 -18.609 1 97.62 229 PRO B O 1
ATOM 4732 N N . VAL B 1 230 ? -4.852 -8.93 -19.219 1 96.38 230 VAL B N 1
ATOM 4733 C CA . VAL B 1 230 ? -4.594 -8.781 -20.641 1 96.38 230 VAL B CA 1
ATOM 4734 C C . VAL B 1 230 ? -5.5 -7.703 -21.234 1 96.38 230 VAL B C 1
ATOM 4736 O O . VAL B 1 230 ? -6.66 -7.574 -20.828 1 96.38 230 VAL B O 1
ATOM 4739 N N . SER B 1 231 ? -4.945 -6.941 -22.172 1 95.94 231 SER B N 1
ATOM 4740 C CA . SER B 1 231 ? -5.762 -5.898 -22.781 1 95.94 231 SER B CA 1
ATOM 4741 C C . SER B 1 231 ? -5.637 -5.926 -24.297 1 95.94 231 SER B C 1
ATOM 4743 O O . SER B 1 231 ? -6.414 -5.273 -25 1 95.94 231 SER B O 1
ATOM 4745 N N . ARG B 1 232 ? -4.684 -6.66 -24.828 1 95.25 232 ARG B N 1
ATOM 4746 C CA . ARG B 1 232 ? -4.434 -6.668 -26.266 1 95.25 232 ARG B CA 1
ATOM 4747 C C . ARG B 1 232 ? -4.559 -8.078 -26.828 1 95.25 232 ARG B C 1
ATOM 4749 O O . ARG B 1 232 ? -4.309 -9.062 -26.125 1 95.25 232 ARG B O 1
ATOM 4756 N N . LYS B 1 233 ? -4.84 -8.102 -28.141 1 94.62 233 LYS B N 1
ATOM 4757 C CA . LYS B 1 233 ? -4.98 -9.383 -28.828 1 94.62 233 LYS B CA 1
ATOM 4758 C C . LYS B 1 233 ? -3.664 -10.156 -28.828 1 94.62 233 LYS B C 1
ATOM 4760 O O . LYS B 1 233 ? -3.652 -11.367 -28.625 1 94.62 233 LYS B O 1
ATOM 4765 N N . LYS B 1 234 ? -2.582 -9.43 -29.031 1 91.69 234 LYS B N 1
ATOM 4766 C CA . LYS B 1 234 ? -1.272 -10.078 -29.047 1 91.69 234 LYS B CA 1
ATOM 4767 C C . LYS B 1 234 ? -0.963 -10.742 -27.719 1 91.69 234 LYS B C 1
ATOM 4769 O O . LYS B 1 234 ? -0.475 -11.875 -27.672 1 91.69 234 LYS B O 1
ATOM 4774 N N . THR B 1 235 ? -1.261 -10.078 -26.625 1 93.12 235 THR B N 1
ATOM 4775 C CA . THR B 1 235 ? -1.025 -10.617 -25.297 1 93.12 235 THR B CA 1
ATOM 4776 C C . THR B 1 235 ? -1.935 -11.812 -25.031 1 93.12 235 THR B C 1
ATOM 4778 O O . THR B 1 235 ? -1.503 -12.812 -24.453 1 93.12 235 THR B O 1
ATOM 4781 N N . MET B 1 236 ? -3.125 -11.695 -25.531 1 94.19 236 MET B N 1
ATOM 4782 C CA . MET B 1 236 ? -4.086 -12.781 -25.375 1 94.19 236 MET B CA 1
ATOM 4783 C C . MET B 1 236 ? -3.602 -14.039 -26.094 1 94.19 236 MET B C 1
ATOM 4785 O O . MET B 1 236 ? -3.65 -15.133 -25.531 1 94.19 236 MET B O 1
ATOM 4789 N N . THR B 1 237 ? -3.107 -13.852 -27.25 1 91.12 237 THR B N 1
ATOM 4790 C CA . THR B 1 237 ? -2.562 -14.961 -28.016 1 91.12 237 THR B CA 1
ATOM 4791 C C . THR B 1 237 ? -1.38 -15.602 -27.297 1 91.12 237 THR B C 1
ATOM 4793 O O . THR B 1 237 ? -1.252 -16.828 -27.266 1 91.12 237 THR B O 1
ATOM 4796 N N . PHE B 1 238 ? -0.672 -14.781 -26.703 1 88.56 238 PHE B N 1
ATOM 4797 C CA . PHE B 1 238 ? 0.513 -15.258 -26 1 88.56 238 PHE B CA 1
ATOM 4798 C C . PHE B 1 238 ? 0.122 -16.078 -24.766 1 88.56 238 PHE B C 1
ATOM 4800 O O . PHE B 1 238 ? 0.702 -17.125 -24.516 1 88.56 238 PHE B O 1
ATOM 4807 N N . ILE B 1 239 ? -0.773 -15.578 -23.969 1 90.19 239 ILE B N 1
ATOM 4808 C CA . ILE B 1 239 ? -1.137 -16.281 -22.75 1 90.19 239 ILE B CA 1
ATOM 4809 C C . ILE B 1 239 ? -1.747 -17.641 -23.094 1 90.19 239 ILE B C 1
ATOM 4811 O O . ILE B 1 239 ? -1.532 -18.625 -22.391 1 90.19 239 ILE B O 1
ATOM 4815 N N . LYS B 1 240 ? -2.453 -17.703 -24.219 1 88.12 240 LYS B N 1
ATOM 4816 C CA . LYS B 1 240 ? -3.014 -18.969 -24.672 1 88.12 240 LYS B CA 1
ATOM 4817 C C . LYS B 1 240 ? -1.914 -19.906 -25.156 1 88.12 240 LYS B C 1
ATOM 4819 O O . LYS B 1 240 ? -1.971 -21.109 -24.906 1 88.12 240 LYS B O 1
ATOM 4824 N N . TRP B 1 241 ? -0.968 -19.328 -25.766 1 83.81 241 TRP B N 1
ATOM 4825 C CA . TRP B 1 241 ? 0.186 -20.094 -26.219 1 83.81 241 TRP B CA 1
ATOM 4826 C C . TRP B 1 241 ? 0.936 -20.688 -25.031 1 83.81 241 TRP B C 1
ATOM 4828 O O . TRP B 1 241 ? 1.468 -21.797 -25.109 1 83.81 241 TRP B O 1
ATOM 4838 N N . LEU B 1 242 ? 0.916 -19.969 -23.922 1 81 242 LEU B N 1
ATOM 4839 C CA . LEU B 1 242 ? 1.574 -20.422 -22.703 1 81 242 LEU B CA 1
ATOM 4840 C C . LEU B 1 242 ? 0.789 -21.562 -22.062 1 81 242 LEU B C 1
ATOM 4842 O O . LEU B 1 242 ? 1.263 -22.188 -21.109 1 81 242 LEU B O 1
ATOM 4846 N N . GLY B 1 243 ? -0.378 -21.828 -22.516 1 81.19 243 GLY B N 1
ATOM 4847 C CA . GLY B 1 243 ? -1.163 -22.938 -22.016 1 81.19 243 GLY B CA 1
ATOM 4848 C C . GLY B 1 243 ? -2.307 -22.516 -21.109 1 81.19 243 GLY B C 1
ATOM 4849 O O . GLY B 1 243 ? -2.963 -23.359 -20.5 1 81.19 243 GLY B O 1
ATOM 4850 N N . VAL B 1 244 ? -2.5 -21.266 -21.031 1 89.31 244 VAL B N 1
ATOM 4851 C CA . VAL B 1 244 ? -3.582 -20.766 -20.203 1 89.31 244 VAL B CA 1
ATOM 4852 C C . VAL B 1 244 ? -4.918 -20.922 -20.922 1 89.31 244 VAL B C 1
ATOM 4854 O O . VAL B 1 244 ? -5.035 -20.594 -22.094 1 89.31 244 VAL B O 1
ATOM 4857 N N . ARG B 1 245 ? -5.879 -21.438 -20.219 1 89.38 245 ARG B N 1
ATOM 4858 C CA . ARG B 1 245 ? -7.219 -21.609 -20.781 1 89.38 245 ARG B CA 1
ATOM 4859 C C . ARG B 1 245 ? -8.062 -20.359 -20.562 1 89.38 245 ARG B C 1
ATOM 4861 O O . ARG B 1 245 ? -8.422 -20.031 -19.422 1 89.38 245 ARG B O 1
ATOM 4868 N N . VAL B 1 246 ? -8.398 -19.75 -21.641 1 93.69 246 VAL B N 1
ATOM 4869 C CA . VAL B 1 246 ? -9.273 -18.578 -21.594 1 93.69 246 VAL B CA 1
ATOM 4870 C C . VAL B 1 246 ? -10.578 -18.875 -22.344 1 93.69 246 VAL B C 1
ATOM 4872 O O . VAL B 1 246 ? -10.57 -19.062 -23.562 1 93.69 246 VAL B O 1
ATOM 4875 N N . PRO B 1 247 ? -11.648 -18.906 -21.594 1 93.69 247 PRO B N 1
ATOM 4876 C CA . PRO B 1 247 ? -12.914 -19.125 -22.297 1 93.69 247 PRO B CA 1
ATOM 4877 C C . PRO B 1 247 ? -13.141 -18.094 -23.406 1 93.69 247 PRO B C 1
ATOM 4879 O O . PRO B 1 247 ? -12.797 -16.922 -23.25 1 93.69 247 PRO B O 1
ATOM 4882 N N . ILE B 1 248 ? -13.773 -18.578 -24.469 1 94.06 248 ILE B N 1
ATOM 4883 C CA . ILE B 1 248 ? -13.961 -17.766 -25.656 1 94.06 248 ILE B CA 1
ATOM 4884 C C . ILE B 1 248 ? -14.789 -16.531 -25.312 1 94.06 248 ILE B C 1
ATOM 4886 O O . ILE B 1 248 ? -14.484 -15.422 -25.75 1 94.06 248 ILE B O 1
ATOM 4890 N N . GLU B 1 249 ? -15.75 -16.766 -24.562 1 95.38 249 GLU B N 1
ATOM 4891 C CA . GLU B 1 249 ? -16.625 -15.672 -24.172 1 95.38 249 GLU B CA 1
ATOM 4892 C C . GLU B 1 249 ? -15.859 -14.617 -23.375 1 95.38 249 GLU B C 1
ATOM 4894 O O . GLU B 1 249 ? -16.109 -13.414 -23.516 1 95.38 249 GLU B O 1
ATOM 4899 N N . THR B 1 250 ? -14.961 -15.07 -22.594 1 96.19 250 THR B N 1
ATOM 4900 C CA . THR B 1 250 ? -14.156 -14.164 -21.781 1 96.19 250 THR B CA 1
ATOM 4901 C C . THR B 1 250 ? -13.211 -13.344 -22.656 1 96.19 250 THR B C 1
ATOM 4903 O O . THR B 1 250 ? -13.062 -12.141 -22.453 1 96.19 250 THR B O 1
ATOM 4906 N N . GLU B 1 251 ? -12.617 -14.016 -23.547 1 96.69 251 GLU B N 1
ATOM 4907 C CA . GLU B 1 251 ? -11.727 -13.328 -24.484 1 96.69 251 GLU B CA 1
ATOM 4908 C C . GLU B 1 251 ? -12.453 -12.203 -25.219 1 96.69 251 GLU B C 1
ATOM 4910 O O . GLU B 1 251 ? -11.953 -11.086 -25.297 1 96.69 251 GLU B O 1
ATOM 4915 N N . GLU B 1 252 ? -13.594 -12.539 -25.719 1 96.81 252 GLU B N 1
ATOM 4916 C CA . GLU B 1 252 ? -14.391 -11.562 -26.453 1 96.81 252 GLU B CA 1
ATOM 4917 C C . GLU B 1 252 ? -14.82 -10.406 -25.547 1 96.81 252 GLU B C 1
ATOM 4919 O O . GLU B 1 252 ? -14.773 -9.242 -25.953 1 96.81 252 GLU B O 1
ATOM 4924 N N . LEU B 1 253 ? -15.219 -10.758 -24.422 1 96.56 253 LEU B N 1
ATOM 4925 C CA . LEU B 1 253 ? -15.664 -9.773 -23.438 1 96.56 253 LEU B CA 1
ATOM 4926 C C . LEU B 1 253 ? -14.555 -8.758 -23.156 1 96.56 253 LEU B C 1
ATOM 4928 O O . LEU B 1 253 ? -14.805 -7.555 -23.141 1 96.56 253 LEU B O 1
ATOM 4932 N N . ILE B 1 254 ? -13.359 -9.18 -22.922 1 97.31 254 ILE B N 1
ATOM 4933 C CA . ILE B 1 254 ? -12.234 -8.328 -22.562 1 97.31 254 ILE B CA 1
ATOM 4934 C C . ILE B 1 254 ? -11.805 -7.492 -23.766 1 97.31 254 ILE B C 1
ATOM 4936 O O . ILE B 1 254 ? -11.688 -6.27 -23.656 1 97.31 254 ILE B O 1
ATOM 4940 N N . LEU B 1 255 ? -11.664 -8.109 -24.922 1 96.56 255 LEU B N 1
ATOM 4941 C CA . LEU B 1 255 ? -11.055 -7.453 -26.078 1 96.56 255 LEU B CA 1
ATOM 4942 C C . LEU B 1 255 ? -12.047 -6.5 -26.734 1 96.56 255 LEU B C 1
ATOM 4944 O O . LEU B 1 255 ? -11.641 -5.582 -27.453 1 96.56 255 LEU B O 1
ATOM 4948 N N . SER B 1 256 ? -13.32 -6.68 -26.531 1 97.12 256 SER B N 1
ATOM 4949 C CA . SER B 1 256 ? -14.328 -5.812 -27.141 1 97.12 256 SER B CA 1
ATOM 4950 C C . SER B 1 256 ? -14.672 -4.641 -26.219 1 97.12 256 SER B C 1
ATOM 4952 O O . SER B 1 256 ? -15.383 -3.721 -26.625 1 97.12 256 SER B O 1
ATOM 4954 N N . ALA B 1 257 ? -14.164 -4.637 -25.062 1 97.12 257 ALA B N 1
ATOM 4955 C CA . ALA B 1 257 ? -14.5 -3.59 -24.094 1 97.12 257 ALA B CA 1
ATOM 4956 C C . ALA B 1 257 ? -13.867 -2.26 -24.5 1 97.12 257 ALA B C 1
ATOM 4958 O O . ALA B 1 257 ? -12.836 -2.23 -25.172 1 97.12 257 ALA B O 1
ATOM 4959 N N . GLU B 1 258 ? -14.438 -1.099 -24.062 1 96.25 258 GLU B N 1
ATOM 4960 C CA . GLU B 1 258 ? -13.875 0.232 -24.281 1 96.25 258 GLU B CA 1
ATOM 4961 C C . GLU B 1 258 ? -12.531 0.387 -23.594 1 96.25 258 GLU B C 1
ATOM 4963 O O . GLU B 1 258 ? -11.602 0.981 -24.141 1 96.25 258 GLU B O 1
ATOM 4968 N N . LYS B 1 259 ? -12.461 -0.131 -22.391 1 95.62 259 LYS B N 1
ATOM 4969 C CA . LYS B 1 259 ? -11.227 -0.19 -21.625 1 95.62 259 LYS B CA 1
ATOM 4970 C C . LYS B 1 259 ? -10.852 -1.632 -21.297 1 95.62 259 LYS B C 1
ATOM 4972 O O . LYS B 1 259 ? -11.117 -2.111 -20.188 1 95.62 259 LYS B O 1
ATOM 4977 N N . PRO B 1 260 ? -10.148 -2.258 -22.156 1 97.19 260 PRO B N 1
ATOM 4978 C CA . PRO B 1 260 ? -9.922 -3.701 -22.047 1 97.19 260 PRO B CA 1
ATOM 4979 C C . PRO B 1 260 ? -9.172 -4.086 -20.781 1 97.19 260 PRO B C 1
ATOM 4981 O O . PRO B 1 260 ? -9.461 -5.121 -20.172 1 97.19 260 PRO B O 1
ATOM 4984 N N . ILE B 1 261 ? -8.227 -3.262 -20.375 1 97.38 261 ILE B N 1
ATOM 4985 C CA . ILE B 1 261 ? -7.441 -3.588 -19.188 1 97.38 261 ILE B CA 1
ATOM 4986 C C . ILE B 1 261 ? -8.336 -3.582 -17.953 1 97.38 261 ILE B C 1
ATOM 4988 O O . ILE B 1 261 ? -8.242 -4.473 -17.109 1 97.38 261 ILE B O 1
ATOM 4992 N N . GLU B 1 262 ? -9.234 -2.621 -17.859 1 96.69 262 GLU B N 1
ATOM 4993 C CA . GLU B 1 262 ? -10.156 -2.555 -16.734 1 96.69 262 GLU B CA 1
ATOM 4994 C C . GLU B 1 262 ? -11.094 -3.76 -16.703 1 96.69 262 GLU B C 1
ATOM 4996 O O . GLU B 1 262 ? -11.367 -4.32 -15.641 1 96.69 262 GLU B O 1
ATOM 5001 N N . LYS B 1 263 ? -11.555 -4.082 -17.875 1 97.88 263 LYS B N 1
ATOM 5002 C CA . LYS B 1 263 ? -12.445 -5.234 -17.969 1 97.88 263 LYS B CA 1
ATOM 5003 C C . LYS B 1 263 ? -11.727 -6.523 -17.578 1 97.88 263 LYS B C 1
ATOM 5005 O O . LYS B 1 263 ? -12.305 -7.387 -16.906 1 97.88 263 LYS B O 1
ATOM 5010 N N . SER B 1 264 ? -10.492 -6.66 -18.031 1 98.31 264 SER B N 1
ATOM 5011 C CA . SER B 1 264 ? -9.68 -7.812 -17.656 1 98.31 264 SER B CA 1
ATOM 5012 C C . SER B 1 264 ? -9.5 -7.906 -16.156 1 98.31 264 SER B C 1
ATOM 5014 O O . SER B 1 264 ? -9.68 -8.977 -15.562 1 98.31 264 SER B O 1
ATOM 5016 N N . ILE B 1 265 ? -9.219 -6.809 -15.523 1 98.31 265 ILE B N 1
ATOM 5017 C CA . ILE B 1 265 ? -9.016 -6.75 -14.078 1 98.31 265 ILE B CA 1
ATOM 5018 C C . ILE B 1 265 ? -10.305 -7.125 -13.359 1 98.31 265 ILE B C 1
ATOM 5020 O O . ILE B 1 265 ? -10.289 -7.938 -12.43 1 98.31 265 ILE B O 1
ATOM 5024 N N . GLU B 1 266 ? -11.367 -6.562 -13.789 1 98.12 266 GLU B N 1
ATOM 5025 C CA . GLU B 1 266 ? -12.672 -6.867 -13.195 1 98.12 266 GLU B CA 1
ATOM 5026 C C . GLU B 1 266 ? -12.977 -8.359 -13.281 1 98.12 266 GLU B C 1
ATOM 5028 O O . GLU B 1 266 ? -13.422 -8.961 -12.305 1 98.12 266 GLU B O 1
ATOM 5033 N N . TYR B 1 267 ? -12.758 -8.852 -14.422 1 98.31 267 TYR B N 1
ATOM 5034 C CA . TYR B 1 267 ? -13.023 -10.266 -14.641 1 98.31 267 TYR B CA 1
ATOM 5035 C C . TYR B 1 267 ? -12.18 -11.133 -13.711 1 98.31 267 TYR B C 1
ATOM 5037 O O . TYR B 1 267 ? -12.688 -12.062 -13.086 1 98.31 267 TYR B O 1
ATOM 5045 N N . LEU B 1 268 ? -10.93 -10.867 -13.633 1 98.56 268 LEU B N 1
ATOM 5046 C CA . LEU B 1 268 ? -10.023 -11.664 -12.812 1 98.56 268 LEU B CA 1
ATOM 5047 C C . LEU B 1 268 ? -10.391 -11.555 -11.336 1 98.56 268 LEU B C 1
ATOM 5049 O O . LEU B 1 268 ? -10.242 -12.523 -10.586 1 98.56 268 LEU B O 1
ATOM 5053 N N . CYS B 1 269 ? -10.805 -10.391 -10.938 1 98.62 269 CYS B N 1
ATOM 5054 C CA . CYS B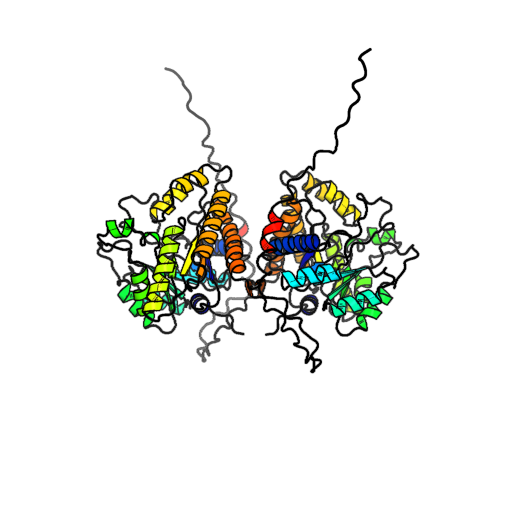 1 269 ? -11.312 -10.25 -9.578 1 98.62 269 CYS B CA 1
ATOM 5055 C C . CYS B 1 269 ? -12.508 -11.172 -9.344 1 98.62 269 CYS B C 1
ATOM 5057 O O . CYS B 1 269 ? -12.602 -11.805 -8.297 1 98.62 269 CYS B O 1
ATOM 5059 N N . ASP B 1 270 ? -13.359 -11.258 -10.297 1 98.44 270 ASP B N 1
ATOM 5060 C CA . ASP B 1 270 ? -14.523 -12.125 -10.188 1 98.44 270 ASP B CA 1
ATOM 5061 C C . ASP B 1 270 ? -14.109 -13.594 -10.125 1 98.44 270 ASP B C 1
ATOM 5063 O O . ASP B 1 270 ? -14.719 -14.383 -9.406 1 98.44 270 ASP B O 1
ATOM 5067 N N . VAL B 1 271 ? -13.156 -13.906 -10.898 1 98.31 271 VAL B N 1
ATOM 5068 C CA . VAL B 1 271 ? -12.633 -15.266 -10.891 1 98.31 271 VAL B CA 1
ATOM 5069 C C . VAL B 1 271 ? -12.148 -15.633 -9.484 1 98.31 271 VAL B C 1
ATOM 5071 O O . VAL B 1 271 ? -12.492 -16.688 -8.961 1 98.31 271 VAL B O 1
ATOM 5074 N N . LEU B 1 272 ? -11.391 -14.75 -8.891 1 98.69 272 LEU B N 1
ATOM 5075 C CA . LEU B 1 272 ? -10.898 -15.023 -7.547 1 98.69 272 LEU B CA 1
ATOM 5076 C C . LEU B 1 272 ? -12.062 -15.156 -6.562 1 98.69 272 LEU B C 1
ATOM 5078 O O . LEU B 1 272 ? -12.07 -16.062 -5.727 1 98.69 272 LEU B O 1
ATOM 5082 N N . ARG B 1 273 ? -13.008 -14.281 -6.641 1 98.44 273 ARG B N 1
ATOM 5083 C CA . ARG B 1 273 ? -14.156 -14.344 -5.742 1 98.44 273 ARG B CA 1
ATOM 5084 C C . ARG B 1 273 ? -14.875 -15.688 -5.859 1 98.44 273 ARG B C 1
ATOM 5086 O O . ARG B 1 273 ? -15.289 -16.266 -4.855 1 98.44 273 ARG B O 1
ATOM 5093 N N . GLU B 1 274 ? -15.031 -16.078 -7.055 1 98.38 274 GLU B N 1
ATOM 5094 C CA . GLU B 1 274 ? -15.672 -17.375 -7.289 1 98.38 274 GLU B CA 1
ATOM 5095 C C . GLU B 1 274 ? -14.883 -18.516 -6.66 1 98.38 274 GLU B C 1
ATOM 5097 O O . GLU B 1 274 ? -15.453 -19.391 -6.004 1 98.38 274 GLU B O 1
ATOM 5102 N N . ILE B 1 275 ? -13.625 -18.516 -6.836 1 98.5 275 ILE B N 1
ATOM 5103 C CA . ILE B 1 275 ? -12.766 -19.562 -6.277 1 98.5 275 ILE B CA 1
ATOM 5104 C C . ILE B 1 275 ? -12.867 -19.547 -4.754 1 98.5 275 ILE B C 1
ATOM 5106 O O . ILE B 1 275 ? -13.039 -20.594 -4.129 1 98.5 275 ILE B O 1
ATOM 5110 N N . LEU B 1 276 ? -12.75 -18.359 -4.172 1 98.12 276 LEU B N 1
ATOM 5111 C CA . LEU B 1 276 ? -12.797 -18.234 -2.719 1 98.12 276 LEU B CA 1
ATOM 5112 C C . LEU B 1 276 ? -14.148 -18.719 -2.18 1 98.12 276 LEU B C 1
ATOM 5114 O O . LEU B 1 276 ? -14.203 -19.391 -1.152 1 98.12 276 LEU B O 1
ATOM 5118 N N . SER B 1 277 ? -15.195 -18.406 -2.871 1 97.75 277 SER B N 1
ATOM 5119 C CA . SER B 1 277 ? -16.531 -18.797 -2.443 1 97.75 277 SER B CA 1
ATOM 5120 C C . SER B 1 277 ? -16.719 -20.312 -2.541 1 97.75 277 SER B C 1
ATOM 5122 O O . SER B 1 277 ? -17.172 -20.953 -1.587 1 97.75 277 SER B O 1
ATOM 5124 N N . GLU B 1 278 ? -16.375 -20.859 -3.633 1 97.69 278 GLU B N 1
ATOM 5125 C CA . GLU B 1 278 ? -16.594 -22.281 -3.889 1 97.69 278 GLU B CA 1
ATOM 5126 C C . GLU B 1 278 ? -15.656 -23.141 -3.047 1 97.69 278 GLU B C 1
ATOM 5128 O O . GLU B 1 278 ? -15.969 -24.297 -2.746 1 97.69 278 GLU B O 1
ATOM 5133 N N . CYS B 1 279 ? -14.539 -22.609 -2.709 1 97.25 279 CYS B N 1
ATOM 5134 C CA . CYS B 1 279 ? -13.555 -23.406 -1.984 1 97.25 279 CYS B CA 1
ATOM 5135 C C . CYS B 1 279 ? -13.516 -23.016 -0.511 1 97.25 279 CYS B C 1
ATOM 5137 O O . CYS B 1 279 ? -12.57 -23.344 0.201 1 97.25 279 CYS B O 1
ATOM 5139 N N . ALA B 1 280 ? -14.539 -22.312 -0.171 1 93.38 280 ALA B N 1
ATOM 5140 C CA . ALA B 1 280 ? -14.641 -21.969 1.245 1 93.38 280 ALA B CA 1
ATOM 5141 C C . ALA B 1 280 ? -14.719 -23.219 2.109 1 93.38 280 ALA B C 1
ATOM 5143 O O . ALA B 1 280 ? -15.508 -24.125 1.834 1 93.38 280 ALA B O 1
ATOM 5144 N N . GLY B 1 281 ? -13.875 -23.359 3.084 1 92.19 281 GLY B N 1
ATOM 5145 C CA . GLY B 1 281 ? -13.93 -24.484 4.004 1 92.19 281 GLY B CA 1
ATOM 5146 C C . GLY B 1 281 ? -13.164 -25.703 3.514 1 92.19 281 GLY B C 1
ATOM 5147 O O . GLY B 1 281 ? -13.07 -26.703 4.215 1 92.19 281 GLY B O 1
ATOM 5148 N N . VAL B 1 282 ? -12.609 -25.641 2.299 1 93.31 282 VAL B N 1
ATOM 5149 C CA . VAL B 1 282 ? -11.898 -26.766 1.693 1 93.31 282 VAL B CA 1
ATOM 5150 C C . VAL B 1 282 ? -10.602 -27.031 2.457 1 93.31 282 VAL B C 1
ATOM 5152 O O . VAL B 1 282 ? -10.125 -28.156 2.504 1 93.31 282 VAL B O 1
ATOM 5155 N N . GLY B 1 283 ? -9.969 -26 3.023 1 94.38 283 GLY B N 1
ATOM 5156 C CA . GLY B 1 283 ? -8.828 -26.188 3.906 1 94.38 283 GLY B CA 1
ATOM 5157 C C . GLY B 1 283 ? -7.5 -26.062 3.193 1 94.38 283 GLY B C 1
ATOM 5158 O O . GLY B 1 283 ? -6.453 -26.375 3.762 1 94.38 283 GLY B O 1
ATOM 5159 N N . VAL B 1 284 ? -7.449 -25.719 1.966 1 97.81 284 VAL B N 1
ATOM 5160 C CA . VAL B 1 284 ? -6.203 -25.469 1.248 1 97.81 284 VAL B CA 1
ATOM 5161 C C . VAL B 1 284 ? -5.773 -24.016 1.44 1 97.81 284 VAL B C 1
ATOM 5163 O O . VAL B 1 284 ? -6.504 -23.094 1.082 1 97.81 284 VAL B O 1
ATOM 5166 N N . PRO B 1 285 ? -4.566 -23.812 2.051 1 97.88 285 PRO B N 1
ATOM 5167 C CA . PRO B 1 285 ? -4.09 -22.422 2.133 1 97.88 285 PRO B CA 1
ATOM 5168 C C . PRO B 1 285 ? -3.818 -21.812 0.761 1 97.88 285 PRO B C 1
ATOM 5170 O O . PRO B 1 285 ? -3.332 -22.5 -0.141 1 97.88 285 PRO B O 1
ATOM 5173 N N . LEU B 1 286 ? -4.148 -20.516 0.659 1 98.19 286 LEU B N 1
ATOM 5174 C CA . LEU B 1 286 ? -4.023 -19.891 -0.649 1 98.19 286 LEU B CA 1
ATOM 5175 C C . LEU B 1 286 ? -3.131 -18.656 -0.572 1 98.19 286 LEU B C 1
ATOM 5177 O O . LEU B 1 286 ? -2.902 -18.109 0.513 1 98.19 286 LEU B O 1
ATOM 5181 N N . GLY B 1 287 ? -2.568 -18.266 -1.655 1 98.38 287 GLY B N 1
ATOM 5182 C CA . GLY B 1 287 ? -1.898 -17 -1.938 1 98.38 287 GLY B CA 1
ATOM 5183 C C . GLY B 1 287 ? -2.178 -16.484 -3.334 1 98.38 287 GLY B C 1
ATOM 5184 O O . GLY B 1 287 ? -2.918 -17.094 -4.098 1 98.38 287 GLY B O 1
ATOM 5185 N N . ILE B 1 288 ? -1.66 -15.289 -3.58 1 98.69 288 ILE B N 1
ATOM 5186 C CA . ILE B 1 288 ? -1.885 -14.672 -4.879 1 98.69 288 ILE B CA 1
ATOM 5187 C C . ILE B 1 288 ? -0.554 -14.203 -5.465 1 98.69 288 ILE B C 1
ATOM 5189 O O . ILE B 1 288 ? 0.286 -13.648 -4.754 1 98.69 288 ILE B O 1
ATOM 5193 N N . SER B 1 289 ? -0.382 -14.461 -6.695 1 98.69 289 SER B N 1
ATOM 5194 C CA . SER B 1 289 ? 0.695 -13.859 -7.477 1 98.69 289 SER B CA 1
ATOM 5195 C C . SER B 1 289 ? 0.149 -13.109 -8.688 1 98.69 289 SER B C 1
ATOM 5197 O O . SER B 1 289 ? -0.789 -13.578 -9.336 1 98.69 289 SER B O 1
ATOM 5199 N N . CYS B 1 290 ? 0.64 -11.914 -8.922 1 98.44 290 CYS B N 1
ATOM 5200 C CA . CYS B 1 290 ? 0.288 -11.148 -10.109 1 98.44 290 CYS B CA 1
ATOM 5201 C C . CYS B 1 290 ? 1.514 -10.898 -10.977 1 98.44 290 CYS B C 1
ATOM 5203 O O . CYS B 1 290 ? 2.611 -10.68 -10.461 1 98.44 290 CYS B O 1
ATOM 5205 N N . GLU B 1 291 ? 1.312 -10.93 -12.273 1 96.25 291 GLU B N 1
ATOM 5206 C CA . GLU B 1 291 ? 2.432 -10.703 -13.18 1 96.25 291 GLU B CA 1
ATOM 5207 C C . GLU B 1 291 ? 1.958 -10.102 -14.5 1 96.25 291 GLU B C 1
ATOM 5209 O O . GLU B 1 291 ? 0.781 -10.211 -14.852 1 96.25 291 GLU B O 1
ATOM 5214 N N . SER B 1 292 ? 2.877 -9.414 -15.141 1 93.19 292 SER B N 1
ATOM 5215 C CA . SER B 1 292 ? 2.648 -8.969 -16.516 1 93.19 292 SER B CA 1
ATOM 5216 C C . SER B 1 292 ? 3.344 -9.883 -17.516 1 93.19 292 SER B C 1
ATOM 5218 O O . SER B 1 292 ? 4.508 -10.25 -17.328 1 93.19 292 SER B O 1
ATOM 5220 N N . VAL B 1 293 ? 2.631 -10.227 -18.547 1 87.56 293 VAL B N 1
ATOM 5221 C CA . VAL B 1 293 ? 3.23 -11.086 -19.547 1 87.56 293 VAL B CA 1
ATOM 5222 C C . VAL B 1 293 ? 3.596 -10.266 -20.781 1 87.56 293 VAL B C 1
ATOM 5224 O O . VAL B 1 293 ? 3.91 -10.828 -21.844 1 87.56 293 VAL B O 1
ATOM 5227 N N . SER B 1 294 ? 3.484 -8.977 -20.625 1 87.06 294 SER B N 1
ATOM 5228 C CA . SER B 1 294 ? 3.814 -8.086 -21.734 1 87.06 294 SER B CA 1
ATOM 5229 C C . SER B 1 294 ? 4.578 -6.859 -21.234 1 87.06 294 SER B C 1
ATOM 5231 O O . SER B 1 294 ? 4.668 -6.621 -20.031 1 87.06 294 SER B O 1
ATOM 5233 N N . ILE B 1 295 ? 5.16 -6.121 -22.188 1 82.62 295 ILE B N 1
ATOM 5234 C CA . ILE B 1 295 ? 5.918 -4.918 -21.859 1 82.62 295 ILE B CA 1
ATOM 5235 C C . ILE B 1 295 ? 5.039 -3.686 -22.062 1 82.62 295 ILE B C 1
ATOM 5237 O O . ILE B 1 295 ? 5.512 -2.553 -21.953 1 82.62 295 ILE B O 1
ATOM 5241 N N . PHE B 1 296 ? 3.793 -4.004 -22.359 1 88.69 296 PHE B N 1
ATOM 5242 C CA . PHE B 1 296 ? 2.898 -2.881 -22.609 1 88.69 296 PHE B CA 1
ATOM 5243 C C . PHE B 1 296 ? 2.566 -2.152 -21.312 1 88.69 296 PHE B C 1
ATOM 5245 O O . PHE B 1 296 ? 2.152 -2.775 -20.344 1 88.69 296 PHE B O 1
ATOM 5252 N N . LYS B 1 297 ? 2.67 -0.884 -21.359 1 89.19 297 LYS B N 1
ATOM 5253 C CA . LYS B 1 297 ? 2.578 -0.056 -20.156 1 89.19 297 LYS B CA 1
ATOM 5254 C C . LYS B 1 297 ? 1.232 -0.242 -19.469 1 89.19 297 LYS B C 1
ATOM 5256 O O . LYS B 1 297 ? 1.172 -0.358 -18.234 1 89.19 297 LYS B O 1
ATOM 5261 N N . SER B 1 298 ? 0.176 -0.224 -20.219 1 90.81 298 SER B N 1
ATOM 5262 C CA . SER B 1 298 ? -1.157 -0.344 -19.625 1 90.81 298 SER B CA 1
ATOM 5263 C C . SER B 1 298 ? -1.317 -1.661 -18.875 1 90.81 298 SER B C 1
ATOM 5265 O O . SER B 1 298 ? -1.982 -1.714 -17.844 1 90.81 298 SER B O 1
ATOM 5267 N N . GLU B 1 299 ? -0.772 -2.719 -19.422 1 93.5 299 GLU B N 1
ATOM 5268 C CA . GLU B 1 299 ? -0.859 -4.023 -18.766 1 93.5 299 GLU B CA 1
ATOM 5269 C C . GLU B 1 299 ? 0.043 -4.086 -17.547 1 93.5 299 GLU B C 1
ATOM 5271 O O . GLU B 1 299 ? -0.329 -4.672 -16.516 1 93.5 299 GLU B O 1
ATOM 5276 N N . ILE B 1 300 ? 1.159 -3.447 -17.625 1 91.94 300 ILE B N 1
ATOM 5277 C CA . ILE B 1 300 ? 2.053 -3.365 -16.484 1 91.94 300 ILE B CA 1
ATOM 5278 C C . ILE B 1 300 ? 1.372 -2.592 -15.352 1 91.94 300 ILE B C 1
ATOM 5280 O O . ILE B 1 300 ? 1.351 -3.043 -14.203 1 91.94 300 ILE B O 1
ATOM 5284 N N . ASP B 1 301 ? 0.764 -1.483 -15.68 1 91.38 301 ASP B N 1
ATOM 5285 C CA . ASP B 1 301 ? 0.016 -0.707 -14.695 1 91.38 301 ASP B CA 1
ATOM 5286 C C . ASP B 1 301 ? -1.179 -1.496 -14.172 1 91.38 301 ASP B C 1
ATOM 5288 O O . ASP B 1 301 ? -1.502 -1.423 -12.984 1 91.38 301 ASP B O 1
ATOM 5292 N N . GLY B 1 302 ? -1.767 -2.193 -15.078 1 95.94 302 GLY B N 1
ATOM 5293 C CA . GLY B 1 302 ? -2.912 -3.01 -14.703 1 95.94 302 GLY B CA 1
ATOM 5294 C C . GLY B 1 302 ? -2.574 -4.082 -13.688 1 95.94 302 GLY B C 1
ATOM 5295 O O . GLY B 1 302 ? -3.406 -4.43 -12.844 1 95.94 302 GLY B O 1
ATOM 5296 N N . VAL B 1 303 ? -1.389 -4.555 -13.727 1 97.56 303 VAL B N 1
ATOM 5297 C CA . VAL B 1 303 ? -0.95 -5.586 -12.797 1 97.56 303 VAL B CA 1
ATOM 5298 C C . VAL B 1 303 ? -0.942 -5.031 -11.375 1 97.56 303 VAL B C 1
ATOM 5300 O O . VAL B 1 303 ? -1.352 -5.715 -10.43 1 97.56 303 VAL B O 1
ATOM 5303 N N . HIS B 1 304 ? -0.5 -3.844 -11.227 1 95.31 304 HIS B N 1
ATOM 5304 C CA . HIS B 1 304 ? -0.446 -3.23 -9.906 1 95.31 304 HIS B CA 1
ATOM 5305 C C . HIS B 1 304 ? -1.846 -3.008 -9.344 1 95.31 304 HIS B C 1
ATOM 5307 O O . HIS B 1 304 ? -2.096 -3.273 -8.164 1 95.31 304 HIS B O 1
ATOM 5313 N N . GLU B 1 305 ? -2.672 -2.545 -10.188 1 94.06 305 GLU B N 1
ATOM 5314 C CA . GLU B 1 305 ? -4.062 -2.383 -9.773 1 94.06 305 GLU B CA 1
ATOM 5315 C C . GLU B 1 305 ? -4.699 -3.729 -9.438 1 94.06 305 GLU B C 1
ATOM 5317 O O . GLU B 1 305 ? -5.383 -3.859 -8.422 1 94.06 305 GLU B O 1
ATOM 5322 N N . LEU B 1 306 ? -4.477 -4.656 -10.281 1 98.12 306 LEU B N 1
ATOM 5323 C CA . LEU B 1 306 ? -4.98 -6.004 -10.047 1 98.12 306 LEU B CA 1
ATOM 5324 C C . LEU B 1 306 ? -4.48 -6.551 -8.719 1 98.12 306 LEU B C 1
ATOM 5326 O O . LEU B 1 306 ? -5.254 -7.113 -7.941 1 98.12 306 LEU B O 1
ATOM 5330 N N . PHE B 1 307 ? -3.209 -6.348 -8.453 1 98.12 307 PHE B N 1
ATOM 5331 C CA . PHE B 1 307 ? -2.592 -6.812 -7.219 1 98.12 307 PHE B CA 1
ATOM 5332 C C . PHE B 1 307 ? -3.318 -6.246 -6.004 1 98.12 307 PHE B C 1
ATOM 5334 O O . PHE B 1 307 ? -3.697 -6.992 -5.102 1 98.12 307 PHE B O 1
ATOM 5341 N N . ARG B 1 308 ? -3.539 -4.98 -6.016 1 94.94 308 ARG B N 1
ATOM 5342 C CA . ARG B 1 308 ? -4.203 -4.328 -4.895 1 94.94 308 ARG B CA 1
ATOM 5343 C C . ARG B 1 308 ? -5.617 -4.867 -4.707 1 94.94 308 ARG B C 1
ATOM 5345 O O . ARG B 1 308 ? -6.039 -5.148 -3.584 1 94.94 308 ARG B O 1
ATOM 5352 N N . ARG B 1 309 ? -6.316 -5.051 -5.734 1 96.38 309 ARG B N 1
ATOM 5353 C CA . ARG B 1 309 ? -7.703 -5.504 -5.66 1 96.38 309 ARG B CA 1
ATOM 5354 C C . ARG B 1 309 ? -7.781 -6.949 -5.188 1 96.38 309 ARG B C 1
ATOM 5356 O O . ARG B 1 309 ? -8.594 -7.285 -4.324 1 96.38 309 ARG B O 1
ATOM 5363 N N . LEU B 1 310 ? -6.941 -7.766 -5.754 1 98.38 310 LEU B N 1
ATOM 5364 C CA . LEU B 1 310 ? -6.965 -9.172 -5.363 1 98.38 310 LEU B CA 1
ATOM 5365 C C . LEU B 1 310 ? -6.539 -9.344 -3.91 1 98.38 310 LEU B C 1
ATOM 5367 O O . LEU B 1 310 ? -7.094 -10.18 -3.191 1 98.38 310 LEU B O 1
ATOM 5371 N N . GLN B 1 311 ? -5.547 -8.594 -3.555 1 97.5 311 GLN B N 1
ATOM 5372 C CA . GLN B 1 311 ? -5.109 -8.633 -2.164 1 97.5 311 GLN B CA 1
ATOM 5373 C C . GLN B 1 311 ? -6.242 -8.258 -1.217 1 97.5 311 GLN B C 1
ATOM 5375 O O . GLN B 1 311 ? -6.461 -8.922 -0.204 1 97.5 311 GLN B O 1
ATOM 5380 N N . THR B 1 312 ? -6.965 -7.254 -1.569 1 95.31 312 THR B N 1
ATOM 5381 C CA . THR B 1 312 ? -8.102 -6.816 -0.766 1 95.31 312 THR B CA 1
ATOM 5382 C C . THR B 1 312 ? -9.164 -7.91 -0.693 1 95.31 312 THR B C 1
ATOM 5384 O O . THR B 1 312 ? -9.664 -8.227 0.389 1 95.31 312 THR B O 1
ATOM 5387 N N . ILE B 1 313 ? -9.453 -8.484 -1.806 1 96.75 313 ILE B N 1
ATOM 5388 C CA . ILE B 1 313 ? -10.477 -9.523 -1.875 1 96.75 313 ILE B CA 1
ATOM 5389 C C . ILE B 1 313 ? -10.086 -10.695 -0.98 1 96.75 313 ILE B C 1
ATOM 5391 O O . ILE B 1 313 ? -10.891 -11.18 -0.187 1 96.75 313 ILE B O 1
ATOM 5395 N N . MET B 1 314 ? -8.883 -11.078 -1.087 1 97 314 MET B N 1
ATOM 5396 C CA . MET B 1 314 ? -8.43 -12.242 -0.333 1 97 314 MET B CA 1
ATOM 5397 C C . MET B 1 314 ? -8.391 -11.945 1.161 1 97 314 MET B C 1
ATOM 5399 O O . MET B 1 314 ? -8.883 -12.727 1.973 1 97 314 MET B O 1
ATOM 5403 N N . LEU B 1 315 ? -7.828 -10.828 1.525 1 94.56 315 LEU B N 1
ATOM 5404 C CA . LEU B 1 315 ? -7.695 -10.484 2.936 1 94.56 315 LEU B CA 1
ATOM 5405 C C . LEU B 1 315 ? -9.062 -10.25 3.566 1 94.56 315 LEU B C 1
ATOM 5407 O O . LEU B 1 315 ? -9.297 -10.625 4.719 1 94.56 315 LEU B O 1
ATOM 5411 N N . ASP B 1 316 ? -9.953 -9.688 2.838 1 91.38 316 ASP B N 1
ATOM 5412 C CA . ASP B 1 316 ? -11.297 -9.453 3.352 1 91.38 316 ASP B CA 1
ATOM 5413 C C . ASP B 1 316 ? -12.047 -10.773 3.529 1 91.38 316 ASP B C 1
ATOM 5415 O O . ASP B 1 316 ? -12.906 -10.891 4.41 1 91.38 316 ASP B O 1
ATOM 5419 N N . SER B 1 317 ? -11.727 -11.672 2.691 1 91.69 317 SER B N 1
ATOM 5420 C CA . SER B 1 317 ? -12.406 -12.961 2.768 1 91.69 317 SER B CA 1
ATOM 5421 C C . SER B 1 317 ? -12.023 -13.711 4.035 1 91.69 317 SER B C 1
ATOM 5423 O O . SER B 1 317 ? -12.758 -14.594 4.488 1 91.69 317 SER B O 1
ATOM 5425 N N . SER B 1 318 ? -10.906 -13.461 4.617 1 85.94 318 SER B N 1
ATOM 5426 C CA . SER B 1 318 ? -10.445 -14.141 5.824 1 85.94 318 SER B CA 1
ATOM 5427 C C . SER B 1 318 ? -11.211 -13.656 7.055 1 85.94 318 SER B C 1
ATOM 5429 O O . SER B 1 318 ? -11.258 -14.352 8.07 1 85.94 318 SER B O 1
ATOM 5431 N N . GLY B 1 319 ? -11.719 -12.469 6.988 1 79.69 319 GLY B N 1
ATOM 5432 C CA . GLY B 1 319 ? -12.523 -11.945 8.078 1 79.69 319 GLY B CA 1
ATOM 5433 C C . GLY B 1 319 ? -11.703 -11.281 9.164 1 79.69 319 GLY B C 1
ATOM 5434 O O . GLY B 1 319 ? -12.25 -10.75 10.133 1 79.69 319 GLY B O 1
ATOM 5435 N N . THR B 1 320 ? -10.453 -11.391 9.109 1 82.81 320 THR B N 1
ATOM 5436 C CA . THR B 1 320 ? -9.578 -10.766 10.094 1 82.81 320 THR B CA 1
ATOM 5437 C C . THR B 1 320 ? -9.18 -9.359 9.648 1 82.81 320 THR B C 1
ATOM 5439 O O . THR B 1 320 ? -8.797 -9.156 8.492 1 82.81 320 THR B O 1
ATOM 5442 N N . PRO B 1 321 ? -9.281 -8.445 10.586 1 86.06 321 PRO B N 1
ATOM 5443 C CA . PRO B 1 321 ? -8.883 -7.086 10.211 1 86.06 321 PRO B CA 1
ATOM 5444 C C . PRO B 1 321 ? -7.41 -7 9.812 1 86.06 321 PRO B C 1
ATOM 5446 O O . PRO B 1 321 ? -6.566 -7.684 10.391 1 86.06 321 PRO B O 1
ATOM 5449 N N . TRP B 1 322 ? -7.195 -6.215 8.836 1 91.38 322 TRP B N 1
ATOM 5450 C CA . TRP B 1 322 ? -5.84 -6.051 8.328 1 91.38 322 TRP B CA 1
ATOM 5451 C C . TRP B 1 322 ? -5.582 -4.602 7.918 1 91.38 322 TRP B C 1
ATOM 5453 O O . TRP B 1 322 ? -6.523 -3.816 7.773 1 91.38 322 TRP B O 1
ATOM 5463 N N . LYS B 1 323 ? -4.289 -4.215 7.883 1 91.12 323 LYS B N 1
ATOM 5464 C CA . LYS B 1 323 ? -3.895 -2.893 7.41 1 91.12 323 LYS B CA 1
ATOM 5465 C C . LYS B 1 323 ? -2.564 -2.945 6.664 1 91.12 323 LYS B C 1
ATOM 5467 O O . LYS B 1 323 ? -1.83 -3.93 6.766 1 91.12 323 LYS B O 1
ATOM 5472 N N . VAL B 1 324 ? -2.33 -1.922 5.918 1 94.19 324 VAL B N 1
ATOM 5473 C CA . VAL B 1 324 ? -1.062 -1.748 5.219 1 94.19 324 VAL B CA 1
ATOM 5474 C C . VAL B 1 324 ? -0.212 -0.705 5.938 1 94.19 324 VAL B C 1
ATOM 5476 O O . VAL B 1 324 ? -0.731 0.308 6.414 1 94.19 324 VAL B O 1
ATOM 5479 N N . GLN B 1 325 ? 1.086 -1.01 6.023 1 93.31 325 GLN B N 1
ATOM 5480 C CA . GLN B 1 325 ? 2.02 -0.091 6.668 1 93.31 325 GLN B CA 1
ATOM 5481 C C . GLN B 1 325 ? 3.357 -0.065 5.934 1 93.31 325 GLN B C 1
ATOM 5483 O O . GLN B 1 325 ? 3.658 -0.963 5.145 1 93.31 325 GLN B O 1
ATOM 5488 N N . TRP B 1 326 ? 4.113 1.057 6.133 1 92.5 326 TRP B N 1
ATOM 5489 C CA . TRP B 1 326 ? 5.484 1.121 5.637 1 92.5 326 TRP B CA 1
ATOM 5490 C C . TRP B 1 326 ? 6.48 0.833 6.754 1 92.5 326 TRP B C 1
ATOM 5492 O O . TRP B 1 326 ? 6.191 1.07 7.93 1 92.5 326 TRP B O 1
ATOM 5502 N N . VAL B 1 327 ? 7.641 0.2 6.438 1 90.25 327 VAL B N 1
ATOM 5503 C CA . VAL B 1 327 ? 8.695 -0.089 7.402 1 90.25 327 VAL B CA 1
ATOM 5504 C C . VAL B 1 327 ? 10.062 0.201 6.785 1 90.25 327 VAL B C 1
ATOM 5506 O O . VAL B 1 327 ? 10.219 0.133 5.562 1 90.25 327 VAL B O 1
ATOM 5509 N N . GLU B 1 328 ? 10.977 0.543 7.586 1 88.12 328 GLU B N 1
ATOM 5510 C CA . GLU B 1 328 ? 12.367 0.64 7.152 1 88.12 328 GLU B CA 1
ATOM 5511 C C . GLU B 1 328 ? 13 -0.741 7.027 1 88.12 328 GLU B C 1
ATOM 5513 O O . GLU B 1 328 ? 12.75 -1.622 7.852 1 88.12 328 GLU B O 1
ATOM 5518 N N . VAL B 1 329 ? 13.734 -0.875 5.902 1 81.62 329 VAL B 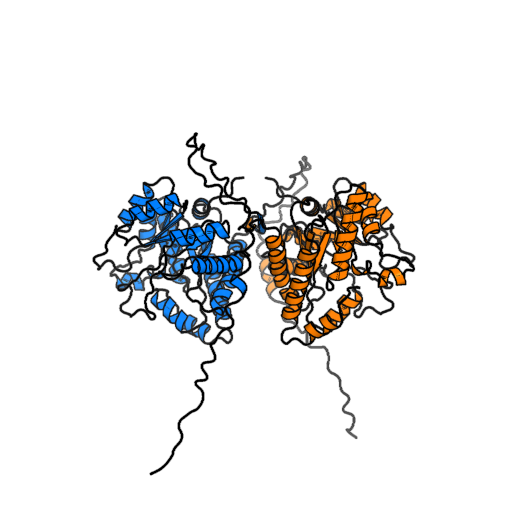N 1
ATOM 5519 C CA . VAL B 1 329 ? 14.422 -2.137 5.664 1 81.62 329 VAL B CA 1
ATOM 5520 C C . VAL B 1 329 ? 15.852 -2.053 6.207 1 81.62 329 VAL B C 1
ATOM 5522 O O . VAL B 1 329 ? 16.594 -1.115 5.895 1 81.62 329 VAL B O 1
ATOM 5525 N N . MET B 1 330 ? 16.156 -2.613 7.352 1 67.19 330 MET B N 1
ATOM 5526 C CA . MET B 1 330 ? 17.516 -2.611 7.875 1 67.19 330 MET B CA 1
ATOM 5527 C C . MET B 1 330 ? 18.438 -3.467 7.012 1 67.19 330 MET B C 1
ATOM 5529 O O . MET B 1 330 ? 18.078 -4.578 6.625 1 67.19 330 MET B O 1
ATOM 5533 N N . PRO B 1 331 ? 19.516 -2.863 6.449 1 57.38 331 PRO B N 1
ATOM 5534 C CA . PRO B 1 331 ? 20.422 -3.715 5.684 1 57.38 331 PRO B CA 1
ATOM 5535 C C . PRO B 1 331 ? 20.844 -4.969 6.449 1 57.38 331 PRO B C 1
ATOM 5537 O O . PRO B 1 331 ? 20.875 -4.961 7.68 1 57.38 331 PRO B O 1
ATOM 5540 N N . PRO B 1 332 ? 20.891 -6.184 5.77 1 43.75 332 PRO B N 1
ATOM 5541 C CA . PRO B 1 332 ? 21.391 -7.352 6.496 1 43.75 332 PRO B CA 1
ATOM 5542 C C . PRO B 1 332 ? 22.688 -7.07 7.234 1 43.75 332 PRO B C 1
ATOM 5544 O O . PRO B 1 332 ? 23.5 -6.273 6.773 1 43.75 332 PRO B O 1
ATOM 5547 N N . ALA B 1 333 ? 22.766 -7.219 8.531 1 37.34 333 ALA B N 1
ATOM 5548 C CA . ALA B 1 333 ? 24.031 -7.164 9.266 1 37.34 333 ALA B CA 1
ATOM 5549 C C . ALA B 1 333 ? 25.141 -7.898 8.516 1 37.34 333 ALA B C 1
ATOM 5551 O O . ALA B 1 333 ? 25.031 -9.102 8.273 1 37.34 333 ALA B O 1
ATOM 5552 N N . GLY B 1 334 ? 25.797 -7.43 7.605 1 34.94 334 GLY B N 1
ATOM 5553 C CA . GLY B 1 334 ? 26.953 -8.109 7.027 1 34.94 334 GLY B CA 1
ATOM 5554 C C . GLY B 1 334 ? 27.812 -8.805 8.062 1 34.94 334 GLY B C 1
ATOM 5555 O O . GLY B 1 334 ? 28.078 -8.258 9.141 1 34.94 334 GLY B O 1
ATOM 5556 N N . LYS B 1 335 ? 27.922 -10.133 7.996 1 34.53 335 LYS B N 1
ATOM 5557 C CA . LYS B 1 335 ? 29 -10.797 8.711 1 34.53 335 LYS B CA 1
ATOM 5558 C C . LYS B 1 335 ? 30.328 -10.086 8.492 1 34.53 335 LYS B C 1
ATOM 5560 O O . LYS B 1 335 ? 30.828 -10.008 7.363 1 34.53 335 LYS B O 1
ATOM 5565 N N . ILE B 1 336 ? 30.781 -9.039 9.172 1 34.56 336 ILE B N 1
ATOM 5566 C CA . ILE B 1 336 ? 32.188 -8.672 9.234 1 34.56 336 ILE B CA 1
ATOM 5567 C C . ILE B 1 336 ? 33.031 -9.922 9.5 1 34.56 336 ILE B C 1
ATOM 5569 O O . ILE B 1 336 ? 32.969 -10.508 10.578 1 34.56 336 ILE B O 1
ATOM 5573 N N . GLY B 1 337 ? 33.281 -10.75 8.555 1 29.34 337 GLY B N 1
ATOM 5574 C CA . GLY B 1 337 ? 34.312 -11.75 8.672 1 29.34 337 GLY B CA 1
ATOM 5575 C C . GLY B 1 337 ? 35.625 -11.195 9.25 1 29.34 337 GLY B C 1
ATOM 5576 O O . GLY B 1 337 ? 35.969 -10.039 9.008 1 29.34 337 GLY B O 1
ATOM 5577 N N . ASP B 1 338 ? 36.188 -11.703 10.359 1 30.36 338 ASP B N 1
ATOM 5578 C CA . ASP B 1 338 ? 37.5 -11.656 10.969 1 30.36 338 ASP B CA 1
ATOM 5579 C C . ASP B 1 338 ? 38.594 -11.812 9.922 1 30.36 338 ASP B C 1
ATOM 5581 O O . ASP B 1 338 ? 38.906 -12.93 9.508 1 30.36 338 ASP B O 1
ATOM 5585 N N . ASP B 1 339 ? 38.75 -10.984 8.844 1 28.81 339 ASP B N 1
ATOM 5586 C CA . ASP B 1 339 ? 40.031 -11 8.133 1 28.81 339 ASP B CA 1
ATOM 5587 C C . ASP B 1 339 ? 41.188 -10.766 9.086 1 28.81 339 ASP B C 1
ATOM 5589 O O . ASP B 1 339 ? 41.219 -9.766 9.812 1 28.81 339 ASP B O 1
ATOM 5593 N N . GLY B 1 340 ? 42 -11.695 9.523 1 28 340 GLY B N 1
ATOM 5594 C CA . GLY B 1 340 ? 43.406 -11.695 9.938 1 28 340 GLY B CA 1
ATOM 5595 C C . GLY B 1 340 ? 44.25 -10.68 9.188 1 28 340 GLY B C 1
ATOM 5596 O O . GLY B 1 340 ? 43.812 -10.141 8.172 1 28 340 GLY B O 1
ATOM 5597 N N . ASP B 1 341 ? 45.688 -10.352 9.547 1 27.48 341 ASP B N 1
ATOM 5598 C CA . ASP B 1 341 ? 46.812 -9.445 9.406 1 27.48 341 ASP B CA 1
ATOM 5599 C C . ASP B 1 341 ? 47.25 -9.336 7.953 1 27.48 341 ASP B C 1
ATOM 5601 O O . ASP B 1 341 ? 48.344 -8.828 7.664 1 27.48 341 ASP B O 1
ATOM 5605 N N . ASP B 1 342 ? 46.969 -10.008 6.938 1 25.95 342 ASP B N 1
ATOM 5606 C CA . ASP B 1 342 ? 47.906 -9.664 5.859 1 25.95 342 ASP B CA 1
ATOM 5607 C C . ASP B 1 342 ? 47.781 -8.195 5.477 1 25.95 342 ASP B C 1
ATOM 5609 O O . ASP B 1 342 ? 46.688 -7.73 5.102 1 25.95 342 ASP B O 1
ATOM 5613 N N . GLU B 1 343 ? 48.781 -7.172 5.836 1 26.73 343 GLU B N 1
ATOM 5614 C CA . GLU B 1 343 ? 49.312 -5.832 5.605 1 26.73 343 GLU B CA 1
ATOM 5615 C C . GLU B 1 343 ? 49.25 -5.465 4.125 1 26.73 343 GLU B C 1
ATOM 5617 O O . GLU B 1 343 ? 49.812 -4.453 3.711 1 26.73 343 GLU B O 1
ATOM 5622 N N . GLY B 1 344 ? 48.938 -6.246 3.111 1 22.67 344 GLY B N 1
ATOM 5623 C CA . GLY B 1 344 ? 49.406 -5.645 1.865 1 22.67 344 GLY B CA 1
ATOM 5624 C C . GLY B 1 344 ? 48.906 -4.219 1.686 1 22.67 344 GLY B C 1
ATOM 5625 O O . GLY B 1 344 ? 47.969 -3.789 2.352 1 22.67 344 GLY B O 1
ATOM 5626 N N . ALA B 1 345 ? 49.719 -3.301 0.865 1 23.16 345 ALA B N 1
ATOM 5627 C CA . ALA B 1 345 ? 50 -1.933 0.433 1 23.16 345 ALA B CA 1
ATOM 5628 C C . ALA B 1 345 ? 48.75 -1.273 -0.133 1 23.16 345 ALA B C 1
ATOM 5630 O O . ALA B 1 345 ? 48.25 -1.675 -1.188 1 23.16 345 ALA B O 1
ATOM 5631 N N . LEU B 1 346 ? 47.812 -0.878 0.607 1 23.45 346 LEU B N 1
ATOM 5632 C CA . LEU B 1 346 ? 46.781 0.038 0.125 1 23.45 346 LEU B CA 1
ATOM 5633 C C . LEU B 1 346 ? 47.438 1.26 -0.536 1 23.45 346 LEU B C 1
ATOM 5635 O O . LEU B 1 346 ? 48.094 2.045 0.125 1 23.45 346 LEU B O 1
ATOM 5639 N N . VAL B 1 347 ? 47.938 1.159 -1.855 1 23.47 347 VAL B N 1
ATOM 5640 C CA . VAL B 1 347 ? 48.5 2.273 -2.617 1 23.47 347 VAL B CA 1
ATOM 5641 C C . VAL B 1 347 ? 47.656 3.529 -2.383 1 23.47 347 VAL B C 1
ATOM 5643 O O . VAL B 1 347 ? 46.438 3.508 -2.543 1 23.47 347 VAL B O 1
ATOM 5646 N N . ALA B 1 348 ? 48.25 4.5 -1.699 1 25.19 348 ALA B N 1
ATOM 5647 C CA . ALA B 1 348 ? 47.906 5.883 -1.354 1 25.19 348 ALA B CA 1
ATOM 5648 C C . ALA B 1 348 ? 47.562 6.695 -2.602 1 25.19 348 ALA B C 1
ATOM 5650 O O . ALA B 1 348 ? 48.469 7.129 -3.332 1 25.19 348 ALA B O 1
ATOM 5651 N N . LEU B 1 349 ? 46.594 6.305 -3.5 1 23.91 349 LEU B N 1
ATOM 5652 C CA . LEU B 1 349 ? 46.438 7.164 -4.668 1 23.91 349 LEU B CA 1
ATOM 5653 C C . LEU B 1 349 ? 46.25 8.617 -4.25 1 23.91 349 LEU B C 1
ATOM 5655 O O . LEU B 1 349 ? 45.625 8.898 -3.229 1 23.91 349 LEU B O 1
ATOM 5659 N N . ASP B 1 350 ? 47.062 9.562 -4.688 1 24.2 350 ASP B N 1
ATOM 5660 C CA . ASP B 1 350 ? 47.312 10.977 -4.434 1 24.2 350 ASP B CA 1
ATOM 5661 C C . ASP B 1 350 ? 46 11.773 -4.48 1 24.2 350 ASP B C 1
ATOM 5663 O O . ASP B 1 350 ? 45.094 11.453 -5.254 1 24.2 350 ASP B O 1
ATOM 5667 N N . PRO B 1 351 ? 45.688 12.57 -3.516 1 26.94 351 PRO B N 1
ATOM 5668 C CA . PRO B 1 351 ? 44.531 13.375 -3.152 1 26.94 351 PRO B CA 1
ATOM 5669 C C . PRO B 1 351 ? 44.062 14.281 -4.289 1 26.94 351 PRO B C 1
ATOM 5671 O O . PRO B 1 351 ? 42.938 14.82 -4.238 1 26.94 351 PRO B O 1
ATOM 5674 N N . SER B 1 352 ? 45 14.734 -5.184 1 25.59 352 SER B N 1
ATOM 5675 C CA . SER B 1 352 ? 44.781 15.812 -6.141 1 25.59 352 SER B CA 1
ATOM 5676 C C . SER B 1 352 ? 43.75 15.438 -7.191 1 25.59 352 SER B C 1
ATOM 5678 O O . SER B 1 352 ? 42.969 16.281 -7.617 1 25.59 352 SER B O 1
ATOM 5680 N N . GLU B 1 353 ? 43.969 14.281 -7.883 1 21.81 353 GLU B N 1
ATOM 5681 C CA . GLU B 1 353 ? 43.281 14.102 -9.156 1 21.81 353 GLU B CA 1
ATOM 5682 C C . GLU B 1 353 ? 41.812 13.734 -8.953 1 21.81 353 GLU B C 1
ATOM 5684 O O . GLU B 1 353 ? 41.125 13.367 -9.906 1 21.81 353 GLU B O 1
ATOM 5689 N N . LYS B 1 354 ? 41.344 13.688 -7.867 1 26.67 354 LYS B N 1
ATOM 5690 C CA . LYS B 1 354 ? 40.031 13.086 -7.578 1 26.67 354 LYS B CA 1
ATOM 5691 C C . LYS B 1 354 ? 38.906 13.914 -8.172 1 26.67 354 LYS B C 1
ATOM 5693 O O . LYS B 1 354 ? 37.75 13.492 -8.156 1 26.67 354 LYS B O 1
ATOM 5698 N N . VAL B 1 355 ? 39.094 15.281 -8.484 1 24.09 355 VAL B N 1
ATOM 5699 C CA . VAL B 1 355 ? 38.094 16.297 -8.805 1 24.09 355 VAL B CA 1
ATOM 5700 C C . VAL B 1 355 ? 37.656 16.141 -10.25 1 24.09 355 VAL B C 1
ATOM 5702 O O . VAL B 1 355 ? 36.625 16.703 -10.656 1 24.09 355 VAL B O 1
ATOM 5705 N N . ARG B 1 356 ? 38.438 15.633 -11.148 1 21.84 356 ARG B N 1
ATOM 5706 C CA . ARG B 1 356 ? 38.156 15.758 -12.578 1 21.84 356 ARG B CA 1
ATOM 5707 C C . ARG B 1 356 ? 37 14.859 -13 1 21.84 356 ARG B C 1
ATOM 5709 O O . ARG B 1 356 ? 36.25 15.188 -13.922 1 21.84 356 ARG B O 1
ATOM 5716 N N . THR B 1 357 ? 37.031 13.562 -12.617 1 22.8 357 THR B N 1
ATOM 5717 C CA . THR B 1 357 ? 36.312 12.641 -13.508 1 22.8 357 THR B CA 1
ATOM 5718 C C . THR B 1 357 ? 34.812 12.797 -13.359 1 22.8 357 THR B C 1
ATOM 5720 O O . THR B 1 357 ? 34.031 12.164 -14.078 1 22.8 357 THR B O 1
ATOM 5723 N N . LEU B 1 358 ? 34.312 13.414 -12.367 1 23.28 358 LEU B N 1
ATOM 5724 C CA . LEU B 1 358 ? 32.875 13.438 -12.18 1 23.28 358 LEU B CA 1
ATOM 5725 C C . LEU B 1 358 ? 32.188 14.242 -13.273 1 23.28 358 LEU B C 1
ATOM 5727 O O . LEU B 1 358 ? 30.969 14.109 -13.5 1 23.28 358 LEU B O 1
ATOM 5731 N N . LEU B 1 359 ? 32.875 15.219 -13.906 1 22.69 359 LEU B N 1
ATOM 5732 C CA . LEU B 1 359 ? 32.281 16.219 -14.781 1 22.69 359 LEU B CA 1
ATOM 5733 C C . LEU B 1 359 ? 31.844 15.602 -16.109 1 22.69 359 LEU B C 1
ATOM 5735 O O . LEU B 1 359 ? 30.984 16.141 -16.812 1 22.69 359 LEU B O 1
ATOM 5739 N N . LEU B 1 360 ? 32.625 14.688 -16.672 1 22.52 360 LEU B N 1
ATOM 5740 C CA . LEU B 1 360 ? 32.594 14.594 -18.125 1 22.52 360 LEU B CA 1
ATOM 5741 C C . LEU B 1 360 ? 31.281 13.977 -18.594 1 22.52 360 LEU B C 1
ATOM 5743 O O . LEU B 1 360 ? 30.875 14.172 -19.734 1 22.52 360 LEU B O 1
ATOM 5747 N N . GLY B 1 361 ? 30.734 13.023 -17.891 1 22.25 361 GLY B N 1
ATOM 5748 C CA . GLY B 1 361 ? 29.938 12.141 -18.734 1 22.25 361 GLY B CA 1
ATOM 5749 C C . GLY B 1 361 ? 28.656 12.773 -19.219 1 22.25 361 GLY B C 1
ATOM 5750 O O . GLY B 1 361 ? 27.781 12.094 -19.75 1 22.25 361 GLY B O 1
ATOM 5751 N N . ILE B 1 362 ? 28.375 14.016 -18.828 1 22.41 362 ILE B N 1
ATOM 5752 C CA . ILE B 1 362 ? 27.078 14.555 -19.188 1 22.41 362 ILE B CA 1
ATOM 5753 C C . ILE B 1 362 ? 27 14.719 -20.703 1 22.41 362 ILE B C 1
ATOM 5755 O O . ILE B 1 362 ? 25.922 15.016 -21.25 1 22.41 362 ILE B O 1
ATOM 5759 N N . MET B 1 363 ? 28.125 14.914 -21.406 1 20.98 363 MET B N 1
ATOM 5760 C CA . MET B 1 363 ? 27.906 15.594 -22.672 1 20.98 363 MET B CA 1
ATOM 5761 C C . MET B 1 363 ? 27.172 14.688 -23.656 1 20.98 363 MET B C 1
ATOM 5763 O O . MET B 1 363 ? 26.438 15.172 -24.531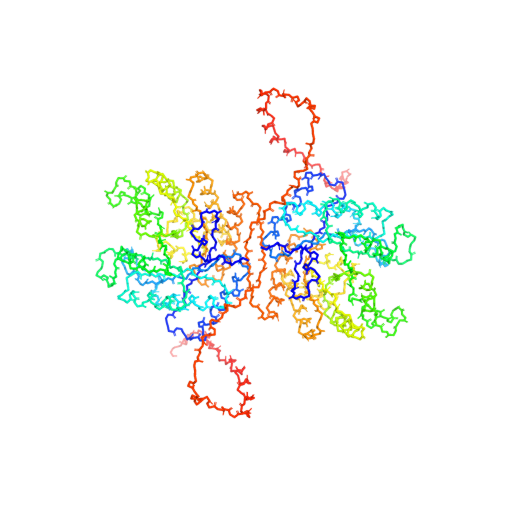 1 20.98 363 MET B O 1
ATOM 5767 N N . VAL B 1 364 ? 27.672 13.492 -23.859 1 20.78 364 VAL B N 1
ATOM 5768 C CA . VAL B 1 364 ? 27.797 13.125 -25.266 1 20.78 364 VAL B CA 1
ATOM 5769 C C . VAL B 1 364 ? 26.422 12.812 -25.859 1 20.78 364 VAL B C 1
ATOM 5771 O O . VAL B 1 364 ? 26.203 12.961 -27.062 1 20.78 364 VAL B O 1
ATOM 5774 N N . GLY B 1 365 ? 25.484 12.086 -25.25 1 19.67 365 GLY B N 1
ATOM 5775 C CA . GLY B 1 365 ? 24.812 11.125 -26.094 1 19.67 365 GLY B CA 1
ATOM 5776 C C . GLY B 1 365 ? 23.797 11.758 -27.031 1 19.67 365 GLY B C 1
ATOM 5777 O O . GLY B 1 365 ? 22.578 11.602 -26.828 1 19.67 365 GLY B O 1
ATOM 5778 N N . THR B 1 366 ? 23.828 13.039 -27.453 1 20.47 366 THR B N 1
ATOM 5779 C CA . THR B 1 366 ? 22.812 13.562 -28.359 1 20.47 366 THR B CA 1
ATOM 5780 C C . THR B 1 366 ? 22.828 12.797 -29.672 1 20.47 366 THR B C 1
ATOM 5782 O O . THR B 1 366 ? 22.125 13.172 -30.625 1 20.47 366 THR B O 1
ATOM 5785 N N . ALA B 1 367 ? 23.859 11.938 -29.953 1 19.78 367 ALA B N 1
ATOM 5786 C CA . ALA B 1 367 ? 24.031 11.766 -31.406 1 19.78 367 ALA B CA 1
ATOM 5787 C C . ALA B 1 367 ? 22.719 11.352 -32.062 1 19.78 367 ALA B C 1
ATOM 5789 O O . ALA B 1 367 ? 21.797 10.914 -31.391 1 19.78 367 ALA B O 1
ATOM 5790 N N . THR B 1 368 ? 22.906 10.664 -33.375 1 19.69 368 THR B N 1
ATOM 5791 C CA . THR B 1 368 ? 22.562 10.484 -34.781 1 19.69 368 THR B CA 1
ATOM 5792 C C . THR B 1 368 ? 21.469 9.438 -34.969 1 19.69 368 THR B C 1
ATOM 5794 O O . THR B 1 368 ? 21.141 9.039 -36.062 1 19.69 368 THR B O 1
ATOM 5797 N N . VAL B 1 369 ? 20.688 9.07 -34.031 1 18.38 369 VAL B N 1
ATOM 5798 C CA . VAL B 1 369 ? 19.984 7.891 -34.531 1 18.38 369 VAL B CA 1
ATOM 5799 C C . VAL B 1 369 ? 19.172 8.25 -35.781 1 18.38 369 VAL B C 1
ATOM 5801 O O . VAL B 1 369 ? 18.141 8.906 -35.688 1 18.38 369 VAL B O 1
ATOM 5804 N N . SER B 1 370 ? 19.797 9 -36.969 1 17.8 370 SER B N 1
ATOM 5805 C CA . SER B 1 370 ? 19.141 9.297 -38.25 1 17.8 370 SER B CA 1
ATOM 5806 C C . SER B 1 370 ? 18.547 8.039 -38.875 1 17.8 370 SER B C 1
ATOM 5808 O O . SER B 1 370 ? 17.562 8.109 -39.594 1 17.8 370 SER B O 1
ATOM 5810 N N . LEU B 1 371 ? 19.375 7.02 -39.156 1 18.28 371 LEU B N 1
ATOM 5811 C CA . LEU B 1 371 ? 19.422 6.445 -40.5 1 18.28 371 LEU B CA 1
ATOM 5812 C C . LEU B 1 371 ? 18.172 5.629 -40.781 1 18.28 371 LEU B C 1
ATOM 5814 O O . LEU B 1 371 ? 18 5.152 -41.906 1 18.28 371 LEU B O 1
ATOM 5818 N N . GLY B 1 372 ? 17.344 5.102 -40.031 1 16.7 372 GLY B N 1
ATOM 5819 C CA . GLY B 1 372 ? 16.922 3.811 -40.531 1 16.7 372 GLY B CA 1
ATOM 5820 C C . GLY B 1 372 ? 16.094 3.916 -41.812 1 16.7 372 GLY B C 1
ATOM 5821 O O . GLY B 1 372 ? 16.375 3.254 -42.812 1 16.7 372 GLY B O 1
ATOM 5822 N N . VAL B 1 373 ? 14.68 4.051 -42.062 1 16.28 373 VAL B N 1
ATOM 5823 C CA . VAL B 1 373 ? 13.945 3.006 -42.75 1 16.28 373 VAL B CA 1
ATOM 5824 C C . VAL B 1 373 ? 13.719 3.42 -44.219 1 16.28 373 VAL B C 1
ATOM 5826 O O . VAL B 1 373 ? 13.93 2.625 -45.125 1 16.28 373 VAL B O 1
ATOM 5829 N N . ILE B 1 374 ? 13.023 4.621 -44.812 1 18.25 374 ILE B N 1
ATOM 5830 C CA . ILE B 1 374 ? 11.836 4.23 -45.562 1 18.25 374 ILE B CA 1
ATOM 5831 C C . ILE B 1 374 ? 12.234 3.895 -47 1 18.25 374 ILE B C 1
ATOM 5833 O O . ILE B 1 374 ? 13.18 4.469 -47.531 1 18.25 374 ILE B O 1
ATOM 5837 N N . LEU B 1 375 ? 11.273 3.227 -47.969 1 17.91 375 LEU B N 1
ATOM 5838 C CA . LEU B 1 375 ? 10.961 2.273 -49.031 1 17.91 375 LEU B CA 1
ATOM 5839 C C . LEU B 1 375 ? 11.055 2.934 -50.375 1 17.91 375 LEU B C 1
ATOM 5841 O O . LEU B 1 375 ? 11.734 2.424 -51.281 1 17.91 375 LEU B O 1
ATOM 5845 N N . GLY B 1 376 ? 9.938 3.447 -51.156 1 19.77 376 GLY B N 1
ATOM 5846 C CA . GLY B 1 376 ? 9.414 2.932 -52.406 1 19.77 376 GLY B CA 1
ATOM 5847 C C . GLY B 1 376 ? 10.008 3.611 -53.625 1 19.77 376 GLY B C 1
ATOM 5848 O O . GLY B 1 376 ? 10.609 4.684 -53.5 1 19.77 376 GLY B O 1
ATOM 5849 N N . GLY B 1 377 ? 9.969 2.889 -54.938 1 18.36 377 GLY B N 1
ATOM 5850 C CA . GLY B 1 377 ? 10.273 2.676 -56.344 1 18.36 377 GLY B CA 1
ATOM 5851 C C . GLY B 1 377 ? 9.609 3.689 -57.25 1 18.36 377 GLY B C 1
ATOM 5852 O O . GLY B 1 377 ? 9.273 3.373 -58.375 1 18.36 377 GLY B O 1
ATOM 5853 N N . LYS B 1 378 ? 9.492 4.996 -57.156 1 19.34 378 LYS B N 1
ATOM 5854 C CA . LYS B 1 378 ? 8.922 5.578 -58.375 1 19.34 378 LYS B CA 1
ATOM 5855 C C . LYS B 1 378 ? 9.859 5.387 -59.562 1 19.34 378 LYS B C 1
ATOM 5857 O O . LYS B 1 378 ? 11.031 5.766 -59.5 1 19.34 378 LYS B O 1
ATOM 5862 N N . GLY B 1 379 ? 9.75 4.531 -60.625 1 17.16 379 GLY B N 1
ATOM 5863 C CA . GLY B 1 379 ? 10.141 4.262 -62 1 17.16 379 GLY B CA 1
ATOM 5864 C C . GLY B 1 379 ? 9.898 5.438 -62.938 1 17.16 379 GLY B C 1
ATOM 5865 O O . GLY B 1 379 ? 10.766 5.797 -63.75 1 17.16 379 GLY B O 1
ATOM 5866 N N . LYS B 1 380 ? 8.82 5.988 -63.438 1 19.27 380 LYS B N 1
ATOM 5867 C CA . LYS B 1 380 ? 8.695 6.293 -64.875 1 19.27 380 LYS B CA 1
ATOM 5868 C C . LYS B 1 380 ? 9.508 7.535 -65.188 1 19.27 380 LYS B C 1
ATOM 5870 O O . LYS B 1 380 ? 9.055 8.664 -65 1 19.27 380 LYS B O 1
ATOM 5875 N N . ARG B 1 381 ? 10.555 8.078 -64.938 1 14.51 381 ARG B N 1
ATOM 5876 C CA . ARG B 1 381 ? 11.117 8.883 -66 1 14.51 381 ARG B CA 1
ATOM 5877 C C . ARG B 1 381 ? 11.688 7.996 -67.125 1 14.51 381 ARG B C 1
ATOM 5879 O O . ARG B 1 381 ? 12.719 7.348 -66.938 1 14.51 381 ARG B O 1
ATOM 5886 N N . ALA B 1 382 ? 10.93 7.016 -67.812 1 16.8 382 ALA B N 1
ATOM 5887 C CA . ALA B 1 382 ? 10.594 7.215 -69.188 1 16.8 382 ALA B CA 1
ATOM 5888 C C . ALA B 1 382 ? 9.344 8.078 -69.375 1 16.8 382 ALA B C 1
ATOM 5890 O O . ALA B 1 382 ? 8.438 8.016 -68.5 1 16.8 382 ALA B O 1
#

Nearest PDB structures (foldseek):
  3ijd-assembly2_B-2  TM=8.899E-01  e=3.897E-20  Acetivibrio thermocellus ATCC 27405
  3ijd-assembly2_A  TM=8.857E-01  e=3.095E-20  Acetivibrio thermocellus ATCC 27405
  7wmz-assembly1_E  TM=7.862E-01  e=3.936E-14  Mycolicibacterium smegmatis MC2 155
  8thl-assembly1_A  TM=3.632E-01  e=9.009E-01  Homo sapiens
  4f8e-assembly1_B  TM=2.445E-01  e=2.851E+00  Homo sapiens

Foldseek 3Di:
DPPDAPLRQQQDLVDAAEEEEDEAAFPPPDPVVSLVVLLVVLVVCLPPPHQAYEYEQDDDQPPQDPDDQPDDDTHGDARLVSQLSNCVNRVHAYAGEDEQLDLCLVVVVVVSVVSPHAEYEYEYHSDPPDPGRGDGPLVSLLSQQVPDRHAYAYEAELLCQDCVNCVVVVHRGRCSLVVQVVSVVSHHSEYEYQAAQDLVSVLNSLLVNLVVCVVVVHQAHEYAHEHFFDQDPVQVVNSVVVVYDHDPVLVCQLNVDPGNLVSRLVSVLVSLLVSCVSCPPSNHRYYYYYYYPDPDPSRVVSRSVSSVSNVCSVVVSVVDDDDDDDDDNDPPPPPPPPPDDPPDDPDPPDPPPPPPPVPPDPPDDPDDPPPPPDDDDDDDDD/DPPDAPLRQQQDLVDAAEEEEDEAAFPPPDPVVSLVVLLVVLVVCLPPPHQAYEYEQDDDQPPQDPDDQPDDDTHGDARLVSQLSNCVNRVHAYAGEDEQLDLCNVVVVVVSVVSPHAEYEYEYHSDPPDPGHGDGPLVSLLSQVVPDRHAYAYEAELLCQDCVNCVVVVHRGRCSLVVQVVSVVSHHSEYEYQAAQDLVSVLNSLLVNLVVCVVVVHQAHEYAHEHFFDQDPVQVVNSVVVVYDHDPVLVCQLNVDPGNLVSRLVSVLVSLLVSCVSCPPSNHRYYYYYYYPDPDPSRVVSRSVSSVSNVCSVVVSVVDDDDDDDDDNPPPPPPPPPPDDPPPDPDPPDPPPPPPPVPPPPDDDPDDPDDDDDDDDPPPPD

Radius of gyration: 31.19 Å; Cα contacts (8 Å, |Δi|>4): 1233; chains: 2; bounding box: 107×88×110 Å

Secondary structure (DSSP, 8-state):
-PPPPHHHHHH-TTS--EEEEE-PPBTT--HHHHHHHHHHHHHHHTTS--SEEEE------TTS-SSPPSS----B--HHHHHHHHHHHHS--EEEEEES--TTHHHHHHHHHHHT--EEEEE--S-SSS---S--HHHHHHHHHT-SS-EEEEEE-GGGSSHHHHHHTT-SS--HHHHHHHHHHTT--EEEEEE-S-HHHHHHHHHHHHHHHHHHT-PPPEEEEEE----SHHHHHHHHHTT----HHHHHHHHTSSSHHHHHHHHHHHHHHHHHHHTTTS---EEEEE--SS--HHHHHHHHHHHHHHHHHHHHHH-S-EEEEEEE-PPP------------------TTGGGSTTSGGGSGGG----------------/-PPPPHHHHHH-TTS--EEEEE-PPBTT--HHHHHHHHHHHHHHHTTS--SEEEE------TTS-SSPPSS----B--HHHHHHHHHHHHS--EEEEEES--TTHHHHHHHHHHHT--EEEEE--S-SSS---S--HHHHHHHHHT-SS-EEEEEE-GGGSSHHHHHHTT-SS--HHHHHHHHHHTT--EEEEEE-S-HHHHHHHHHHHHHHHHHHT-PPPEEEEEE----SHHHHHHHHHTT----HHHHHHHHTSSSHHHHHHHHHHHHHHHHHHHTTTS---EEEEE--SS--HHHHHHHHHHHHHHHHHHHHHH-S-EEEEEEE-PPP------------------TTGGGSTTSGGGS-TT--TT------------